Protein AF-A0A7Y4ZNL2-F1 (afdb_monomer_lite)

pLDDT: mean 75.48, std 19.05, range [26.27, 95.69]

Radius of gyration: 39.11 Å; chains: 1; bounding box: 101×78×100 Å

Structure (mmCIF, N/CA/C/O backbone):
data_AF-A0A7Y4ZNL2-F1
#
_entry.id   AF-A0A7Y4ZNL2-F1
#
loop_
_atom_site.group_PDB
_atom_site.id
_atom_site.type_symbol
_atom_site.label_atom_id
_atom_site.label_alt_id
_atom_site.label_comp_id
_atom_site.label_asym_id
_atom_site.label_entity_id
_atom_site.label_seq_id
_atom_site.pdbx_PDB_ins_code
_atom_site.Cartn_x
_atom_site.Cartn_y
_atom_site.Cartn_z
_atom_site.occupancy
_atom_site.B_iso_or_equiv
_atom_site.auth_seq_id
_atom_site.auth_comp_id
_atom_site.auth_asym_id
_atom_site.auth_atom_id
_atom_site.pdbx_PDB_model_num
ATOM 1 N N . LYS A 1 1 ? -68.000 -37.642 -10.139 1.00 39.12 1 LYS A N 1
ATOM 2 C CA . LYS A 1 1 ? -68.483 -38.365 -8.937 1.00 39.12 1 LYS A CA 1
ATOM 3 C C . LYS A 1 1 ? -67.955 -37.622 -7.720 1.00 39.12 1 LYS A C 1
ATOM 5 O O . LYS A 1 1 ? -66.766 -37.341 -7.685 1.00 39.12 1 LYS A O 1
ATOM 10 N N . GLU A 1 2 ? -68.872 -37.207 -6.854 1.00 34.22 2 GLU A N 1
ATOM 11 C CA . GLU A 1 2 ? -68.712 -36.237 -5.764 1.00 34.22 2 GLU A CA 1
ATOM 12 C C . GLU A 1 2 ? -67.966 -36.793 -4.540 1.00 34.22 2 GLU A C 1
ATOM 14 O O . GLU A 1 2 ? -67.864 -38.006 -4.354 1.00 34.22 2 GLU A O 1
ATOM 19 N N . PHE A 1 3 ? -67.463 -35.873 -3.710 1.00 34.38 3 PHE A N 1
ATOM 20 C CA . PHE A 1 3 ? -66.839 -36.123 -2.408 1.00 34.38 3 PHE A CA 1
ATOM 21 C C . PHE A 1 3 ? -67.776 -36.888 -1.446 1.00 34.38 3 PHE A C 1
ATOM 23 O O . PHE A 1 3 ? -68.982 -36.633 -1.443 1.00 34.38 3 PHE A O 1
ATOM 30 N N . PRO A 1 4 ? -67.254 -37.760 -0.557 1.00 46.94 4 PRO A N 1
ATOM 31 C CA . PRO A 1 4 ? -68.064 -38.398 0.475 1.00 46.94 4 PRO A CA 1
ATOM 32 C C . PRO A 1 4 ? -68.485 -37.375 1.544 1.00 46.94 4 PRO A C 1
ATOM 34 O O . PRO A 1 4 ? -67.737 -37.037 2.457 1.00 46.94 4 PRO A O 1
ATOM 37 N N . GLY A 1 5 ? -69.716 -36.880 1.422 1.00 48.66 5 GLY A N 1
ATOM 38 C CA . GLY A 1 5 ? -70.343 -35.917 2.327 1.00 48.66 5 GLY A CA 1
ATOM 39 C C . GLY A 1 5 ? -70.919 -36.526 3.607 1.00 48.66 5 GLY A C 1
ATOM 40 O O . GLY A 1 5 ? -72.122 -36.422 3.835 1.00 48.66 5 GLY A O 1
ATOM 41 N N . LYS A 1 6 ? -70.090 -37.122 4.474 1.00 48.03 6 LYS A N 1
ATOM 42 C CA . LYS A 1 6 ? -70.487 -37.414 5.867 1.00 48.03 6 LYS A CA 1
ATOM 43 C C . LYS A 1 6 ? -69.336 -37.160 6.837 1.00 48.03 6 LYS A C 1
ATOM 45 O O . LYS A 1 6 ? -68.500 -38.022 7.080 1.00 48.03 6 LYS A O 1
ATOM 50 N N . ASN A 1 7 ? -69.348 -35.963 7.422 1.00 48.53 7 ASN A N 1
ATOM 51 C CA . ASN A 1 7 ? -68.629 -35.668 8.656 1.00 48.53 7 ASN A CA 1
ATOM 52 C C . ASN A 1 7 ? -69.076 -36.673 9.729 1.00 48.53 7 ASN A C 1
ATOM 54 O O . ASN A 1 7 ? -70.276 -36.816 9.974 1.00 48.53 7 ASN A O 1
ATOM 58 N N . GLY A 1 8 ? -68.118 -37.372 10.343 1.00 58.12 8 GLY A N 1
ATOM 59 C CA . GLY A 1 8 ? -68.358 -38.226 11.506 1.00 58.12 8 GLY A CA 1
ATOM 60 C C . GLY A 1 8 ? -68.986 -37.455 12.680 1.00 58.12 8 GLY A C 1
ATOM 61 O O . GLY A 1 8 ? -69.134 -36.230 12.615 1.00 58.12 8 GLY A O 1
ATOM 62 N N . PRO A 1 9 ? -69.387 -38.150 13.761 1.00 50.19 9 PRO A N 1
ATOM 63 C CA . PRO A 1 9 ? -70.051 -37.520 14.898 1.00 50.19 9 PRO A CA 1
ATOM 64 C C . PRO A 1 9 ? -69.209 -36.352 15.428 1.00 50.19 9 PRO A C 1
ATOM 66 O O . PRO A 1 9 ? -68.045 -36.528 15.787 1.00 50.19 9 PRO A O 1
ATOM 69 N N . LYS A 1 10 ? -69.799 -35.149 15.460 1.00 49.25 10 LYS A N 1
ATOM 70 C CA . LYS A 1 10 ? -69.177 -33.955 16.043 1.00 49.25 10 LYS A CA 1
ATOM 71 C C . LYS A 1 10 ? -68.878 -34.235 17.517 1.00 49.25 10 LYS A C 1
ATOM 73 O O . LYS A 1 10 ? -69.791 -34.241 18.339 1.00 49.25 10 LYS A O 1
ATOM 78 N N . GLN A 1 11 ? -67.611 -34.467 17.851 1.00 46.56 11 GLN A N 1
ATOM 79 C CA . GLN A 1 11 ? -67.161 -34.475 19.238 1.00 46.56 11 GLN A CA 1
ATOM 80 C C . GLN A 1 11 ? -67.038 -33.026 19.709 1.00 46.56 11 GLN A C 1
ATOM 82 O O . GLN A 1 11 ? -66.183 -32.270 19.251 1.00 46.56 11 GLN A O 1
ATOM 87 N N . THR A 1 12 ? -67.936 -32.616 20.598 1.00 45.03 12 THR A N 1
ATOM 88 C CA . THR A 1 12 ? -67.894 -31.294 21.222 1.00 45.03 12 THR A CA 1
ATOM 89 C C . THR A 1 12 ? -66.949 -31.353 22.418 1.00 45.03 12 THR A C 1
ATOM 91 O O . THR A 1 12 ? -67.334 -31.796 23.499 1.00 45.03 12 THR A O 1
ATOM 94 N N . TYR A 1 13 ? -65.704 -30.915 22.244 1.00 41.44 13 TYR A N 1
ATOM 95 C CA . TYR A 1 13 ? -64.776 -30.758 23.363 1.00 41.44 13 TYR A CA 1
ATOM 96 C C . TYR A 1 13 ? -65.138 -29.492 24.147 1.00 41.44 13 TYR A C 1
ATOM 98 O O . TYR A 1 13 ? -65.073 -28.381 23.620 1.00 41.44 13 TYR A O 1
ATOM 106 N N . LYS A 1 14 ? -65.515 -29.636 25.423 1.00 41.66 14 LYS A N 1
ATOM 107 C CA . LYS A 1 14 ? -65.571 -28.496 26.348 1.00 41.66 14 LYS A CA 1
ATOM 108 C C . LYS A 1 14 ? -64.139 -28.137 26.742 1.00 41.66 14 LYS A C 1
ATOM 110 O O . LYS A 1 14 ? -63.596 -28.710 27.682 1.00 41.66 14 LYS A O 1
ATOM 115 N N . LEU A 1 15 ? -63.532 -27.196 26.022 1.00 37.34 15 LEU A N 1
ATOM 116 C CA . LEU A 1 15 ? -62.287 -26.553 26.440 1.00 37.34 15 LEU A CA 1
ATOM 117 C C . LEU A 1 15 ? -62.562 -25.755 27.720 1.00 37.34 15 LEU A C 1
ATOM 119 O O . LEU A 1 15 ? -63.093 -24.648 27.681 1.00 37.34 15 LEU A O 1
ATOM 123 N N . LYS A 1 16 ? -62.232 -26.337 28.874 1.00 44.88 16 LYS A N 1
ATOM 124 C CA . LYS A 1 16 ? -62.084 -25.579 30.115 1.00 44.88 16 LYS A CA 1
ATOM 125 C C . LYS A 1 16 ? -60.706 -24.924 30.062 1.00 44.88 16 LYS A C 1
ATOM 127 O O . LYS A 1 16 ? -59.700 -25.611 30.208 1.00 44.88 16 LYS A O 1
ATOM 132 N N . ALA A 1 17 ? -60.662 -23.615 29.830 1.00 47.91 17 ALA A N 1
ATOM 133 C CA . ALA A 1 17 ? -59.464 -22.828 30.089 1.00 47.91 17 ALA A CA 1
ATOM 134 C C . ALA A 1 17 ? -59.273 -22.785 31.609 1.00 47.91 17 ALA A C 1
ATOM 136 O O . ALA A 1 17 ? -59.967 -22.058 32.316 1.00 47.91 17 ALA A O 1
ATOM 137 N N . VAL A 1 18 ? -58.411 -23.658 32.114 1.00 49.75 18 VAL A N 1
ATOM 138 C CA . VAL A 1 18 ? -58.004 -23.669 33.515 1.00 49.75 18 VAL A CA 1
ATOM 139 C C . VAL A 1 18 ? -56.718 -22.843 33.590 1.00 49.75 18 VAL A C 1
ATOM 141 O O . VAL A 1 18 ? -55.776 -23.177 32.867 1.00 49.75 18 VAL A O 1
ATOM 144 N N . PRO A 1 19 ? -56.660 -21.756 34.384 1.00 55.84 19 PRO A N 1
ATOM 145 C CA . PRO A 1 19 ? -55.426 -21.000 34.571 1.00 55.84 19 PRO A CA 1
ATOM 146 C C . PRO A 1 19 ? -54.320 -21.952 35.021 1.00 55.84 19 PRO A C 1
ATOM 148 O O . PRO A 1 19 ? -54.520 -22.736 35.952 1.00 55.84 19 PRO A O 1
ATOM 151 N N . TYR A 1 20 ? -53.171 -21.914 34.349 1.00 49.88 20 TYR A N 1
ATOM 152 C CA . TYR A 1 20 ? -52.060 -22.855 34.561 1.00 49.88 20 TYR A CA 1
ATOM 153 C C . TYR A 1 20 ? -51.569 -22.873 36.027 1.00 49.88 20 TYR A C 1
ATOM 155 O O . TYR A 1 20 ? -51.102 -23.893 36.530 1.00 49.88 20 TYR A O 1
ATOM 163 N N . GLU A 1 21 ? -51.795 -21.761 36.732 1.00 53.81 21 GLU A N 1
ATOM 164 C CA . GLU A 1 21 ? -51.599 -21.515 38.171 1.00 53.81 21 GLU A CA 1
ATOM 165 C C . GLU A 1 21 ? -52.341 -22.505 39.088 1.00 53.81 21 GLU A C 1
ATOM 167 O O . GLU A 1 21 ? -51.942 -22.723 40.227 1.00 53.81 21 GLU A O 1
ATOM 172 N N . SER A 1 22 ? -53.426 -23.114 38.603 1.00 55.75 22 SER A N 1
ATOM 173 C CA . SER A 1 22 ? -54.227 -24.093 39.354 1.00 55.75 22 SER A CA 1
ATOM 174 C C . SER A 1 22 ? -53.846 -25.552 39.073 1.00 55.75 22 SER A C 1
ATOM 176 O O . SER A 1 22 ? -54.425 -26.461 39.665 1.00 55.75 22 SER A O 1
ATOM 178 N N . ILE A 1 23 ? -52.868 -25.779 38.187 1.00 57.84 23 ILE A N 1
ATOM 179 C CA . ILE A 1 23 ? -52.383 -27.109 37.780 1.00 57.84 23 ILE A CA 1
ATOM 180 C C . ILE A 1 23 ? -50.989 -27.385 38.360 1.00 57.84 23 ILE A C 1
ATOM 182 O O . ILE A 1 23 ? -50.688 -28.524 38.713 1.00 57.84 23 ILE A O 1
ATOM 186 N N . VAL A 1 24 ? -50.145 -26.356 38.493 1.00 51.69 24 VAL A N 1
ATOM 187 C CA . VAL A 1 24 ? -48.777 -26.491 39.011 1.00 51.69 24 VAL A CA 1
ATOM 188 C C . VAL A 1 24 ? -48.545 -25.454 40.105 1.00 51.69 24 VAL A C 1
ATOM 190 O O . VAL A 1 24 ? -48.427 -24.261 39.830 1.00 51.69 24 VAL A O 1
ATOM 193 N N . ALA A 1 25 ? -48.468 -25.910 41.357 1.00 53.84 25 ALA A N 1
ATOM 194 C CA . ALA A 1 25 ? -48.067 -25.054 42.467 1.00 53.84 25 ALA A CA 1
ATOM 195 C C . ALA A 1 25 ? -46.650 -24.506 42.205 1.00 53.84 25 ALA A C 1
ATOM 197 O O . ALA A 1 25 ? -45.745 -25.274 41.880 1.00 53.84 25 ALA A O 1
ATOM 198 N N . ASN A 1 26 ? -46.464 -23.191 42.371 1.00 52.53 26 ASN A N 1
ATOM 199 C CA . ASN A 1 26 ? -45.193 -22.466 42.197 1.00 52.53 26 ASN A CA 1
ATOM 200 C C . ASN A 1 26 ? -44.704 -22.280 40.744 1.00 52.53 26 ASN A C 1
ATOM 202 O O . ASN A 1 26 ? -43.499 -22.157 40.517 1.00 52.53 26 ASN A O 1
ATOM 206 N N . TRP A 1 27 ? -45.612 -22.226 39.760 1.00 46.91 27 TRP A N 1
ATOM 207 C CA . TRP A 1 27 ? -45.274 -21.871 38.376 1.00 46.91 27 TRP A CA 1
ATOM 208 C C . TRP A 1 27 ? -45.892 -20.524 37.950 1.00 46.91 27 TRP A C 1
ATOM 210 O O . TRP A 1 27 ? -47.094 -20.339 38.144 1.00 46.91 27 TRP A O 1
ATOM 220 N N . PRO A 1 28 ? -45.136 -19.613 37.305 1.00 55.09 28 PRO A N 1
ATOM 221 C CA . PRO A 1 28 ? -43.699 -19.691 37.035 1.00 55.09 28 PRO A CA 1
ATOM 222 C C . PRO A 1 28 ? -42.846 -19.546 38.317 1.00 55.09 28 PRO A C 1
ATOM 224 O O . PRO A 1 28 ? -43.265 -18.863 39.251 1.00 55.09 28 PRO A O 1
ATOM 227 N N . PRO A 1 29 ? -41.641 -20.154 38.361 1.00 52.59 29 PRO A N 1
ATOM 228 C CA . PRO A 1 29 ? -40.723 -20.089 39.510 1.00 52.59 29 PRO A CA 1
ATOM 229 C C . PRO A 1 29 ? -40.244 -18.662 39.833 1.00 52.59 29 PRO A C 1
ATOM 231 O O . PRO A 1 29 ? -39.769 -18.398 40.934 1.00 52.59 29 PRO A O 1
ATOM 234 N N . SER A 1 30 ? -40.405 -17.730 38.895 1.00 55.94 30 SER A N 1
ATOM 235 C CA . SER A 1 30 ? -40.291 -16.293 39.108 1.00 55.94 30 SER A CA 1
ATOM 236 C C . SER A 1 30 ? -41.527 -15.608 38.533 1.00 55.94 30 SER A C 1
ATOM 238 O O . SER A 1 30 ? -41.916 -15.839 37.387 1.00 55.94 30 SER A O 1
ATOM 240 N N . ASN A 1 31 ? -42.175 -14.762 39.334 1.00 58.50 31 ASN A N 1
ATOM 241 C CA . ASN A 1 31 ? -43.270 -13.938 38.843 1.00 58.50 31 ASN A CA 1
ATOM 242 C C . ASN A 1 31 ? -42.693 -12.891 37.880 1.00 58.50 31 ASN A C 1
ATOM 244 O O . ASN A 1 31 ? -42.093 -11.908 38.301 1.00 58.50 31 ASN A O 1
ATOM 248 N N . ILE A 1 32 ? -42.893 -13.113 36.584 1.00 53.28 32 ILE A N 1
ATOM 249 C CA . ILE A 1 32 ? -42.415 -12.252 35.492 1.00 53.28 32 ILE A CA 1
ATOM 250 C C . ILE A 1 32 ? -43.033 -10.837 35.558 1.00 53.28 32 ILE A C 1
ATOM 252 O O . ILE A 1 32 ? -42.541 -9.911 34.922 1.00 53.28 32 ILE A O 1
ATOM 256 N N . LEU A 1 33 ? -44.114 -10.664 36.329 1.00 56.88 33 LEU A N 1
ATOM 257 C CA . LEU A 1 33 ? -44.790 -9.388 36.579 1.00 56.88 33 LEU A CA 1
ATOM 258 C C . LEU A 1 33 ? -44.416 -8.765 37.935 1.00 56.88 33 LEU A C 1
ATOM 260 O O . LEU A 1 33 ? -44.886 -7.668 38.243 1.00 56.88 33 LEU A O 1
ATOM 264 N N . ALA A 1 34 ? -43.617 -9.446 38.766 1.00 61.41 34 ALA A N 1
ATOM 265 C CA . ALA A 1 34 ? -43.153 -8.871 40.021 1.00 61.41 34 ALA A CA 1
ATOM 266 C C . ALA A 1 34 ? -42.140 -7.746 39.750 1.00 61.41 34 ALA A C 1
ATOM 268 O O . ALA A 1 34 ? -41.318 -7.855 38.836 1.00 61.41 34 ALA A O 1
ATOM 269 N N . PRO A 1 35 ? -42.181 -6.654 40.530 1.00 68.81 35 PRO A N 1
ATOM 270 C CA . PRO A 1 35 ? -41.194 -5.594 40.415 1.00 68.81 35 PRO A CA 1
ATOM 271 C C . PRO A 1 35 ? -39.787 -6.139 40.688 1.00 68.81 35 PRO A C 1
ATOM 273 O O . PRO A 1 35 ? -39.579 -6.929 41.607 1.00 68.81 35 PRO A O 1
ATOM 276 N N . ILE A 1 36 ? -38.832 -5.686 39.877 1.00 78.38 36 ILE A N 1
ATOM 277 C CA . ILE A 1 36 ? -37.420 -6.085 39.931 1.00 78.38 36 ILE A CA 1
ATOM 278 C C . ILE A 1 36 ? -36.856 -5.779 41.326 1.00 78.38 36 ILE A C 1
ATOM 280 O O . ILE A 1 36 ? -37.000 -4.649 41.811 1.00 78.38 36 ILE A O 1
ATOM 284 N N . THR A 1 37 ? -36.213 -6.764 41.960 1.00 83.25 37 THR A N 1
ATOM 285 C CA . THR A 1 37 ? -35.641 -6.608 43.308 1.00 83.25 37 THR A CA 1
ATOM 286 C C . THR A 1 37 ? -34.405 -5.703 43.296 1.00 83.25 37 THR A C 1
ATOM 288 O O . THR A 1 37 ? -33.779 -5.495 42.256 1.00 83.25 37 THR A O 1
ATOM 291 N N . ALA A 1 38 ? -34.029 -5.151 44.456 1.00 83.25 38 ALA A N 1
ATOM 292 C CA . ALA A 1 38 ? -32.808 -4.348 44.588 1.00 83.25 38 ALA A CA 1
ATOM 293 C C . ALA A 1 38 ? -31.553 -5.139 44.171 1.00 83.25 38 ALA A C 1
ATOM 295 O O . ALA A 1 38 ? -30.703 -4.611 43.462 1.00 83.25 38 ALA A O 1
ATOM 296 N N . GLU A 1 39 ? -31.492 -6.427 44.515 1.00 81.25 39 GLU A N 1
ATOM 297 C CA . GLU A 1 39 ? -30.417 -7.347 44.123 1.00 81.25 39 GLU A CA 1
ATOM 298 C C . GLU A 1 39 ? -30.327 -7.497 42.599 1.00 81.25 39 GLU A C 1
ATOM 300 O O . GLU A 1 39 ? -29.254 -7.340 42.025 1.00 81.25 39 GLU A O 1
ATOM 305 N N . GLN A 1 40 ? -31.458 -7.710 41.916 1.00 84.62 40 GLN A N 1
ATOM 306 C CA . GLN A 1 40 ? -31.497 -7.808 40.452 1.00 84.62 40 GLN A CA 1
ATOM 307 C C . GLN A 1 40 ? -31.079 -6.492 39.775 1.00 84.62 40 GLN A C 1
ATOM 309 O O . GLN A 1 40 ? -30.376 -6.503 38.765 1.00 84.62 40 GLN A O 1
ATOM 314 N N . LYS A 1 41 ? -31.472 -5.342 40.339 1.00 88.44 41 LYS A N 1
ATOM 315 C CA . LYS A 1 41 ? -31.022 -4.026 39.857 1.00 88.44 41 LYS A CA 1
ATOM 316 C C . LYS A 1 41 ? -29.518 -3.827 40.070 1.00 88.44 41 LYS A C 1
ATOM 318 O O . LYS A 1 41 ? -28.858 -3.272 39.193 1.00 88.44 41 LYS A O 1
ATOM 323 N N . LEU A 1 42 ? -28.973 -4.284 41.201 1.00 86.31 42 LEU A N 1
ATOM 324 C CA . LEU A 1 42 ? -27.532 -4.280 41.473 1.00 86.31 42 LEU A CA 1
ATOM 325 C C . LEU A 1 42 ? -26.765 -5.168 40.497 1.00 86.31 42 LEU A C 1
ATOM 327 O O . LEU A 1 42 ? -25.705 -4.748 40.043 1.00 86.31 42 LEU A O 1
ATOM 331 N N . SER A 1 43 ? -27.298 -6.335 40.124 1.00 84.94 43 SER A N 1
ATOM 332 C CA . SER A 1 43 ? -26.680 -7.206 39.116 1.00 84.94 43 SER A CA 1
ATOM 333 C C . SER A 1 43 ? -26.502 -6.489 37.775 1.00 84.94 43 SER A C 1
ATOM 335 O O . SER A 1 43 ? -25.394 -6.478 37.249 1.00 84.94 43 SER A O 1
ATOM 337 N N . ALA A 1 44 ? -27.526 -5.786 37.280 1.00 85.06 44 ALA A N 1
ATOM 338 C CA . ALA A 1 44 ? -27.416 -5.007 36.039 1.00 85.06 44 ALA A CA 1
ATOM 339 C C . ALA A 1 44 ? -26.363 -3.881 36.133 1.00 85.06 44 ALA A C 1
ATOM 341 O O . ALA A 1 44 ? -25.628 -3.602 35.186 1.00 85.06 44 ALA A O 1
ATOM 342 N N . VAL A 1 45 ? -26.252 -3.229 37.297 1.00 89.81 45 VAL A N 1
ATOM 343 C CA . VAL A 1 45 ? -25.204 -2.223 37.543 1.00 89.81 45 VAL A CA 1
ATOM 344 C C . VAL A 1 45 ? -23.815 -2.873 37.591 1.00 89.81 45 VAL A C 1
ATOM 346 O O . VAL A 1 45 ? -22.861 -2.302 37.067 1.00 89.81 45 VAL A O 1
ATOM 349 N N . ALA A 1 46 ? -23.687 -4.059 38.189 1.00 87.62 46 ALA A N 1
ATOM 350 C CA . ALA A 1 46 ? -22.431 -4.802 38.255 1.00 87.62 46 ALA A CA 1
ATOM 351 C C . ALA A 1 46 ? -21.961 -5.270 36.867 1.00 87.62 46 ALA A C 1
ATOM 353 O O . ALA A 1 46 ? -20.776 -5.152 36.557 1.00 87.62 46 ALA A O 1
ATOM 354 N N . GLU A 1 47 ? -22.876 -5.720 36.006 1.00 88.88 47 GLU A N 1
ATOM 355 C CA . GLU A 1 47 ? -22.587 -6.048 34.603 1.00 88.88 47 GLU A CA 1
ATOM 356 C C . GLU A 1 47 ? -22.050 -4.831 33.845 1.00 88.88 47 GLU A C 1
ATOM 358 O O . GLU A 1 47 ? -21.010 -4.914 33.189 1.00 88.88 47 GLU A O 1
ATOM 363 N N . ALA A 1 48 ? -22.688 -3.668 34.013 1.00 90.69 48 ALA A N 1
ATOM 364 C CA . ALA A 1 48 ? -22.197 -2.421 33.437 1.00 90.69 48 ALA A CA 1
ATOM 365 C C . ALA A 1 48 ? -20.808 -2.033 33.978 1.00 90.69 48 ALA A C 1
ATOM 367 O O . ALA A 1 48 ? -19.955 -1.565 33.224 1.00 90.69 48 ALA A O 1
ATOM 368 N N . ALA A 1 49 ? -20.542 -2.252 35.270 1.00 91.44 49 ALA A N 1
ATOM 369 C CA . ALA A 1 49 ? -19.230 -2.006 35.871 1.00 91.44 49 ALA A CA 1
ATOM 370 C C . ALA A 1 49 ? -18.138 -2.892 35.251 1.00 91.44 49 ALA A C 1
ATOM 372 O O . ALA A 1 49 ? -17.026 -2.425 34.974 1.00 91.44 49 ALA A O 1
ATOM 373 N N . TRP A 1 50 ? -18.454 -4.172 35.038 1.00 91.31 50 TRP A N 1
ATOM 374 C CA . TRP A 1 50 ? -17.535 -5.124 34.425 1.00 91.31 50 TRP A CA 1
ATOM 375 C C . TRP A 1 50 ? -17.271 -4.763 32.964 1.00 91.31 50 TRP A C 1
ATOM 377 O O . TRP A 1 50 ? -16.115 -4.674 32.552 1.00 91.31 50 TRP A O 1
ATOM 387 N N . GLY A 1 51 ? -18.322 -4.431 32.216 1.00 90.62 51 GLY A N 1
ATOM 388 C CA . GLY A 1 51 ? -18.200 -3.997 30.832 1.00 90.62 51 GLY A CA 1
ATOM 389 C C . GLY A 1 51 ? -17.416 -2.687 30.665 1.00 90.62 51 GLY A C 1
ATOM 390 O O . GLY A 1 51 ? -16.594 -2.584 29.759 1.00 90.62 51 GLY A O 1
ATOM 391 N N . LEU A 1 52 ? -17.581 -1.705 31.561 1.00 93.38 52 LEU A N 1
ATOM 392 C CA . LEU A 1 52 ? -16.743 -0.496 31.575 1.00 93.38 52 LEU A CA 1
ATOM 393 C C . LEU A 1 52 ? -15.267 -0.820 31.829 1.00 93.38 52 LEU A C 1
ATOM 395 O O . LEU A 1 52 ? -14.400 -0.200 31.221 1.00 93.38 52 LEU A O 1
ATOM 399 N N . SER A 1 53 ? -14.982 -1.778 32.715 1.00 95.00 53 SER A N 1
ATOM 400 C CA . SER A 1 53 ? -13.608 -2.223 32.978 1.00 95.00 53 SER A CA 1
ATOM 401 C C . SER A 1 53 ? -12.990 -2.861 31.729 1.00 95.00 53 SER A C 1
ATOM 403 O O . SER A 1 53 ? -11.878 -2.494 31.358 1.00 95.00 53 SER A O 1
ATOM 405 N N . ALA A 1 54 ? -13.743 -3.711 31.023 1.00 92.81 54 ALA A N 1
ATOM 406 C CA . ALA A 1 54 ? -13.313 -4.288 29.749 1.00 92.81 54 ALA A CA 1
ATOM 407 C C . ALA A 1 54 ? -13.046 -3.207 28.683 1.00 92.81 54 ALA A C 1
ATOM 409 O O . ALA A 1 54 ? -11.986 -3.197 28.069 1.00 92.81 54 ALA A O 1
ATOM 410 N N . LEU A 1 55 ? -13.939 -2.219 28.532 1.00 94.00 55 LEU A N 1
ATOM 411 C CA . LEU A 1 55 ? -13.735 -1.111 27.589 1.00 94.00 55 LEU A CA 1
ATOM 412 C C . LEU A 1 55 ? -12.493 -0.262 27.910 1.00 94.00 55 LEU A C 1
ATOM 414 O O . LEU A 1 55 ? -11.878 0.292 26.995 1.00 94.00 55 LEU A O 1
ATOM 418 N N . ILE A 1 56 ? -12.120 -0.120 29.187 1.00 95.38 56 ILE A N 1
ATOM 419 C CA . ILE A 1 56 ? -10.878 0.558 29.593 1.00 95.38 56 ILE A CA 1
ATOM 420 C C . ILE A 1 56 ? -9.667 -0.258 29.138 1.00 95.38 56 ILE A C 1
ATOM 422 O O . ILE A 1 56 ? -8.778 0.304 28.495 1.00 95.38 56 ILE A O 1
ATOM 426 N N . GLU A 1 57 ? -9.652 -1.561 29.425 1.00 95.06 57 GLU A N 1
ATOM 427 C CA . GLU A 1 57 ? -8.570 -2.468 29.026 1.00 95.06 57 GLU A CA 1
ATOM 428 C C . GLU A 1 57 ? -8.409 -2.522 27.504 1.00 95.06 57 GLU A C 1
ATOM 430 O O . GLU A 1 57 ? -7.296 -2.374 26.998 1.00 95.06 57 GLU A O 1
ATOM 435 N N . ASP A 1 58 ? -9.511 -2.624 26.763 1.00 93.56 58 ASP A N 1
ATOM 436 C CA . ASP A 1 58 ? -9.493 -2.623 25.302 1.00 93.56 58 ASP A CA 1
ATOM 437 C C . ASP A 1 58 ? -9.006 -1.283 24.743 1.00 93.56 58 ASP A C 1
ATOM 439 O O . ASP A 1 58 ? -8.226 -1.243 23.785 1.00 93.56 58 ASP A O 1
ATOM 443 N N . SER A 1 59 ? -9.418 -0.162 25.346 1.00 95.00 59 SER A N 1
ATOM 444 C CA . SER A 1 59 ? -8.944 1.164 24.931 1.00 95.00 59 SER A CA 1
ATOM 445 C C . SER A 1 59 ? -7.441 1.315 25.156 1.00 95.00 59 SER A C 1
ATOM 447 O O . SER A 1 59 ? -6.739 1.894 24.317 1.00 95.00 59 SER A O 1
ATOM 449 N N . ASP A 1 60 ? -6.941 0.793 26.278 1.00 95.56 60 ASP A N 1
ATOM 450 C CA . ASP A 1 60 ? -5.518 0.758 26.585 1.00 95.56 60 ASP A CA 1
ATOM 451 C C . ASP A 1 60 ? -4.785 -0.156 25.599 1.00 95.56 60 ASP A C 1
ATOM 453 O O . ASP A 1 60 ? -3.769 0.254 25.034 1.00 95.56 60 ASP A O 1
ATOM 457 N N . PHE A 1 61 ? -5.320 -1.339 25.297 1.00 94.81 61 PHE A N 1
ATOM 458 C CA . PHE A 1 61 ? -4.730 -2.260 24.331 1.00 94.81 61 PHE A CA 1
ATOM 459 C C . PHE A 1 61 ? -4.607 -1.631 22.938 1.00 94.81 61 PHE A C 1
ATOM 461 O O . PHE A 1 61 ? -3.518 -1.652 22.356 1.00 94.81 61 PHE A O 1
ATOM 468 N N . VAL A 1 62 ? -5.674 -1.006 22.430 1.00 94.25 62 VAL A N 1
ATOM 469 C CA . VAL A 1 62 ? -5.664 -0.285 21.146 1.00 94.25 62 VAL A CA 1
ATOM 470 C C . VAL A 1 62 ? -4.659 0.861 21.160 1.00 94.25 62 VAL A C 1
ATOM 472 O O . VAL A 1 62 ? -3.888 1.018 20.214 1.00 94.25 62 VAL A O 1
ATOM 475 N N . SER A 1 63 ? -4.636 1.656 22.231 1.00 92.88 63 SER A N 1
ATOM 476 C CA . SER A 1 63 ? -3.765 2.831 22.324 1.00 92.88 63 SER A CA 1
ATOM 477 C C . SER A 1 63 ? -2.279 2.466 22.354 1.00 92.88 63 SER A C 1
ATOM 479 O O . SER A 1 63 ? -1.472 3.172 21.750 1.00 92.88 63 SER A O 1
ATOM 481 N N . HIS A 1 64 ? -1.911 1.373 23.030 1.00 93.19 64 HIS A N 1
ATOM 482 C CA . HIS A 1 64 ? -0.525 0.897 23.106 1.00 93.19 64 HIS A CA 1
ATOM 483 C C . HIS A 1 64 ? -0.103 0.096 21.867 1.00 93.19 64 HIS A C 1
ATOM 485 O O . HIS A 1 64 ? 1.079 0.067 21.535 1.00 93.19 64 HIS A O 1
ATOM 491 N N . ASN A 1 65 ? -1.054 -0.521 21.160 1.00 92.50 65 ASN A N 1
ATOM 492 C CA . ASN A 1 65 ? -0.789 -1.397 20.018 1.00 92.50 65 ASN A CA 1
ATOM 493 C C . ASN A 1 65 ? -1.410 -0.875 18.716 1.00 92.50 65 ASN A C 1
ATOM 495 O O . ASN A 1 65 ? -1.826 -1.666 17.873 1.00 92.50 65 ASN A O 1
ATOM 499 N N . ALA A 1 66 ? -1.455 0.447 18.521 1.00 89.00 66 ALA A N 1
ATOM 500 C CA . ALA A 1 66 ? -2.129 1.090 17.387 1.00 89.00 66 ALA A CA 1
ATOM 501 C C . ALA A 1 66 ? -1.717 0.532 16.007 1.00 89.00 66 ALA A C 1
ATOM 503 O O . ALA A 1 66 ? -2.535 0.471 15.094 1.00 89.00 66 ALA A O 1
ATOM 504 N N . GLY A 1 67 ? -0.471 0.062 15.862 1.00 86.69 67 GLY A N 1
ATOM 505 C CA . GLY A 1 67 ? 0.030 -0.573 14.637 1.00 86.69 67 GLY A CA 1
ATOM 506 C C . GLY A 1 67 ? -0.639 -1.907 14.272 1.00 86.69 67 GLY A C 1
ATOM 507 O O . GLY A 1 67 ? -0.465 -2.373 13.152 1.00 86.69 67 GLY A O 1
ATOM 508 N N . LEU A 1 68 ? -1.412 -2.514 15.178 1.00 88.88 68 LEU A N 1
ATOM 509 C CA . LEU A 1 68 ? -2.198 -3.727 14.927 1.00 88.88 68 LEU A CA 1
ATOM 510 C C . LEU A 1 68 ? -3.626 -3.430 14.449 1.00 88.88 68 LEU A C 1
ATOM 512 O O . LEU A 1 68 ? -4.362 -4.369 14.146 1.00 88.88 68 LEU A O 1
ATOM 516 N N . PHE A 1 69 ? -4.028 -2.158 14.398 1.00 91.88 69 PHE A N 1
ATOM 517 C CA . PHE A 1 69 ? -5.403 -1.747 14.146 1.00 91.88 69 PHE A CA 1
ATOM 518 C C . PHE A 1 69 ? -5.521 -0.806 12.948 1.00 91.88 69 PHE A C 1
ATOM 520 O O . PHE A 1 69 ? -4.706 0.099 12.752 1.00 91.88 69 PHE A O 1
ATOM 527 N N . ALA A 1 70 ? -6.600 -0.993 12.193 1.00 92.00 70 ALA A N 1
ATOM 528 C CA . ALA A 1 70 ? -7.013 -0.136 11.098 1.00 92.00 70 ALA A CA 1
ATOM 529 C C . ALA A 1 70 ? -7.491 1.212 11.644 1.00 92.00 70 ALA A C 1
ATOM 531 O O . ALA A 1 70 ? -8.595 1.345 12.178 1.00 92.00 70 ALA A O 1
ATOM 532 N N . THR A 1 71 ? -6.621 2.208 11.543 1.00 91.88 71 THR A N 1
ATOM 533 C CA . THR A 1 71 ? -6.801 3.547 12.123 1.00 91.88 71 THR A CA 1
ATOM 534 C C . THR A 1 71 ? -6.757 4.645 11.062 1.00 91.88 71 THR A C 1
ATOM 536 O O . THR A 1 71 ? -7.004 5.807 11.375 1.00 91.88 71 THR A O 1
ATOM 539 N N . GLY A 1 72 ? -6.499 4.281 9.804 1.00 90.62 72 GLY A N 1
ATOM 540 C CA . GLY A 1 72 ? -6.535 5.160 8.645 1.00 90.62 72 GLY A CA 1
ATOM 541 C C . GLY A 1 72 ? -5.250 5.106 7.819 1.00 90.62 72 GLY A C 1
ATOM 542 O O . GLY A 1 72 ? -4.212 4.583 8.230 1.00 90.62 72 GLY A O 1
ATOM 543 N N . THR A 1 73 ? -5.297 5.688 6.627 1.00 88.06 73 THR A N 1
ATOM 544 C CA . THR A 1 73 ? -4.189 5.676 5.661 1.00 88.06 73 THR A CA 1
ATOM 545 C C . THR A 1 73 ? -3.164 6.787 5.887 1.00 88.06 73 THR A C 1
ATOM 547 O O . THR A 1 73 ? -2.031 6.685 5.409 1.00 88.06 73 THR A O 1
ATOM 550 N N . THR A 1 74 ? -3.528 7.842 6.626 1.00 89.00 74 THR A N 1
ATOM 551 C CA . THR A 1 74 ? -2.671 9.010 6.879 1.00 89.00 74 THR A CA 1
ATOM 552 C C . THR A 1 74 ? -2.365 9.184 8.368 1.00 89.00 74 THR A C 1
ATOM 554 O O . THR A 1 74 ? -3.211 8.848 9.199 1.00 89.00 74 THR A O 1
ATOM 557 N N . PRO A 1 75 ? -1.201 9.761 8.734 1.00 90.25 75 PRO A N 1
ATOM 558 C CA . PRO A 1 75 ? -0.869 10.038 10.134 1.00 90.25 75 PRO A CA 1
ATOM 559 C C . PRO A 1 75 ? -1.958 10.836 10.860 1.00 90.25 75 PRO A C 1
ATOM 561 O O . PRO A 1 75 ? -2.412 10.424 11.917 1.00 90.25 75 PRO A O 1
ATOM 564 N N . ALA A 1 76 ? -2.484 11.892 10.231 1.00 90.50 76 ALA A N 1
ATOM 565 C CA . ALA A 1 76 ? -3.529 12.726 10.825 1.00 90.50 76 ALA A CA 1
ATOM 566 C C . ALA A 1 76 ? -4.820 11.949 11.152 1.00 90.50 76 ALA A C 1
ATOM 568 O O . ALA A 1 76 ? -5.421 12.169 12.202 1.00 90.50 76 ALA A O 1
ATOM 569 N N . LYS A 1 77 ? -5.248 11.027 10.276 1.00 91.06 77 LYS A N 1
ATOM 570 C CA . LYS A 1 77 ? -6.431 10.187 10.526 1.00 91.06 77 LYS A CA 1
ATOM 571 C C . LYS A 1 77 ? -6.181 9.183 11.651 1.00 91.06 77 LYS A C 1
ATOM 573 O O . LYS A 1 77 ? -7.031 9.032 12.528 1.00 91.06 77 LYS A O 1
ATOM 578 N N . ARG A 1 78 ? -4.994 8.568 11.664 1.00 91.38 78 ARG A N 1
ATOM 579 C CA . ARG A 1 78 ? -4.570 7.643 12.724 1.00 91.38 78 ARG A CA 1
ATOM 580 C C . ARG A 1 78 ? -4.554 8.332 14.082 1.00 91.38 78 ARG A C 1
ATOM 582 O O . ARG A 1 78 ? -5.182 7.845 15.019 1.00 91.38 78 ARG A O 1
ATOM 589 N N . ASP A 1 79 ? -3.916 9.495 14.161 1.00 91.25 79 ASP A N 1
ATOM 590 C CA . ASP A 1 79 ? -3.813 10.280 15.390 1.00 91.25 79 ASP A CA 1
ATOM 591 C C . ASP A 1 79 ? -5.194 10.698 15.901 1.00 91.25 79 ASP A C 1
ATOM 593 O O . ASP A 1 79 ? -5.475 10.558 17.091 1.00 91.25 79 ASP A O 1
ATOM 597 N N . ALA A 1 80 ? -6.092 11.130 15.008 1.00 90.75 80 ALA A N 1
ATOM 598 C CA . ALA A 1 80 ? -7.465 11.473 15.368 1.00 90.75 80 ALA A CA 1
ATOM 599 C C . ALA A 1 80 ? -8.240 10.269 15.930 1.00 90.75 80 ALA A C 1
ATOM 601 O O . ALA A 1 80 ? -8.922 10.396 16.951 1.00 90.75 80 ALA A O 1
ATOM 602 N N . ARG A 1 81 ? -8.117 9.084 15.312 1.00 91.81 81 ARG A N 1
ATOM 603 C CA . ARG A 1 81 ? -8.794 7.874 15.800 1.00 91.81 81 ARG A CA 1
ATOM 604 C C . ARG A 1 81 ? -8.247 7.427 17.154 1.00 91.81 81 ARG A C 1
ATOM 606 O O . ARG A 1 81 ? -9.028 7.105 18.045 1.00 91.81 81 ARG A O 1
ATOM 613 N N . ILE A 1 82 ? -6.928 7.451 17.337 1.00 92.88 82 ILE A N 1
ATOM 614 C CA . ILE A 1 82 ? -6.294 7.097 18.614 1.00 92.88 82 ILE A CA 1
ATOM 615 C C . ILE A 1 82 ? -6.630 8.118 19.708 1.00 92.88 82 ILE A C 1
ATOM 617 O O . ILE A 1 82 ? -6.883 7.733 20.850 1.00 92.88 82 ILE A O 1
ATOM 621 N N . ALA A 1 83 ? -6.694 9.410 19.380 1.00 91.06 83 ALA A N 1
ATOM 622 C CA . ALA A 1 83 ? -7.126 10.443 20.318 1.00 91.06 83 ALA A CA 1
ATOM 623 C C . ALA A 1 83 ? -8.568 10.212 20.799 1.00 91.06 83 ALA A C 1
ATOM 625 O O . ALA A 1 83 ? -8.828 10.320 21.998 1.00 91.06 83 ALA A O 1
ATOM 626 N N . HIS A 1 84 ? -9.481 9.819 19.901 1.00 91.31 84 HIS A N 1
ATOM 627 C CA . HIS A 1 84 ? -10.856 9.452 20.268 1.00 91.31 84 HIS A CA 1
ATOM 628 C C . HIS A 1 84 ? -10.899 8.278 21.248 1.00 91.31 84 HIS A C 1
ATOM 630 O O . HIS A 1 84 ? -11.547 8.375 22.286 1.00 91.31 84 HIS A O 1
ATOM 636 N N . VAL A 1 85 ? -10.161 7.197 20.971 1.00 93.00 85 VAL A N 1
ATOM 637 C CA . VAL A 1 85 ? -10.080 6.026 21.867 1.00 93.00 85 VAL A CA 1
ATOM 638 C C . VAL A 1 85 ? -9.590 6.435 23.262 1.00 93.00 85 VAL A C 1
ATOM 640 O O . VAL A 1 85 ? -10.194 6.064 24.268 1.00 93.00 85 VAL A O 1
ATOM 643 N N . LYS A 1 86 ? -8.555 7.281 23.341 1.00 92.50 86 LYS A N 1
ATOM 644 C CA . LYS A 1 86 ? -8.045 7.807 24.619 1.00 92.50 86 LYS A CA 1
ATOM 645 C C . LYS A 1 86 ? -9.074 8.667 25.360 1.00 92.50 86 LYS A C 1
ATOM 647 O O . LYS A 1 86 ? -9.192 8.560 26.580 1.00 92.50 86 LYS A O 1
ATOM 652 N N . ALA A 1 87 ? -9.835 9.497 24.646 1.00 90.44 87 ALA A N 1
ATOM 653 C CA . ALA A 1 87 ? -10.903 10.298 25.240 1.00 90.44 87 ALA A CA 1
ATOM 654 C C . ALA A 1 87 ? -12.038 9.414 25.793 1.00 90.44 87 ALA A C 1
ATOM 656 O O . ALA A 1 87 ? -12.489 9.617 26.923 1.00 90.44 87 ALA A O 1
ATOM 657 N N . ARG A 1 88 ? -12.451 8.380 25.046 1.00 90.94 88 ARG A N 1
ATOM 658 C CA . ARG A 1 88 ? -13.460 7.406 25.497 1.00 90.94 88 ARG A CA 1
ATOM 659 C C . ARG A 1 88 ? -12.998 6.618 26.721 1.00 90.94 88 ARG A C 1
ATOM 661 O O . ARG A 1 88 ? -13.755 6.517 27.682 1.00 90.94 88 ARG A O 1
ATOM 668 N N . ARG A 1 89 ? -11.735 6.184 26.761 1.00 93.88 89 ARG A N 1
ATOM 669 C CA . ARG A 1 89 ? -11.128 5.556 27.947 1.00 93.88 89 ARG A CA 1
ATOM 670 C C . ARG A 1 89 ? -11.293 6.405 29.209 1.00 93.88 89 ARG A C 1
ATOM 672 O O . ARG A 1 89 ? -11.711 5.900 30.249 1.00 93.88 89 ARG A O 1
ATOM 679 N N . ALA A 1 90 ? -10.990 7.704 29.127 1.00 89.69 90 ALA A N 1
ATOM 680 C CA . ALA A 1 90 ? -11.148 8.621 30.258 1.00 89.69 90 ALA A CA 1
ATOM 681 C C . ALA A 1 90 ? -12.619 8.750 30.703 1.00 89.69 90 ALA A C 1
ATOM 683 O O . ALA A 1 90 ? -12.911 8.789 31.903 1.00 89.69 90 ALA A O 1
ATOM 684 N N . PHE A 1 91 ? -13.554 8.759 29.749 1.00 90.69 91 PHE A N 1
ATOM 685 C CA . PHE A 1 91 ? -14.988 8.729 30.036 1.00 90.69 91 PHE A CA 1
ATOM 686 C C . PHE A 1 91 ? -15.424 7.432 30.741 1.00 90.69 91 PHE A C 1
ATOM 688 O O . PHE A 1 91 ? -16.184 7.503 31.712 1.00 90.69 91 PHE A O 1
ATOM 695 N N . TYR A 1 92 ? -14.936 6.265 30.307 1.00 93.38 92 TYR A N 1
ATOM 696 C CA . TYR A 1 92 ? -15.254 4.984 30.949 1.00 93.38 92 TYR A CA 1
ATOM 697 C C . TYR A 1 92 ? -14.739 4.937 32.385 1.00 93.38 92 TYR A C 1
ATOM 699 O O . TYR A 1 92 ? -15.493 4.584 33.289 1.00 93.38 92 TYR A O 1
ATOM 707 N N . GLN A 1 93 ? -13.502 5.388 32.611 1.00 93.88 93 GLN A N 1
ATOM 708 C CA . GLN A 1 93 ? -12.913 5.471 33.948 1.00 93.88 93 GLN A CA 1
ATOM 709 C C . GLN A 1 93 ? -13.745 6.374 34.870 1.00 93.88 93 GLN A C 1
ATOM 711 O O . GLN A 1 93 ? -14.155 5.957 35.950 1.00 93.88 93 GLN A O 1
ATOM 716 N N . THR A 1 94 ? -14.090 7.579 34.403 1.00 91.19 94 THR A N 1
ATOM 717 C CA . THR A 1 94 ? -14.927 8.526 35.162 1.00 91.19 94 THR A CA 1
ATOM 718 C C . THR A 1 94 ? -16.303 7.932 35.486 1.00 91.19 94 THR A C 1
ATOM 720 O O . THR A 1 94 ? -16.834 8.112 36.584 1.00 91.19 94 THR A O 1
ATOM 723 N N . SER A 1 95 ? -16.885 7.196 34.536 1.00 91.06 95 SER A N 1
ATOM 724 C CA . SER A 1 95 ? -18.179 6.529 34.696 1.00 91.06 95 SER A CA 1
ATOM 725 C C . SER A 1 95 ? -18.125 5.394 35.717 1.00 91.06 95 SER A C 1
ATOM 727 O O . SER A 1 95 ? -19.028 5.288 36.549 1.00 91.06 95 SER A O 1
ATOM 729 N N . LEU A 1 96 ? -17.059 4.593 35.691 1.00 93.00 96 LEU A N 1
ATOM 730 C CA . LEU A 1 96 ? -16.824 3.497 36.626 1.00 93.00 96 LEU A CA 1
ATOM 731 C C . LEU A 1 96 ? -16.590 4.016 38.049 1.00 93.00 96 LEU A C 1
ATOM 733 O O . LEU A 1 96 ? -17.189 3.510 38.996 1.00 93.00 96 LEU A O 1
ATOM 737 N N . ASP A 1 97 ? -15.782 5.065 38.207 1.00 90.56 97 ASP A N 1
ATOM 738 C CA . ASP A 1 97 ? -15.514 5.674 39.513 1.00 90.56 97 ASP A CA 1
ATOM 739 C C . ASP A 1 97 ? -16.776 6.315 40.102 1.00 90.56 97 ASP A C 1
ATOM 741 O O . ASP A 1 97 ? -17.078 6.150 41.288 1.00 90.56 97 ASP A O 1
ATOM 745 N N . SER A 1 98 ? -17.571 6.993 39.267 1.00 88.50 98 SER A N 1
ATOM 746 C CA . SER A 1 98 ? -18.878 7.526 39.663 1.00 88.50 98 SER A CA 1
ATOM 747 C C . SER A 1 98 ? -19.839 6.411 40.090 1.00 88.50 98 SER A C 1
ATOM 749 O O . SER A 1 98 ? -20.462 6.519 41.147 1.00 88.50 98 SER A O 1
ATOM 751 N N . MET A 1 99 ? -19.917 5.321 39.320 1.00 90.88 99 MET A N 1
ATOM 752 C CA . MET A 1 99 ? -20.753 4.161 39.633 1.00 90.88 99 MET A CA 1
ATOM 753 C C . MET A 1 99 ? -20.347 3.518 40.961 1.00 90.88 99 MET A C 1
ATOM 755 O O . MET A 1 99 ? -21.201 3.336 41.825 1.00 90.88 99 MET A O 1
ATOM 759 N N . ARG A 1 100 ? -19.051 3.252 41.171 1.00 88.44 100 ARG A N 1
ATOM 760 C CA . ARG A 1 100 ? -18.518 2.694 42.425 1.00 88.44 100 ARG A CA 1
ATOM 761 C C . ARG A 1 100 ? -18.845 3.574 43.625 1.00 88.44 100 ARG A C 1
ATOM 763 O O . ARG A 1 100 ? -19.205 3.062 44.679 1.00 88.44 100 ARG A O 1
ATOM 770 N N . ASN A 1 101 ? -18.743 4.894 43.479 1.00 87.38 101 ASN A N 1
ATOM 771 C CA . ASN A 1 101 ? -19.044 5.818 44.571 1.00 87.38 101 ASN A CA 1
ATOM 772 C C . ASN A 1 101 ? -20.525 5.826 44.962 1.00 87.38 101 ASN A C 1
ATOM 774 O O . ASN A 1 101 ? -20.817 5.923 46.151 1.00 87.38 101 ASN A O 1
ATOM 778 N N . VAL A 1 102 ? -21.443 5.687 44.000 1.00 86.25 102 VAL A N 1
ATOM 779 C CA . VAL A 1 102 ? -22.886 5.609 44.284 1.00 86.25 102 VAL A CA 1
ATOM 780 C C . VAL A 1 102 ? -23.2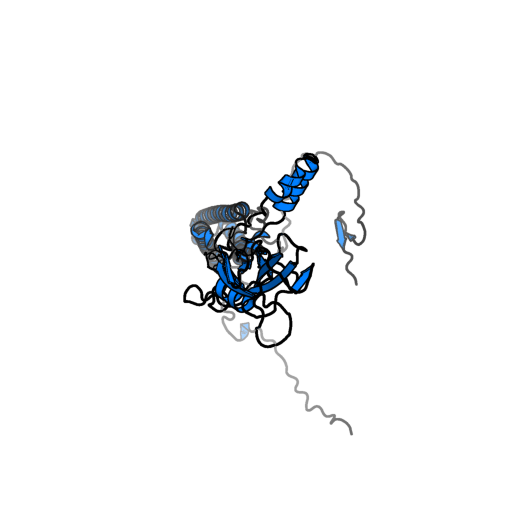83 4.219 44.793 1.00 86.25 102 VAL A C 1
ATOM 782 O O . VAL A 1 102 ? -24.076 4.120 45.724 1.00 86.25 102 VAL A O 1
ATOM 785 N N . ALA A 1 103 ? -22.702 3.150 44.240 1.00 86.44 103 ALA A N 1
ATOM 786 C CA . ALA A 1 103 ? -23.070 1.768 44.549 1.00 86.44 103 ALA A CA 1
ATOM 787 C C . ALA A 1 103 ? -22.688 1.305 45.969 1.00 86.44 103 ALA A C 1
ATOM 789 O O . ALA A 1 103 ? -23.304 0.370 46.471 1.00 86.44 103 ALA A O 1
ATOM 790 N N . LYS A 1 104 ? -21.723 1.965 46.635 1.00 84.62 104 LYS A N 1
ATOM 791 C CA . LYS A 1 104 ? -21.195 1.594 47.970 1.00 84.62 104 LYS A CA 1
ATOM 792 C C . LYS A 1 104 ? -22.261 1.278 49.024 1.00 84.62 104 LYS A C 1
ATOM 794 O O . LYS A 1 104 ? -22.033 0.405 49.850 1.00 84.62 104 LYS A O 1
ATOM 799 N N . ASN A 1 105 ? -23.395 1.977 48.994 1.00 81.69 105 ASN A N 1
ATOM 800 C CA . ASN A 1 105 ? -24.445 1.844 50.008 1.00 81.69 105 ASN A CA 1
ATOM 801 C C . ASN A 1 105 ? -25.729 1.188 49.474 1.00 81.69 105 ASN A C 1
ATOM 803 O O . ASN A 1 105 ? -26.685 1.038 50.226 1.00 81.69 105 ASN A O 1
ATOM 807 N N . CYS A 1 106 ? -25.766 0.806 48.194 1.00 83.06 106 CYS A N 1
ATOM 808 C CA . CYS A 1 106 ? -26.990 0.328 47.549 1.00 83.06 106 CYS A CA 1
ATOM 809 C C . CYS A 1 106 ? -27.390 -1.100 47.950 1.00 83.06 106 CYS A C 1
ATOM 811 O O . CYS A 1 106 ? -28.543 -1.469 47.750 1.00 83.06 106 CYS A O 1
ATOM 813 N N . ASP A 1 107 ? -26.459 -1.874 48.516 1.00 76.88 107 ASP A N 1
ATOM 814 C CA . ASP A 1 107 ? -26.713 -3.207 49.083 1.00 76.88 107 ASP A CA 1
ATOM 815 C C . ASP A 1 107 ? -27.372 -3.131 50.474 1.00 76.88 107 ASP A C 1
ATOM 817 O O . ASP A 1 107 ? -28.224 -3.941 50.819 1.00 76.88 107 ASP A O 1
ATOM 821 N N . ALA A 1 108 ? -27.031 -2.102 51.260 1.00 81.69 108 ALA A N 1
ATOM 822 C CA . ALA A 1 108 ? -27.596 -1.892 52.593 1.00 81.69 108 ALA A CA 1
ATOM 823 C C . ALA A 1 108 ? -28.976 -1.215 52.549 1.00 81.69 108 ALA A C 1
ATOM 825 O O . ALA A 1 108 ? -29.876 -1.592 53.297 1.00 81.69 108 ALA A O 1
ATOM 826 N N . GLU A 1 109 ? -29.148 -0.208 51.686 1.00 84.56 109 GLU A N 1
ATOM 827 C CA . GLU A 1 109 ? -30.418 0.498 51.513 1.00 84.56 109 GLU A CA 1
ATOM 828 C C . GLU A 1 109 ? -30.584 0.999 50.072 1.00 84.56 109 GLU A C 1
ATOM 830 O O . GLU A 1 109 ? -29.745 1.724 49.524 1.00 84.56 109 GLU A O 1
ATOM 835 N N . TRP A 1 110 ? -31.718 0.662 49.455 1.00 88.44 110 TRP A N 1
ATOM 836 C CA . TRP A 1 110 ? -32.019 1.086 48.092 1.00 88.44 110 TRP A CA 1
ATOM 837 C C . TRP A 1 110 ? -32.585 2.514 48.048 1.00 88.44 110 TRP A C 1
ATOM 839 O O . TRP A 1 110 ? -33.788 2.741 48.173 1.00 88.44 110 TRP A O 1
ATOM 849 N N . THR A 1 111 ? -31.703 3.494 47.849 1.00 90.62 111 THR A N 1
ATOM 850 C CA . THR A 1 111 ? -32.056 4.925 47.795 1.00 90.62 111 THR A CA 1
ATOM 851 C C . THR A 1 111 ? -32.414 5.412 46.381 1.00 90.62 111 THR A C 1
ATOM 853 O O . THR A 1 111 ? -32.130 4.757 45.376 1.00 90.62 111 THR A O 1
ATOM 856 N N . THR A 1 112 ? -32.956 6.631 46.258 1.00 89.12 112 THR A N 1
ATOM 857 C CA . THR A 1 112 ? -33.221 7.291 44.958 1.00 89.12 112 THR A CA 1
ATOM 858 C C . THR A 1 112 ? -31.966 7.420 44.081 1.00 89.12 112 THR A C 1
ATOM 860 O O . THR A 1 112 ? -32.052 7.379 42.850 1.00 89.12 112 THR A O 1
ATOM 863 N N . SER A 1 113 ? -30.786 7.550 44.696 1.00 87.94 113 SER A N 1
ATOM 864 C CA . SER A 1 113 ? -29.502 7.576 43.985 1.00 87.94 113 SER A CA 1
ATOM 865 C C . SER A 1 113 ? -29.176 6.220 43.350 1.00 87.94 113 SER A C 1
ATOM 867 O O . SER A 1 113 ? -28.708 6.184 42.213 1.00 87.94 113 SER A O 1
ATOM 869 N N . CYS A 1 114 ? -29.487 5.114 44.034 1.00 88.75 114 CYS A N 1
ATOM 870 C CA . CYS A 1 114 ? -29.344 3.752 43.512 1.00 88.75 114 CYS A CA 1
ATOM 871 C C . CYS A 1 114 ? -30.326 3.486 42.364 1.00 88.75 114 CYS A C 1
ATOM 873 O O . CYS A 1 114 ? -29.933 2.957 41.325 1.00 88.75 114 CYS A O 1
ATOM 875 N N . GLU A 1 115 ? -31.574 3.954 42.486 1.00 90.38 115 GLU A N 1
ATOM 876 C CA . GLU A 1 115 ? -32.561 3.864 41.400 1.00 90.38 115 GLU A CA 1
ATOM 877 C C . GLU A 1 115 ? -32.121 4.649 40.156 1.00 90.38 115 GLU A C 1
ATOM 879 O O . GLU A 1 115 ? -32.272 4.182 39.025 1.00 90.38 115 GLU A O 1
ATOM 884 N N . SER A 1 116 ? -31.535 5.833 40.357 1.00 89.62 116 SER A N 1
ATOM 885 C CA . SER A 1 116 ? -30.996 6.656 39.269 1.00 89.62 116 SER A CA 1
ATOM 886 C C . SER A 1 116 ? -29.799 5.982 38.594 1.00 89.62 116 SER A C 1
ATOM 888 O O . SER A 1 116 ? -29.686 6.015 37.367 1.00 89.62 116 SER A O 1
ATOM 890 N N . LEU A 1 117 ? -28.929 5.336 39.379 1.00 89.94 117 LEU A N 1
ATOM 891 C CA . LEU A 1 117 ? -27.799 4.565 38.866 1.00 89.94 117 LEU A CA 1
ATOM 892 C C . LEU A 1 117 ? -28.271 3.370 38.031 1.00 89.94 117 LEU A C 1
ATOM 894 O O . LEU A 1 117 ? -27.819 3.211 36.899 1.00 89.94 117 LEU A O 1
ATOM 898 N N . TYR A 1 118 ? -29.216 2.582 38.547 1.00 90.62 118 TYR A N 1
ATOM 899 C CA . TYR A 1 118 ? -29.835 1.485 37.805 1.00 90.62 118 TYR A CA 1
ATOM 900 C C . TYR A 1 118 ? -30.488 1.987 36.515 1.00 90.62 118 TYR A C 1
ATOM 902 O O . TYR A 1 118 ? -30.200 1.482 35.438 1.00 90.62 118 TYR A O 1
ATOM 910 N N . THR A 1 119 ? -31.304 3.040 36.584 1.00 89.62 119 THR A N 1
ATOM 911 C CA . THR A 1 119 ? -31.990 3.593 35.404 1.00 89.62 119 THR A CA 1
ATOM 912 C C . THR A 1 119 ? -31.013 4.046 34.319 1.00 89.62 119 THR A C 1
ATOM 914 O O . THR A 1 119 ? -31.317 3.921 33.133 1.00 89.62 119 THR A O 1
ATOM 917 N N . LYS A 1 120 ? -29.840 4.547 34.719 1.00 87.81 120 LYS A N 1
ATOM 918 C CA . LYS A 1 120 ? -28.768 4.947 33.808 1.00 87.81 120 LYS A CA 1
ATOM 919 C C . LYS A 1 120 ? -28.107 3.749 33.114 1.00 87.81 120 LYS A C 1
ATOM 921 O O . LYS A 1 120 ? -27.758 3.876 31.948 1.00 87.81 120 LYS A O 1
ATOM 926 N N . TRP A 1 121 ? -27.936 2.621 33.803 1.00 89.25 121 TRP A N 1
ATOM 927 C CA . TRP A 1 121 ? -27.120 1.493 33.327 1.00 89.25 121 TRP A CA 1
ATOM 928 C C . TRP A 1 121 ? -27.894 0.221 32.972 1.00 89.25 121 TRP A C 1
ATOM 930 O O . TRP A 1 121 ? -27.308 -0.699 32.417 1.00 89.25 121 TRP A O 1
ATOM 940 N N . LYS A 1 122 ? -29.208 0.172 33.206 1.00 85.69 122 LYS A N 1
ATOM 941 C CA . LYS A 1 122 ? -30.064 -0.988 32.895 1.00 85.69 122 LYS A CA 1
ATOM 942 C C . LYS A 1 122 ? -30.053 -1.415 31.420 1.00 85.69 122 LYS A C 1
ATOM 944 O O . LYS A 1 122 ? -30.447 -2.529 31.118 1.00 85.69 122 LYS A O 1
ATOM 949 N N . SER A 1 123 ? -29.647 -0.521 30.518 1.00 85.81 123 SER A N 1
ATOM 950 C CA . SER A 1 123 ? -29.518 -0.762 29.073 1.00 85.81 123 SER A CA 1
ATOM 951 C C . SER A 1 123 ? -28.044 -0.769 28.655 1.00 85.81 123 SER A C 1
ATOM 953 O O . SER A 1 123 ? -27.669 -0.172 27.648 1.00 85.81 123 SER A O 1
ATOM 955 N N . TRP A 1 124 ? -27.186 -1.379 29.478 1.00 87.56 124 TRP A N 1
ATOM 956 C CA . TRP A 1 124 ? -25.748 -1.452 29.226 1.00 87.56 124 TRP A CA 1
ATOM 957 C C . TRP A 1 124 ? -25.414 -2.121 27.890 1.00 87.56 124 TRP A C 1
ATOM 959 O O . TRP A 1 124 ? -24.523 -1.645 27.198 1.00 87.56 124 TRP A O 1
ATOM 969 N N . GLU A 1 125 ? -26.123 -3.183 27.510 1.00 82.31 125 GLU A N 1
ATOM 970 C CA . GLU A 1 125 ? -25.846 -3.929 26.275 1.00 82.31 125 GLU A CA 1
ATOM 971 C C . GLU A 1 125 ? -25.917 -3.031 25.031 1.00 82.31 125 GLU A C 1
ATOM 973 O O . GLU A 1 125 ? -24.980 -3.012 24.232 1.00 82.31 125 GLU A O 1
ATOM 978 N N . ASP A 1 126 ? -26.967 -2.211 24.920 1.00 83.44 126 ASP A N 1
ATOM 979 C CA . ASP A 1 126 ? -27.135 -1.250 23.822 1.00 83.44 126 ASP A CA 1
ATOM 980 C C . ASP A 1 126 ? -25.987 -0.231 23.784 1.00 83.44 126 ASP A C 1
ATOM 982 O O . ASP A 1 126 ? -25.475 0.120 22.719 1.00 83.44 126 ASP A O 1
ATOM 986 N N . PHE A 1 127 ? -25.560 0.236 24.962 1.00 86.38 127 PHE A N 1
ATOM 987 C CA . PHE A 1 127 ? -24.415 1.130 25.087 1.00 86.38 127 PHE A CA 1
ATOM 988 C C . PHE A 1 127 ? -23.118 0.436 24.647 1.00 86.38 127 PHE A C 1
ATOM 990 O O . PHE A 1 127 ? -22.365 0.998 23.858 1.00 86.38 127 PHE A O 1
ATOM 997 N N . ALA A 1 128 ? -22.866 -0.788 25.113 1.00 83.44 128 ALA A N 1
ATOM 998 C CA . ALA A 1 128 ? -21.652 -1.533 24.804 1.00 83.44 128 ALA A CA 1
ATOM 999 C C . ALA A 1 128 ? -21.514 -1.793 23.299 1.00 83.44 128 ALA A C 1
ATOM 1001 O O . ALA A 1 128 ? -20.444 -1.553 22.742 1.00 83.44 128 ALA A O 1
ATOM 1002 N N . VAL A 1 129 ? -22.592 -2.213 22.627 1.00 83.38 129 VAL A N 1
ATOM 1003 C CA . VAL A 1 129 ? -22.603 -2.414 21.167 1.00 83.38 129 VAL A CA 1
ATOM 1004 C C . VAL A 1 129 ? -22.224 -1.120 20.443 1.00 83.38 129 VAL A C 1
ATOM 1006 O O . VAL A 1 129 ? -21.303 -1.122 19.625 1.00 83.38 129 VAL A O 1
ATOM 1009 N N . ALA A 1 130 ? -22.858 -0.001 20.802 1.00 84.81 130 ALA A N 1
ATOM 1010 C CA . ALA A 1 130 ? -22.576 1.298 20.195 1.00 84.81 130 ALA A CA 1
ATOM 1011 C C . ALA A 1 130 ? -21.141 1.798 20.456 1.00 84.81 130 ALA A C 1
ATOM 1013 O O . ALA A 1 130 ? -20.580 2.537 19.643 1.00 84.81 130 ALA A O 1
ATOM 1014 N N . GLU A 1 131 ? -20.525 1.426 21.580 1.00 87.38 131 GLU A N 1
ATOM 1015 C CA . GLU A 1 131 ? -19.125 1.758 21.856 1.00 87.38 131 GLU A CA 1
ATOM 1016 C C . GLU A 1 131 ? -18.153 0.877 21.072 1.00 87.38 131 GLU A C 1
ATOM 1018 O O . GLU A 1 131 ? -17.222 1.410 20.468 1.00 87.38 131 GLU A O 1
ATOM 1023 N N . TYR A 1 132 ? -18.365 -0.440 21.009 1.00 85.62 132 TYR A N 1
ATOM 1024 C CA . TYR A 1 132 ? -17.478 -1.337 20.260 1.00 85.62 132 TYR A CA 1
ATOM 1025 C C . TYR A 1 132 ? -17.476 -1.050 18.753 1.00 85.62 132 TYR A C 1
ATOM 1027 O O . TYR A 1 132 ? -16.431 -1.175 18.116 1.00 85.62 132 TYR A O 1
ATOM 1035 N N . GLU A 1 133 ? -18.582 -0.564 18.181 1.00 84.94 133 GLU A N 1
ATOM 1036 C CA . GLU A 1 133 ? -18.619 -0.073 16.791 1.00 84.94 133 GLU A CA 1
ATOM 1037 C C . GLU A 1 133 ? -17.670 1.116 16.539 1.00 84.94 133 GLU A C 1
ATOM 1039 O O . GLU A 1 133 ? -17.238 1.364 15.409 1.00 84.94 133 GLU A O 1
ATOM 1044 N N . GLN A 1 134 ? -17.305 1.859 17.587 1.00 86.12 134 GLN A N 1
ATOM 1045 C CA . GLN A 1 134 ? -16.371 2.980 17.499 1.00 86.12 134 GLN A CA 1
ATOM 1046 C C . GLN A 1 134 ? -14.907 2.555 17.658 1.00 86.12 134 GLN A C 1
ATOM 1048 O O . GLN A 1 134 ? -14.012 3.362 17.374 1.00 86.12 134 GLN A O 1
ATOM 1053 N N . PHE A 1 135 ? -14.616 1.317 18.059 1.00 88.88 135 PHE A N 1
ATOM 1054 C CA . PHE A 1 135 ? -13.242 0.827 18.142 1.00 88.88 135 PHE A CA 1
ATOM 1055 C C . PHE A 1 135 ? -12.669 0.550 16.746 1.00 88.88 135 PHE A C 1
ATOM 1057 O O . PHE A 1 135 ? -13.400 0.188 15.822 1.00 88.88 135 PHE A O 1
ATOM 1064 N N . PRO A 1 136 ? -11.361 0.771 16.535 1.00 92.50 136 PRO A N 1
ATOM 1065 C CA . PRO A 1 136 ? -10.730 0.392 15.283 1.00 92.50 136 PRO A CA 1
ATOM 1066 C C . PRO A 1 136 ? -10.645 -1.136 15.172 1.00 92.50 136 PRO A C 1
ATOM 1068 O O . PRO A 1 136 ? -10.468 -1.847 16.160 1.00 92.50 136 PRO A O 1
ATOM 1071 N N . VAL A 1 137 ? -10.747 -1.649 13.948 1.00 90.69 137 VAL A N 1
ATOM 1072 C CA . VAL A 1 137 ? -10.721 -3.094 13.681 1.00 90.69 137 VAL A CA 1
ATOM 1073 C C . VAL A 1 137 ? -9.275 -3.584 13.635 1.00 90.69 137 VAL A C 1
ATOM 1075 O O . VAL A 1 137 ? -8.414 -2.922 13.060 1.00 90.69 137 VAL A O 1
ATOM 1078 N N . ARG A 1 138 ? -8.985 -4.754 14.208 1.00 90.12 138 ARG A N 1
ATOM 1079 C CA . ARG A 1 138 ? -7.650 -5.370 14.131 1.00 90.12 138 ARG A CA 1
ATOM 1080 C C . ARG A 1 138 ? -7.318 -5.795 12.694 1.00 90.12 138 ARG A C 1
ATOM 1082 O O . ARG A 1 138 ? -8.190 -6.291 11.977 1.00 90.12 138 ARG A O 1
ATOM 1089 N N . TYR A 1 139 ? -6.065 -5.636 12.272 1.00 87.00 139 TYR A N 1
ATOM 1090 C CA . TYR A 1 139 ? -5.627 -6.099 10.957 1.00 87.00 139 TYR A CA 1
ATOM 1091 C C . TYR A 1 139 ? -5.708 -7.618 10.837 1.00 87.00 139 TYR A C 1
ATOM 1093 O O . TYR A 1 139 ? -5.273 -8.353 11.724 1.00 87.00 139 TYR A O 1
ATOM 1101 N N . VAL A 1 140 ? -6.212 -8.071 9.691 1.00 83.75 140 VAL A N 1
ATOM 1102 C CA . VAL A 1 140 ? -6.273 -9.496 9.323 1.00 83.75 140 VAL A CA 1
ATOM 1103 C C . VAL A 1 140 ? -5.156 -9.869 8.342 1.00 83.75 140 VAL A C 1
ATOM 1105 O O . VAL A 1 140 ? -4.863 -11.043 8.133 1.00 83.75 140 VAL A O 1
ATOM 1108 N N . SER A 1 141 ? -4.507 -8.881 7.722 1.00 81.06 141 SER A N 1
ATOM 1109 C CA . SER A 1 141 ? -3.391 -9.106 6.801 1.00 81.06 141 SER A CA 1
ATOM 1110 C C . SER A 1 141 ? -2.286 -8.086 7.004 1.00 81.06 141 SER A C 1
ATOM 1112 O O . SER A 1 141 ? -2.530 -6.904 7.257 1.00 81.06 141 SER A O 1
ATOM 1114 N N . ASP A 1 142 ? -1.061 -8.563 6.841 1.00 81.94 142 ASP A N 1
ATOM 1115 C CA . ASP A 1 142 ? 0.150 -7.781 7.006 1.00 81.94 142 ASP A CA 1
ATOM 1116 C C . ASP A 1 142 ? 0.577 -7.131 5.680 1.00 81.94 142 ASP A C 1
ATOM 1118 O O . ASP A 1 142 ? 1.488 -7.584 4.983 1.00 81.94 142 ASP A O 1
ATOM 1122 N N . CYS A 1 143 ? -0.146 -6.073 5.309 1.00 87.69 143 CYS A N 1
ATOM 1123 C CA . CYS A 1 143 ? 0.087 -5.333 4.067 1.00 87.69 143 CYS A CA 1
ATOM 1124 C C . CYS A 1 143 ? 1.285 -4.380 4.137 1.00 87.69 143 CYS A C 1
ATOM 1126 O O . CYS A 1 143 ? 1.767 -3.933 3.101 1.00 87.69 143 CYS A O 1
ATOM 1128 N N . TYR A 1 144 ? 1.741 -4.014 5.337 1.00 86.75 144 TYR A N 1
ATOM 1129 C CA . TYR A 1 144 ? 2.729 -2.946 5.511 1.00 86.75 144 TYR A CA 1
ATOM 1130 C C . TYR A 1 144 ? 4.165 -3.447 5.645 1.00 86.75 144 TYR A C 1
ATOM 1132 O O . TYR A 1 144 ? 5.093 -2.661 5.411 1.00 86.75 144 TYR A O 1
ATOM 1140 N N . THR A 1 145 ? 4.352 -4.731 5.960 1.00 85.88 145 THR A N 1
ATOM 1141 C CA . THR A 1 145 ? 5.672 -5.361 5.969 1.00 85.88 145 THR A CA 1
ATOM 1142 C C . THR A 1 145 ? 6.340 -5.257 4.595 1.00 85.88 145 THR A C 1
ATOM 1144 O O . THR A 1 145 ? 5.721 -5.598 3.583 1.00 85.88 145 THR A O 1
ATOM 1147 N N . PRO A 1 146 ? 7.601 -4.788 4.530 1.00 86.75 146 PRO A N 1
ATOM 1148 C CA . PRO A 1 146 ? 8.368 -4.751 3.291 1.00 86.75 146 PRO A CA 1
ATOM 1149 C C . PRO A 1 146 ? 8.498 -6.148 2.677 1.00 86.75 146 PRO A C 1
ATOM 1151 O O . PRO A 1 146 ? 8.978 -7.073 3.329 1.00 86.75 146 PRO A O 1
ATOM 1154 N N . ARG A 1 147 ? 8.077 -6.293 1.419 1.00 87.81 147 ARG A N 1
ATOM 1155 C CA . ARG A 1 147 ? 8.095 -7.556 0.670 1.00 87.81 147 ARG A CA 1
ATOM 1156 C C . ARG A 1 147 ? 8.619 -7.304 -0.730 1.00 87.81 147 ARG A C 1
ATOM 1158 O O . ARG A 1 147 ? 8.187 -6.339 -1.365 1.00 87.81 147 ARG A O 1
ATOM 1165 N N . GLU A 1 148 ? 9.531 -8.147 -1.200 1.00 88.75 148 GLU A N 1
ATOM 1166 C CA . GLU A 1 148 ? 9.972 -8.101 -2.592 1.00 88.75 148 GLU A CA 1
ATOM 1167 C C . GLU A 1 148 ? 8.843 -8.541 -3.527 1.00 88.75 148 GLU A C 1
ATOM 1169 O O . GLU A 1 148 ? 8.047 -9.425 -3.206 1.00 88.75 148 GLU A O 1
ATOM 1174 N N . VAL A 1 149 ? 8.772 -7.912 -4.696 1.00 86.38 149 VAL A N 1
ATOM 1175 C CA . VAL A 1 149 ? 7.806 -8.288 -5.726 1.00 86.38 149 VAL A CA 1
ATOM 1176 C C . VAL A 1 149 ? 8.243 -9.612 -6.351 1.00 86.38 149 VAL A C 1
ATOM 1178 O O . VAL A 1 149 ? 9.345 -9.720 -6.887 1.00 86.38 149 VAL A O 1
ATOM 1181 N N . THR A 1 150 ? 7.373 -10.618 -6.293 1.00 80.38 150 THR A N 1
ATOM 1182 C CA . THR A 1 150 ? 7.589 -11.932 -6.911 1.00 80.38 150 THR A CA 1
ATOM 1183 C C . THR A 1 150 ? 6.301 -12.425 -7.563 1.00 80.38 150 THR A C 1
ATOM 1185 O O . THR A 1 150 ? 5.198 -12.090 -7.122 1.00 80.38 150 THR A O 1
ATOM 1188 N N . PHE A 1 151 ? 6.432 -13.239 -8.610 1.00 74.88 151 PHE A N 1
ATOM 1189 C CA . PHE A 1 151 ? 5.306 -13.864 -9.299 1.00 74.88 151 PHE A CA 1
ATOM 1190 C C . PHE A 1 151 ? 5.501 -15.371 -9.364 1.00 74.88 151 PHE A C 1
ATOM 1192 O O . PHE A 1 151 ? 6.473 -15.843 -9.945 1.00 74.88 151 PHE A O 1
ATOM 1199 N N . ALA A 1 152 ? 4.583 -16.134 -8.765 1.00 68.00 152 ALA A N 1
ATOM 1200 C CA . ALA A 1 152 ? 4.646 -17.599 -8.745 1.00 68.00 152 ALA A CA 1
ATOM 1201 C C . ALA A 1 152 ? 6.010 -18.162 -8.272 1.00 68.00 152 ALA A C 1
ATOM 1203 O O . ALA A 1 152 ? 6.457 -19.197 -8.754 1.00 68.00 152 ALA A O 1
ATOM 1204 N N . GLY A 1 153 ? 6.682 -17.472 -7.342 1.00 72.12 153 GLY A N 1
ATOM 1205 C CA . GLY A 1 153 ? 8.010 -17.853 -6.840 1.00 72.12 153 GLY A CA 1
ATOM 1206 C C . GLY A 1 153 ? 9.192 -17.395 -7.705 1.00 72.12 153 GLY A C 1
ATOM 1207 O O . GLY A 1 153 ? 10.337 -17.626 -7.329 1.00 72.12 153 GLY A O 1
ATOM 1208 N N . HIS A 1 154 ? 8.940 -16.718 -8.826 1.00 80.75 154 HIS A N 1
ATOM 1209 C CA . HIS A 1 154 ? 9.966 -16.125 -9.678 1.00 80.75 154 HIS A CA 1
ATOM 1210 C C . HIS A 1 154 ? 10.178 -14.647 -9.359 1.00 80.75 154 HIS A C 1
ATOM 1212 O O . HIS A 1 154 ? 9.246 -13.925 -8.985 1.00 80.75 154 HIS A O 1
ATOM 1218 N N . SER A 1 155 ? 11.410 -14.178 -9.550 1.00 86.31 155 SER A N 1
ATOM 1219 C CA . SER A 1 155 ? 11.708 -12.753 -9.457 1.00 86.31 155 SER A CA 1
ATOM 1220 C C . SER A 1 155 ? 11.060 -11.982 -10.618 1.00 86.31 155 SER A C 1
ATOM 1222 O O . SER A 1 155 ? 10.766 -12.534 -11.686 1.00 86.31 155 SER A O 1
ATOM 1224 N N . VAL A 1 156 ? 10.874 -10.670 -10.440 1.00 89.38 156 VAL A N 1
ATOM 1225 C CA . VAL A 1 156 ? 10.434 -9.767 -11.524 1.00 89.38 156 VAL A CA 1
ATOM 1226 C C . VAL A 1 156 ? 11.356 -9.879 -12.740 1.00 89.38 156 VAL A C 1
ATOM 1228 O O . VAL A 1 156 ? 10.888 -9.876 -13.878 1.00 89.38 156 VAL A O 1
ATOM 1231 N N . LYS A 1 157 ? 12.665 -10.023 -12.494 1.00 91.25 157 LYS A N 1
ATOM 1232 C CA . LYS A 1 157 ? 13.674 -10.216 -13.533 1.00 91.25 157 LYS A CA 1
ATOM 1233 C C . LYS A 1 157 ? 13.365 -11.450 -14.371 1.00 91.25 157 LYS A C 1
ATOM 1235 O O . LYS A 1 157 ? 13.244 -11.311 -15.581 1.00 91.25 157 LYS A O 1
ATOM 1240 N N . ASP A 1 158 ? 13.205 -12.614 -13.746 1.00 89.31 158 ASP A N 1
ATOM 1241 C CA . ASP A 1 158 ? 12.998 -13.876 -14.472 1.00 89.31 158 ASP A CA 1
ATOM 1242 C C . ASP A 1 158 ? 11.702 -13.843 -15.290 1.00 89.31 158 ASP A C 1
ATOM 1244 O O . ASP A 1 158 ? 11.662 -14.313 -16.427 1.00 89.31 158 ASP A O 1
ATOM 1248 N N . THR A 1 159 ? 10.662 -13.215 -14.734 1.00 90.31 159 THR A N 1
ATOM 1249 C CA . THR A 1 159 ? 9.364 -13.049 -15.399 1.00 90.31 159 THR A CA 1
ATOM 1250 C C . THR A 1 159 ? 9.489 -12.198 -16.666 1.00 90.31 159 THR A C 1
ATOM 1252 O O . THR A 1 159 ? 9.015 -12.596 -17.728 1.00 90.31 159 THR A O 1
ATOM 1255 N N . ILE A 1 160 ? 10.161 -11.043 -16.590 1.00 91.38 160 ILE A N 1
ATOM 1256 C CA . ILE A 1 160 ? 10.395 -10.176 -17.757 1.00 91.38 160 ILE A CA 1
ATOM 1257 C C . ILE A 1 160 ? 11.350 -10.854 -18.748 1.00 91.38 160 ILE A C 1
ATOM 1259 O O . ILE A 1 160 ? 11.118 -10.823 -19.957 1.00 91.38 160 ILE A O 1
ATOM 1263 N N . GLU A 1 161 ? 12.406 -11.496 -18.246 1.00 90.31 161 GLU A N 1
ATOM 1264 C CA . GLU A 1 161 ? 13.421 -12.168 -19.054 1.00 90.31 161 GLU A CA 1
ATOM 1265 C C . GLU A 1 161 ? 12.826 -13.302 -19.904 1.00 90.31 161 GLU A C 1
ATOM 1267 O O . GLU A 1 161 ? 13.198 -13.460 -21.069 1.00 90.31 161 GLU A O 1
ATOM 1272 N N . GLY A 1 162 ? 11.864 -14.052 -19.357 1.00 87.56 162 GLY A N 1
ATOM 1273 C CA . GLY A 1 162 ? 11.143 -15.097 -20.083 1.00 87.56 162 GLY A CA 1
ATOM 1274 C C . GLY A 1 162 ? 10.358 -14.580 -21.292 1.00 87.56 162 GLY A C 1
ATOM 1275 O O . GLY A 1 162 ? 10.223 -15.300 -22.279 1.00 87.56 162 GLY A O 1
ATOM 1276 N N . VAL A 1 163 ? 9.886 -13.329 -21.255 1.00 87.88 163 VAL A N 1
ATOM 1277 C CA . VAL A 1 163 ? 9.084 -12.744 -22.342 1.00 87.88 163 VAL A CA 1
ATOM 1278 C C . VAL A 1 163 ? 9.949 -12.050 -23.396 1.00 87.88 163 VAL A C 1
ATOM 1280 O O . VAL A 1 163 ? 9.639 -12.151 -24.582 1.00 87.88 163 VAL A O 1
ATOM 1283 N N . ILE A 1 164 ? 11.042 -11.382 -23.006 1.00 88.12 164 ILE A N 1
ATOM 1284 C CA . ILE A 1 164 ? 11.919 -10.673 -23.964 1.00 88.12 164 ILE A CA 1
ATOM 1285 C C . ILE A 1 164 ? 12.759 -11.620 -24.830 1.00 88.12 164 ILE A C 1
ATOM 1287 O O . ILE A 1 164 ? 13.138 -11.246 -25.935 1.00 88.12 164 ILE A O 1
ATOM 1291 N N . LYS A 1 165 ? 13.034 -12.843 -24.349 1.00 83.31 165 LYS A N 1
ATOM 1292 C CA . LYS A 1 165 ? 13.824 -13.855 -25.075 1.00 83.31 165 LYS A CA 1
ATOM 1293 C C . LYS A 1 165 ? 13.121 -14.414 -26.310 1.00 83.31 165 LYS A C 1
ATOM 1295 O O . LYS A 1 165 ? 13.755 -15.126 -27.084 1.00 83.31 165 LYS A O 1
ATOM 1300 N N . ILE A 1 166 ? 11.827 -14.147 -26.479 1.00 75.12 166 ILE A N 1
ATOM 1301 C CA . ILE A 1 166 ? 11.065 -14.639 -27.624 1.00 75.12 166 ILE A CA 1
ATOM 1302 C C . ILE A 1 166 ? 11.563 -13.905 -28.886 1.00 75.12 166 ILE A C 1
ATOM 1304 O O . ILE A 1 166 ? 11.489 -12.675 -28.940 1.00 75.12 166 ILE A O 1
ATOM 1308 N N . PRO A 1 167 ? 12.060 -14.634 -29.899 1.00 62.88 167 PRO A N 1
ATOM 1309 C CA . PRO A 1 167 ? 12.528 -14.060 -31.158 1.00 62.88 167 PRO A CA 1
ATOM 1310 C C . PRO A 1 167 ? 11.500 -13.186 -31.886 1.00 62.88 167 PRO A C 1
ATOM 1312 O O . PRO A 1 167 ? 10.299 -13.437 -31.800 1.00 62.88 167 PRO A O 1
ATOM 1315 N N . GLY A 1 168 ? 11.971 -12.210 -32.672 1.00 64.44 168 GLY A N 1
ATOM 1316 C CA . GLY A 1 168 ? 11.143 -11.498 -33.659 1.00 64.44 168 GLY A CA 1
ATOM 1317 C C . GLY A 1 168 ? 10.114 -10.516 -33.087 1.00 64.44 168 GLY A C 1
ATOM 1318 O O . GLY A 1 168 ? 9.175 -10.134 -33.781 1.00 64.44 168 GLY A O 1
ATOM 1319 N N . GLN A 1 169 ? 10.253 -10.103 -31.825 1.00 73.38 169 GLN A N 1
ATOM 1320 C CA . GLN A 1 169 ? 9.321 -9.155 -31.203 1.00 73.38 169 GLN A CA 1
ATOM 1321 C C . GLN A 1 169 ? 9.538 -7.693 -31.621 1.00 73.38 169 GLN A C 1
ATOM 1323 O O . GLN A 1 169 ? 8.634 -6.869 -31.465 1.00 73.38 169 GLN A O 1
ATOM 1328 N N . PHE A 1 170 ? 10.721 -7.355 -32.134 1.00 80.38 170 PHE A N 1
ATOM 1329 C CA . PHE A 1 170 ? 11.016 -6.007 -32.605 1.00 80.38 170 PHE A CA 1
ATOM 1330 C C . PHE A 1 170 ? 10.306 -5.731 -33.929 1.00 80.38 170 PHE A C 1
ATOM 1332 O O . PHE A 1 170 ? 10.407 -6.494 -34.887 1.00 80.38 170 PHE A O 1
ATOM 1339 N N . ARG A 1 171 ? 9.582 -4.613 -33.979 1.00 84.00 171 ARG A N 1
ATOM 1340 C CA . ARG A 1 171 ? 8.902 -4.123 -35.177 1.00 84.00 171 ARG A CA 1
ATOM 1341 C C . ARG A 1 171 ? 9.673 -2.945 -35.738 1.00 84.00 171 ARG A C 1
ATOM 1343 O O . ARG A 1 171 ? 9.998 -2.024 -34.995 1.00 84.00 171 ARG A O 1
ATOM 1350 N N . ASN A 1 172 ? 9.914 -2.959 -37.041 1.00 84.19 172 ASN A N 1
ATOM 1351 C CA . ASN A 1 172 ? 10.405 -1.782 -37.741 1.00 84.19 172 ASN A CA 1
ATOM 1352 C C . ASN A 1 172 ? 9.317 -0.695 -37.724 1.00 84.19 172 ASN A C 1
ATOM 1354 O O . ASN A 1 172 ? 8.179 -0.951 -38.129 1.00 84.19 172 ASN A O 1
ATOM 1358 N N . THR A 1 173 ? 9.656 0.492 -37.228 1.00 83.62 173 THR A N 1
ATOM 1359 C CA . THR A 1 173 ? 8.761 1.655 -37.173 1.00 83.62 173 THR A CA 1
ATOM 1360 C C . THR A 1 173 ? 9.180 2.780 -38.119 1.00 83.62 173 THR A C 1
ATOM 1362 O O . THR A 1 173 ? 8.373 3.676 -38.378 1.00 83.62 173 THR A O 1
ATOM 1365 N N . LYS A 1 174 ? 10.411 2.755 -38.647 1.00 83.56 174 LYS A N 1
ATOM 1366 C CA . LYS A 1 174 ? 10.962 3.762 -39.561 1.00 83.56 174 LYS A CA 1
ATOM 1367 C C . LYS A 1 174 ? 12.197 3.209 -40.283 1.00 83.56 174 LYS A C 1
ATOM 1369 O O . LYS A 1 174 ? 12.985 2.524 -39.644 1.00 83.56 174 LYS A O 1
ATOM 1374 N N . GLY A 1 175 ? 12.411 3.627 -41.532 1.00 77.31 175 GLY A N 1
ATOM 1375 C CA . GLY A 1 175 ? 13.619 3.329 -42.313 1.00 77.31 175 GLY A CA 1
ATOM 1376 C C . GLY A 1 175 ? 13.565 1.977 -43.017 1.00 77.31 175 GLY A C 1
ATOM 1377 O O . GLY A 1 175 ? 12.490 1.385 -43.169 1.00 77.31 175 GLY A O 1
ATOM 1378 N N . ASP A 1 176 ? 14.723 1.519 -43.467 1.00 70.94 176 ASP A N 1
ATOM 1379 C CA . ASP A 1 176 ? 14.883 0.269 -44.197 1.00 70.94 176 ASP A CA 1
ATOM 1380 C C . ASP A 1 176 ? 14.720 -0.963 -43.303 1.00 70.94 176 ASP A C 1
ATOM 1382 O O . ASP A 1 176 ? 14.623 -0.900 -42.080 1.00 70.94 176 ASP A O 1
ATOM 1386 N N . ARG A 1 177 ? 14.627 -2.144 -43.921 1.00 70.75 177 ARG A N 1
ATOM 1387 C CA . ARG A 1 177 ? 14.445 -3.407 -43.187 1.00 70.75 177 ARG A CA 1
ATOM 1388 C C . ARG A 1 177 ? 15.712 -3.905 -42.505 1.00 70.75 177 ARG A C 1
ATOM 1390 O O . ARG A 1 177 ? 15.613 -4.907 -41.816 1.00 70.75 177 ARG A O 1
ATOM 1397 N N . GLN A 1 178 ? 16.842 -3.229 -42.670 1.00 66.31 178 GLN A N 1
ATOM 1398 C CA . GLN A 1 178 ? 18.144 -3.600 -42.126 1.00 66.31 178 GLN A CA 1
ATOM 1399 C C . GLN A 1 178 ? 18.736 -2.409 -41.371 1.00 66.31 178 GLN A C 1
ATOM 1401 O O . GLN A 1 178 ? 18.470 -1.264 -41.717 1.00 66.31 178 GLN A O 1
ATOM 1406 N N . VAL A 1 179 ? 19.521 -2.692 -40.336 1.00 66.38 179 VAL A N 1
ATOM 1407 C CA . VAL A 1 179 ? 20.333 -1.708 -39.602 1.00 66.38 179 VAL A CA 1
ATOM 1408 C C . VAL A 1 179 ? 21.765 -1.871 -40.109 1.00 66.38 179 VAL A C 1
ATOM 1410 O O . VAL A 1 179 ? 22.506 -2.703 -39.603 1.00 66.38 179 VAL A O 1
ATOM 1413 N N . GLY A 1 180 ? 22.110 -1.177 -41.193 1.00 54.31 180 GLY A N 1
ATOM 1414 C CA . GLY A 1 180 ? 23.276 -1.506 -42.017 1.00 54.31 180 GLY A CA 1
ATOM 1415 C C . GLY A 1 180 ? 24.537 -0.712 -41.672 1.00 54.31 180 GLY A C 1
ATOM 1416 O O . GLY A 1 180 ? 24.709 0.405 -42.143 1.00 54.31 180 GLY A O 1
ATOM 1417 N N . GLY A 1 181 ? 25.472 -1.318 -40.931 1.00 59.44 181 GLY A N 1
ATOM 1418 C CA . GLY A 1 181 ? 26.884 -0.888 -40.846 1.00 59.44 181 GLY A CA 1
ATOM 1419 C C . GLY A 1 181 ? 27.184 0.381 -40.031 1.00 59.44 181 GLY A C 1
ATOM 1420 O O . GLY A 1 181 ? 28.345 0.754 -39.870 1.00 59.44 181 GLY A O 1
ATOM 1421 N N . GLY A 1 182 ? 26.162 1.062 -39.505 1.00 64.81 182 GLY A N 1
ATOM 1422 C CA . GLY A 1 182 ? 26.305 2.219 -38.623 1.00 64.81 182 GLY A CA 1
ATOM 1423 C C . GLY A 1 182 ? 26.174 1.876 -37.131 1.00 64.81 182 GLY A C 1
ATOM 1424 O O . GLY A 1 182 ? 25.559 0.878 -36.753 1.00 64.81 182 GLY A O 1
ATOM 1425 N N . PRO A 1 183 ? 26.699 2.715 -36.221 1.00 75.38 183 PRO A N 1
ATOM 1426 C CA . PRO A 1 183 ? 26.510 2.502 -34.794 1.00 75.38 183 PRO A CA 1
ATOM 1427 C C . PRO A 1 183 ? 25.032 2.625 -34.384 1.00 75.38 183 PRO A C 1
ATOM 1429 O O . PRO A 1 183 ? 24.369 3.622 -34.676 1.00 75.38 183 PRO A O 1
ATOM 1432 N N . VAL A 1 184 ? 24.532 1.664 -33.606 1.00 80.94 184 VAL A N 1
ATOM 1433 C CA . VAL A 1 184 ? 23.129 1.625 -33.157 1.00 80.94 184 VAL A CA 1
ATOM 1434 C C . VAL A 1 184 ? 22.974 2.217 -31.754 1.00 80.94 184 VAL A C 1
ATOM 1436 O O . VAL A 1 184 ? 23.673 1.851 -30.810 1.00 80.94 184 VAL A O 1
ATOM 1439 N N . GLY A 1 185 ? 22.038 3.148 -31.589 1.00 85.25 185 GLY A N 1
ATOM 1440 C CA . GLY A 1 185 ? 21.583 3.630 -30.288 1.00 85.25 185 GLY A CA 1
ATOM 1441 C C . GLY A 1 185 ? 20.509 2.715 -29.707 1.00 85.25 185 GLY A C 1
ATOM 1442 O O . GLY A 1 185 ? 19.545 2.384 -30.389 1.00 85.25 185 GLY A O 1
ATOM 1443 N N . PHE A 1 186 ? 20.648 2.350 -28.437 1.00 87.06 186 PHE A N 1
ATOM 1444 C CA . PHE A 1 186 ? 19.690 1.540 -27.694 1.00 87.06 186 PHE A CA 1
ATOM 1445 C C . PHE A 1 186 ? 19.068 2.351 -26.557 1.00 87.06 186 PHE A C 1
ATOM 1447 O O . PHE A 1 186 ? 19.781 3.013 -25.793 1.00 87.06 186 PHE A O 1
ATOM 1454 N N . SER A 1 187 ? 17.748 2.264 -26.406 1.00 90.25 187 SER A N 1
ATOM 1455 C CA . SER A 1 187 ? 17.057 2.726 -25.208 1.00 90.25 187 SER A CA 1
ATOM 1456 C C . SER A 1 187 ? 16.037 1.715 -24.695 1.00 90.25 187 SER A C 1
ATOM 1458 O O . SER A 1 187 ? 15.344 1.053 -25.466 1.00 90.25 187 SER A O 1
ATOM 1460 N N . ALA A 1 188 ? 15.929 1.606 -23.373 1.00 92.19 188 ALA A N 1
ATOM 1461 C CA . ALA A 1 188 ? 14.891 0.836 -22.705 1.00 92.19 188 ALA A CA 1
ATOM 1462 C C . ALA A 1 188 ? 14.266 1.628 -21.556 1.00 92.19 188 ALA A C 1
ATOM 1464 O O . ALA A 1 188 ? 14.972 2.304 -20.809 1.00 92.19 188 ALA A O 1
ATOM 1465 N N . TYR A 1 189 ? 12.951 1.498 -21.396 1.00 94.56 189 TYR A N 1
ATOM 1466 C CA . TYR A 1 189 ? 12.147 2.167 -20.376 1.00 94.56 189 TYR A CA 1
ATOM 1467 C C . TYR A 1 189 ? 11.252 1.143 -19.688 1.00 94.56 189 TYR A C 1
ATOM 1469 O O . TYR A 1 189 ? 10.498 0.436 -20.357 1.00 94.56 189 TYR A O 1
ATOM 1477 N N . LEU A 1 190 ? 11.335 1.063 -18.364 1.00 95.31 190 LEU A N 1
ATOM 1478 C CA . LEU A 1 190 ? 10.573 0.130 -17.543 1.00 95.31 190 LEU A CA 1
ATOM 1479 C C . LEU A 1 190 ? 9.629 0.888 -16.616 1.00 95.31 190 LEU A C 1
ATOM 1481 O O . LEU A 1 190 ? 10.060 1.750 -15.847 1.00 95.31 190 LEU A O 1
ATOM 1485 N N . ASP A 1 191 ? 8.361 0.493 -16.643 1.00 95.69 191 ASP A N 1
ATOM 1486 C CA . ASP A 1 191 ? 7.317 1.018 -15.777 1.00 95.69 191 ASP A CA 1
ATOM 1487 C C . ASP A 1 191 ? 6.548 -0.081 -15.062 1.00 95.69 191 ASP A C 1
ATOM 1489 O O . ASP A 1 191 ? 6.242 -1.118 -15.643 1.00 95.69 191 ASP A O 1
ATOM 1493 N N . PHE A 1 192 ? 6.183 0.195 -13.813 1.00 94.94 192 PHE A N 1
ATOM 1494 C CA . PHE A 1 192 ? 5.252 -0.606 -13.036 1.00 94.94 192 PHE A CA 1
ATOM 1495 C C . PHE A 1 192 ? 3.966 0.177 -12.814 1.00 94.94 192 PHE A C 1
ATOM 1497 O O . PHE A 1 192 ? 3.987 1.386 -12.572 1.00 94.94 192 PHE A O 1
ATOM 1504 N N . LYS A 1 193 ? 2.838 -0.518 -12.899 1.00 93.25 193 LYS A N 1
ATOM 1505 C CA . LYS A 1 193 ? 1.538 0.018 -12.502 1.00 93.25 193 LYS A CA 1
ATOM 1506 C C . LYS A 1 193 ? 0.594 -1.117 -12.134 1.00 93.25 193 LYS A C 1
ATOM 1508 O O . LYS A 1 193 ? 0.703 -2.198 -12.719 1.00 93.25 193 LYS A O 1
ATOM 1513 N N . PRO A 1 194 ? -0.371 -0.905 -11.230 1.00 93.00 194 PRO A N 1
ATOM 1514 C CA . PRO A 1 194 ? -1.415 -1.892 -11.022 1.00 93.00 194 PRO A CA 1
ATOM 1515 C C . PRO A 1 194 ? -2.208 -2.097 -12.322 1.00 93.00 194 PRO A C 1
ATOM 1517 O O . PRO A 1 194 ? -2.425 -1.167 -13.106 1.00 93.00 194 PRO A O 1
ATOM 1520 N N . ASN A 1 195 ? -2.606 -3.336 -12.587 1.00 89.62 195 ASN A N 1
ATOM 1521 C CA . ASN A 1 195 ? -3.330 -3.704 -13.796 1.00 89.62 195 ASN A CA 1
ATOM 1522 C C . ASN A 1 195 ? -4.835 -3.437 -13.611 1.00 89.62 195 ASN A C 1
ATOM 1524 O O . ASN A 1 195 ? -5.572 -4.262 -13.069 1.00 89.62 195 ASN A O 1
ATOM 1528 N N . PHE A 1 196 ? -5.293 -2.274 -14.076 1.00 79.94 196 PHE A N 1
ATOM 1529 C CA . PHE A 1 196 ? -6.659 -1.763 -13.888 1.00 79.94 196 PHE A CA 1
ATOM 1530 C C . PHE A 1 196 ? -7.700 -2.299 -14.884 1.00 79.94 196 PHE A C 1
ATOM 1532 O O . PHE A 1 196 ? -8.601 -1.567 -15.290 1.00 79.94 196 PHE A O 1
ATOM 1539 N N . SER A 1 197 ? -7.614 -3.567 -15.285 1.00 66.94 197 SER A N 1
ATOM 1540 C CA . SER A 1 197 ? -8.542 -4.156 -16.271 1.00 66.94 197 SER A CA 1
ATOM 1541 C C . SER A 1 197 ? -10.038 -4.062 -15.894 1.00 66.94 197 SER A C 1
ATOM 1543 O O . SER A 1 197 ? -10.882 -4.154 -16.781 1.00 66.94 197 SER A O 1
ATOM 1545 N N . GLY A 1 198 ? -10.374 -3.820 -14.617 1.00 59.44 198 GLY A N 1
ATOM 1546 C CA . GLY A 1 198 ? -11.746 -3.670 -14.105 1.00 59.44 198 GLY A CA 1
ATOM 1547 C C . GLY A 1 198 ? -12.168 -2.255 -13.673 1.00 59.44 198 GLY A C 1
ATOM 1548 O O . GLY A 1 198 ? -13.221 -2.113 -13.061 1.00 59.44 198 GLY A O 1
ATOM 1549 N N . GLY A 1 199 ? -11.371 -1.214 -13.939 1.00 62.38 199 GLY A N 1
ATOM 1550 C CA . GLY A 1 199 ? -11.742 0.190 -13.687 1.00 62.38 199 GLY A CA 1
ATOM 1551 C C . GLY A 1 199 ? -11.652 0.691 -12.236 1.00 62.38 199 GLY A C 1
ATOM 1552 O O . GLY A 1 199 ? -11.434 1.885 -12.052 1.00 62.38 199 GLY A O 1
ATOM 1553 N N . ASP A 1 200 ? -11.749 -0.174 -11.220 1.00 69.06 200 ASP A N 1
ATOM 1554 C CA . ASP A 1 200 ? -11.488 0.193 -9.816 1.00 69.06 200 ASP A CA 1
ATOM 1555 C C . ASP A 1 200 ? -9.996 0.007 -9.461 1.00 69.06 200 ASP A C 1
ATOM 1557 O O . ASP A 1 200 ? -9.499 -1.127 -9.454 1.00 69.06 200 ASP A O 1
ATOM 1561 N N . PRO A 1 201 ? -9.265 1.090 -9.127 1.00 67.31 201 PRO A N 1
ATOM 1562 C CA . PRO A 1 201 ? -7.866 1.010 -8.734 1.00 67.31 201 PRO A CA 1
ATOM 1563 C C . PRO A 1 201 ? -7.589 0.176 -7.484 1.00 67.31 201 PRO A C 1
ATOM 1565 O O . PRO A 1 201 ? -6.521 -0.422 -7.374 1.00 67.31 201 PRO A O 1
ATOM 1568 N N . LEU A 1 202 ? -8.544 0.116 -6.556 1.00 71.25 202 LEU A N 1
ATOM 1569 C CA . LEU A 1 202 ? -8.411 -0.605 -5.289 1.00 71.25 202 LEU A CA 1
ATOM 1570 C C . LEU A 1 202 ? -8.737 -2.098 -5.426 1.00 71.25 202 LEU A C 1
ATOM 1572 O O . LEU A 1 202 ? -8.353 -2.900 -4.570 1.00 71.25 202 LEU A O 1
ATOM 1576 N N . ALA A 1 203 ? -9.414 -2.473 -6.512 1.00 78.25 203 ALA A N 1
ATOM 1577 C CA . ALA A 1 203 ? -9.693 -3.857 -6.872 1.00 78.25 203 ALA A CA 1
ATOM 1578 C C . ALA A 1 203 ? -8.571 -4.497 -7.703 1.00 78.25 203 ALA A C 1
ATOM 1580 O O . ALA A 1 203 ? -8.594 -5.708 -7.919 1.00 78.25 203 ALA A O 1
ATOM 1581 N N . ALA A 1 204 ? -7.591 -3.715 -8.170 1.00 86.38 204 ALA A N 1
ATOM 1582 C CA . ALA A 1 204 ? -6.473 -4.241 -8.940 1.00 86.38 204 ALA A CA 1
ATOM 1583 C C . ALA A 1 204 ? -5.653 -5.220 -8.090 1.00 86.38 204 ALA A C 1
ATOM 1585 O O . ALA A 1 204 ? -5.029 -4.839 -7.100 1.00 86.38 204 ALA A O 1
ATOM 1586 N N . THR A 1 205 ? -5.643 -6.491 -8.494 1.00 88.44 205 THR A N 1
ATOM 1587 C CA . THR A 1 205 ? -4.871 -7.536 -7.807 1.00 88.44 205 THR A CA 1
ATOM 1588 C C . THR A 1 205 ? -3.545 -7.827 -8.482 1.00 88.44 205 THR A C 1
ATOM 1590 O O . THR A 1 205 ? -2.665 -8.392 -7.850 1.00 88.44 205 THR A O 1
ATOM 1593 N N . LYS A 1 206 ? -3.364 -7.432 -9.742 1.00 91.44 206 LYS A N 1
ATOM 1594 C CA . LYS A 1 206 ? -2.128 -7.694 -10.477 1.00 91.44 206 LYS A CA 1
ATOM 1595 C C . LYS A 1 206 ? -1.284 -6.443 -10.644 1.00 91.44 206 LYS A C 1
ATOM 1597 O O . LYS A 1 206 ? -1.825 -5.348 -10.798 1.00 91.44 206 LYS A O 1
ATOM 1602 N N . LEU A 1 207 ? 0.031 -6.622 -10.681 1.00 92.94 207 LEU A N 1
ATOM 1603 C CA . LEU A 1 207 ? 0.987 -5.582 -11.046 1.00 92.94 207 LEU A CA 1
ATOM 1604 C C . LEU A 1 207 ? 1.490 -5.842 -12.462 1.00 92.94 207 LEU A C 1
ATOM 1606 O O . LEU A 1 207 ? 2.039 -6.907 -12.732 1.00 92.94 207 LEU A O 1
ATOM 1610 N N . LEU A 1 208 ? 1.339 -4.862 -13.345 1.00 93.81 208 LEU A N 1
ATOM 1611 C CA . LEU A 1 208 ? 1.841 -4.914 -14.709 1.00 93.81 208 LEU A CA 1
ATOM 1612 C C . LEU A 1 208 ? 3.217 -4.249 -14.782 1.00 93.81 208 LEU A C 1
ATOM 1614 O O . LEU A 1 208 ? 3.372 -3.101 -14.360 1.00 93.81 208 LEU A O 1
ATOM 1618 N N . ALA A 1 209 ? 4.184 -4.943 -15.375 1.00 95.31 209 ALA A N 1
ATOM 1619 C CA . ALA A 1 209 ? 5.412 -4.346 -15.873 1.00 95.31 209 ALA A CA 1
ATOM 1620 C C . ALA A 1 209 ? 5.278 -4.062 -17.374 1.00 95.31 209 ALA A C 1
ATOM 1622 O O . ALA A 1 209 ? 4.902 -4.942 -18.153 1.00 95.31 209 ALA A O 1
ATOM 1623 N N . THR A 1 210 ? 5.617 -2.842 -17.780 1.00 95.56 210 THR A N 1
ATOM 1624 C CA . THR A 1 210 ? 5.712 -2.425 -19.180 1.00 95.56 210 THR A CA 1
ATOM 1625 C C . THR A 1 210 ? 7.165 -2.087 -19.486 1.00 95.56 210 THR A C 1
ATOM 1627 O O . THR A 1 210 ? 7.693 -1.110 -18.959 1.00 95.56 210 THR A O 1
ATOM 1630 N N . LEU A 1 211 ? 7.803 -2.875 -20.348 1.00 95.06 211 LEU A N 1
ATOM 1631 C CA . LEU A 1 211 ? 9.156 -2.638 -20.842 1.00 95.06 211 LEU A CA 1
ATOM 1632 C C . LEU A 1 211 ? 9.087 -2.214 -22.310 1.00 95.06 211 LEU A C 1
ATOM 1634 O O . LEU A 1 211 ? 8.678 -2.998 -23.163 1.00 95.06 211 LEU A O 1
ATOM 1638 N N . ARG A 1 212 ? 9.499 -0.983 -22.609 1.00 94.25 212 ARG A N 1
ATOM 1639 C CA . ARG A 1 212 ? 9.621 -0.462 -23.976 1.00 94.25 212 ARG A CA 1
ATOM 1640 C C . ARG A 1 212 ? 11.085 -0.424 -24.358 1.00 94.25 212 ARG A C 1
ATOM 1642 O O . ARG A 1 212 ? 11.883 0.113 -23.601 1.00 94.25 212 ARG A O 1
ATOM 1649 N N . MET A 1 213 ? 11.425 -0.973 -25.510 1.00 91.69 213 MET A N 1
ATOM 1650 C CA . MET A 1 213 ? 12.783 -1.035 -26.037 1.00 91.69 213 MET A CA 1
ATOM 1651 C C . MET A 1 213 ? 12.797 -0.423 -27.430 1.00 91.69 213 MET A C 1
ATOM 1653 O O . MET A 1 213 ? 11.885 -0.669 -28.219 1.00 91.69 213 MET A O 1
ATOM 1657 N N . LYS A 1 214 ? 13.837 0.348 -27.727 1.00 90.38 214 LYS A N 1
ATOM 1658 C CA . LYS A 1 214 ? 14.057 0.981 -29.021 1.00 90.38 214 LYS A CA 1
ATOM 1659 C C . LYS A 1 214 ? 15.514 0.811 -29.432 1.00 90.38 214 LYS A C 1
ATOM 1661 O O . LYS A 1 214 ? 16.422 1.029 -28.632 1.00 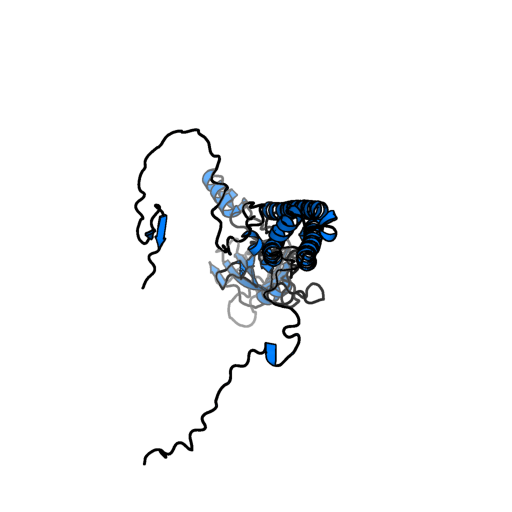90.38 214 LYS A O 1
ATOM 1666 N N . MET A 1 215 ? 15.716 0.453 -30.689 1.00 86.94 215 MET A N 1
ATOM 1667 C CA . MET A 1 215 ? 17.001 0.469 -31.375 1.00 86.94 215 MET A CA 1
ATOM 1668 C C . MET A 1 215 ? 16.896 1.434 -32.548 1.00 86.94 215 MET A C 1
ATOM 1670 O O . MET A 1 215 ? 15.902 1.415 -33.269 1.00 86.94 215 MET A O 1
ATOM 1674 N N . GLU A 1 216 ? 17.881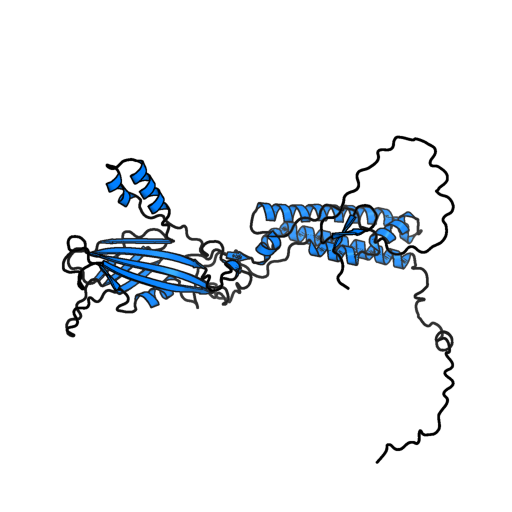 2.305 -32.714 1.00 86.69 216 GLU A N 1
ATOM 1675 C CA . GLU A 1 216 ? 17.909 3.292 -33.791 1.00 86.69 216 GLU A CA 1
ATOM 1676 C C . GLU A 1 216 ? 19.315 3.395 -34.368 1.00 86.69 216 GLU A C 1
ATOM 1678 O O . GLU A 1 216 ? 20.262 3.692 -33.637 1.00 86.69 216 GLU A O 1
ATOM 1683 N N . GLU A 1 217 ? 19.447 3.212 -35.675 1.00 82.50 217 GLU A N 1
ATOM 1684 C CA . GLU A 1 217 ? 20.704 3.453 -36.371 1.00 82.50 217 GLU A CA 1
ATOM 1685 C C . GLU A 1 217 ? 21.094 4.936 -36.311 1.00 82.50 217 GLU A C 1
ATOM 1687 O O . GLU A 1 217 ? 20.278 5.835 -36.541 1.00 82.50 217 GLU A O 1
ATOM 1692 N N . LYS A 1 218 ? 22.358 5.217 -35.986 1.00 73.00 218 LYS A N 1
ATOM 1693 C CA . LYS A 1 218 ? 22.898 6.577 -35.949 1.00 73.00 218 LYS A CA 1
ATOM 1694 C C . LYS A 1 218 ? 23.871 6.776 -37.105 1.00 73.00 218 LYS A C 1
ATOM 1696 O O . LYS A 1 218 ? 24.894 6.110 -37.166 1.00 73.00 218 LYS A O 1
ATOM 1701 N N . GLY A 1 219 ? 23.593 7.770 -37.948 1.00 66.56 219 GLY A N 1
ATOM 1702 C CA . GLY A 1 219 ? 24.488 8.187 -39.036 1.00 66.56 219 GLY A CA 1
ATOM 1703 C C . GLY A 1 219 ? 24.008 7.835 -40.447 1.00 66.56 219 GLY A C 1
ATOM 1704 O O . GLY A 1 219 ? 24.608 8.325 -41.398 1.00 66.56 219 GLY A O 1
ATOM 1705 N N . ALA A 1 220 ? 22.922 7.067 -40.578 1.00 69.38 220 ALA A N 1
ATOM 1706 C CA . ALA A 1 220 ? 22.282 6.718 -41.848 1.00 69.38 220 ALA A CA 1
ATOM 1707 C C . ALA A 1 220 ? 20.818 7.219 -41.906 1.00 69.38 220 ALA A C 1
ATOM 1709 O O . ALA A 1 220 ? 20.517 8.328 -41.461 1.00 69.38 220 ALA A O 1
ATOM 1710 N N . ASP A 1 221 ? 19.890 6.422 -42.440 1.00 72.12 221 ASP A N 1
ATOM 1711 C CA . ASP A 1 221 ? 18.469 6.755 -42.641 1.00 72.12 221 ASP A CA 1
ATOM 1712 C C . ASP A 1 221 ? 17.630 6.819 -41.341 1.00 72.12 221 ASP A C 1
ATOM 1714 O O . ASP A 1 221 ? 16.441 7.162 -41.361 1.00 72.12 221 ASP A O 1
ATOM 1718 N N . HIS A 1 222 ? 18.268 6.561 -40.195 1.00 79.62 222 HIS A N 1
ATOM 1719 C CA . HIS A 1 222 ? 17.647 6.454 -38.876 1.00 79.62 222 HIS A CA 1
ATOM 1720 C C . HIS A 1 222 ? 16.627 5.314 -38.783 1.00 79.62 222 HIS A C 1
ATOM 1722 O O . HIS A 1 222 ? 15.568 5.474 -38.154 1.00 79.62 222 HIS A O 1
ATOM 1728 N N . THR A 1 223 ? 16.953 4.167 -39.387 1.00 82.62 223 THR A N 1
ATOM 1729 C CA . THR A 1 223 ? 16.186 2.936 -39.217 1.00 82.62 223 THR A CA 1
ATOM 1730 C C . THR A 1 223 ? 15.938 2.649 -37.740 1.00 82.62 223 THR A C 1
ATOM 1732 O O . THR A 1 223 ? 16.846 2.696 -36.908 1.00 82.62 223 THR A O 1
ATOM 1735 N N . THR A 1 224 ? 14.672 2.414 -37.396 1.00 86.31 224 THR A N 1
ATOM 1736 C CA . THR A 1 224 ? 14.199 2.293 -36.019 1.00 86.31 224 THR A CA 1
ATOM 1737 C C . THR A 1 224 ? 13.409 1.010 -35.826 1.00 86.31 224 THR A C 1
ATOM 1739 O O . THR A 1 224 ? 12.453 0.727 -36.549 1.00 86.31 224 THR A O 1
ATOM 1742 N N . PHE A 1 225 ? 13.756 0.286 -34.768 1.00 86.75 225 PHE A N 1
ATOM 1743 C CA . PHE A 1 225 ? 13.045 -0.895 -34.313 1.00 86.75 225 PHE A CA 1
ATOM 1744 C C . PHE A 1 225 ? 12.567 -0.714 -32.881 1.00 86.75 225 PHE A C 1
ATOM 1746 O O . PHE A 1 225 ? 13.332 -0.318 -32.002 1.00 86.75 225 PHE A O 1
ATOM 1753 N N . GLU A 1 226 ? 11.308 -1.050 -32.628 1.00 90.44 226 GLU A N 1
ATOM 1754 C CA . GLU A 1 226 ? 10.694 -0.925 -31.311 1.00 90.44 226 GLU A CA 1
ATOM 1755 C C . GLU A 1 226 ? 10.040 -2.231 -30.875 1.00 90.44 226 GLU A C 1
ATOM 1757 O O . GLU A 1 226 ? 9.450 -2.963 -31.669 1.00 90.44 226 GLU A O 1
ATOM 1762 N N . ASN A 1 227 ? 10.113 -2.507 -29.578 1.00 90.88 227 ASN A N 1
ATOM 1763 C CA . ASN A 1 227 ? 9.384 -3.589 -28.938 1.00 90.88 227 ASN A CA 1
ATOM 1764 C C . ASN A 1 227 ? 8.773 -3.081 -27.629 1.00 90.88 227 ASN A C 1
ATOM 1766 O O . ASN A 1 227 ? 9.396 -2.324 -26.887 1.00 90.88 227 ASN A O 1
ATOM 1770 N N . THR A 1 228 ? 7.547 -3.501 -27.333 1.00 93.06 228 THR A N 1
ATOM 1771 C CA . THR A 1 228 ? 6.895 -3.237 -26.050 1.00 93.06 228 THR A CA 1
ATOM 1772 C C . THR A 1 228 ? 6.393 -4.542 -25.465 1.00 93.06 228 THR A C 1
ATOM 1774 O O . THR A 1 228 ? 5.491 -5.175 -26.009 1.00 93.06 228 THR A O 1
ATOM 1777 N N . VAL A 1 229 ? 6.938 -4.899 -24.309 1.00 91.75 229 VAL A N 1
ATOM 1778 C CA . VAL A 1 229 ? 6.521 -6.053 -23.523 1.00 91.75 229 VAL A CA 1
ATOM 1779 C C . VAL A 1 229 ? 5.640 -5.583 -22.376 1.00 91.75 229 VAL A C 1
ATOM 1781 O O . VAL A 1 229 ? 6.001 -4.670 -21.637 1.00 91.75 229 VAL A O 1
ATOM 1784 N N . ASN A 1 230 ? 4.485 -6.224 -22.223 1.00 93.00 230 ASN A N 1
ATOM 1785 C CA . ASN A 1 230 ? 3.581 -6.043 -21.094 1.00 93.00 230 ASN A CA 1
ATOM 1786 C C . ASN A 1 230 ? 3.401 -7.398 -20.416 1.00 93.00 230 ASN A C 1
ATOM 1788 O O . ASN A 1 230 ? 2.946 -8.342 -21.060 1.00 93.00 230 ASN A O 1
ATOM 1792 N N . VAL A 1 231 ? 3.760 -7.501 -19.140 1.00 92.25 231 VAL A N 1
ATOM 1793 C CA . VAL A 1 231 ? 3.686 -8.762 -18.396 1.00 92.25 231 VAL A CA 1
ATOM 1794 C C . VAL A 1 231 ? 3.243 -8.514 -16.960 1.00 92.25 231 VAL A C 1
ATOM 1796 O O . VAL A 1 231 ? 3.688 -7.562 -16.320 1.00 92.25 231 VAL A O 1
ATOM 1799 N N . ASP A 1 232 ? 2.339 -9.354 -16.458 1.00 92.25 232 ASP A N 1
ATOM 1800 C CA . ASP A 1 232 ? 1.971 -9.346 -15.044 1.00 92.25 232 ASP A CA 1
ATOM 1801 C C . ASP A 1 232 ? 3.160 -9.903 -14.234 1.00 92.25 232 ASP A C 1
ATOM 1803 O O . ASP A 1 232 ? 3.597 -11.029 -14.458 1.00 92.25 232 ASP A O 1
ATOM 1807 N N . VAL A 1 233 ? 3.694 -9.108 -13.306 1.00 91.38 233 VAL A N 1
ATOM 1808 C CA . VAL A 1 233 ? 4.873 -9.447 -12.479 1.00 91.38 233 VAL A CA 1
ATOM 1809 C C . VAL A 1 233 ? 4.533 -9.666 -11.007 1.00 91.38 233 VAL A C 1
ATOM 1811 O O . VAL A 1 233 ? 5.426 -9.905 -10.198 1.00 91.38 233 VAL A O 1
ATOM 1814 N N . ALA A 1 234 ? 3.253 -9.569 -10.650 1.00 90.69 234 ALA A N 1
ATOM 1815 C CA . ALA A 1 234 ? 2.721 -9.954 -9.348 1.00 90.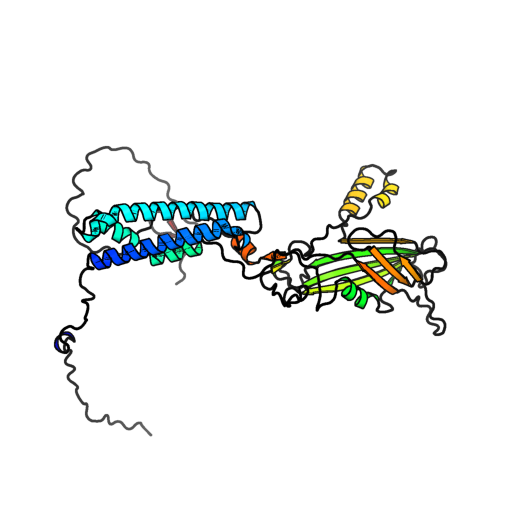69 234 ALA A CA 1
ATOM 1816 C C . ALA A 1 234 ? 1.201 -10.135 -9.401 1.00 90.69 234 ALA A C 1
ATOM 1818 O O . ALA A 1 234 ? 0.530 -9.535 -10.243 1.00 90.69 234 ALA A O 1
ATOM 1819 N N . ASP A 1 235 ? 0.669 -10.909 -8.452 1.00 88.88 235 ASP A N 1
ATOM 1820 C CA . ASP A 1 235 ? -0.766 -11.032 -8.188 1.00 88.88 235 ASP A CA 1
ATOM 1821 C C . ASP A 1 235 ? -1.025 -11.195 -6.679 1.00 88.88 235 ASP A C 1
ATOM 1823 O O . ASP A 1 235 ? -0.849 -12.280 -6.127 1.00 88.88 235 ASP A O 1
ATOM 1827 N N . ILE A 1 236 ? -1.466 -10.126 -6.006 1.00 88.69 236 ILE A N 1
ATOM 1828 C CA . ILE A 1 236 ? -1.757 -10.122 -4.559 1.00 88.69 236 ILE A CA 1
ATOM 1829 C C . ILE A 1 236 ? -3.019 -10.920 -4.186 1.00 88.69 236 ILE A C 1
ATOM 1831 O O . ILE A 1 236 ? -3.302 -11.102 -3.001 1.00 88.69 236 ILE A O 1
ATOM 1835 N N . SER A 1 237 ? -3.784 -11.424 -5.167 1.00 85.19 237 SER A N 1
ATOM 1836 C CA . SER A 1 237 ? -4.858 -12.394 -4.903 1.00 85.19 237 SER A CA 1
ATOM 1837 C C . SER A 1 237 ? -4.325 -13.800 -4.616 1.00 85.19 237 SER A C 1
ATOM 1839 O O . SER A 1 237 ? -5.036 -14.632 -4.043 1.00 85.19 237 SER A O 1
ATOM 1841 N N . LYS A 1 238 ? -3.077 -14.074 -5.009 1.00 84.25 238 LYS A N 1
ATOM 1842 C CA . LYS A 1 238 ? -2.396 -15.342 -4.767 1.00 84.25 238 LYS A CA 1
ATOM 1843 C C . LYS A 1 238 ? -1.559 -15.259 -3.487 1.00 84.25 238 LYS A C 1
ATOM 1845 O O . LYS A 1 238 ? -1.146 -14.168 -3.097 1.00 84.25 238 LYS A O 1
ATOM 1850 N N . PRO A 1 239 ? -1.316 -16.396 -2.810 1.00 79.56 239 PRO A N 1
ATOM 1851 C CA . PRO A 1 239 ? -0.395 -16.429 -1.684 1.00 79.56 239 PRO A CA 1
ATOM 1852 C C . PRO A 1 239 ? 1.001 -15.972 -2.113 1.00 79.56 239 PRO A C 1
ATOM 1854 O O . PRO A 1 239 ? 1.540 -16.465 -3.104 1.00 79.56 239 PRO A O 1
ATOM 1857 N N . ASP A 1 240 ? 1.579 -15.055 -1.345 1.00 76.56 240 ASP A N 1
ATOM 1858 C CA . ASP A 1 240 ? 2.979 -14.671 -1.469 1.00 76.56 240 ASP A CA 1
ATOM 1859 C C . ASP A 1 240 ? 3.850 -15.745 -0.805 1.00 76.56 240 ASP A C 1
ATOM 1861 O O . ASP A 1 240 ? 3.622 -16.115 0.349 1.00 76.56 240 ASP A O 1
ATOM 1865 N N . LEU A 1 241 ? 4.825 -16.262 -1.552 1.00 74.44 241 LEU A N 1
ATOM 1866 C CA . LEU A 1 241 ? 5.739 -17.324 -1.119 1.00 74.44 241 LEU A CA 1
ATOM 1867 C C . LEU A 1 241 ? 7.161 -16.805 -0.862 1.00 74.44 241 LEU A C 1
ATOM 1869 O O . LEU A 1 241 ? 8.040 -17.589 -0.508 1.00 74.44 241 LEU A O 1
ATOM 1873 N N . SER A 1 242 ? 7.395 -15.497 -1.017 1.00 68.88 242 SER A N 1
ATOM 1874 C CA . SER A 1 242 ? 8.724 -14.884 -0.892 1.00 68.88 242 SER A CA 1
ATOM 1875 C C . SER A 1 242 ? 9.382 -15.107 0.477 1.00 68.88 242 SER A C 1
ATOM 1877 O O . SER A 1 242 ? 10.604 -15.188 0.570 1.00 68.88 242 SER A O 1
ATOM 1879 N N . SER A 1 243 ? 8.585 -15.272 1.538 1.00 65.75 243 SER A N 1
ATOM 1880 C CA . SER A 1 243 ? 9.047 -15.496 2.914 1.00 65.75 243 SER A CA 1
ATOM 1881 C C . SER A 1 243 ? 9.084 -16.970 3.354 1.00 65.75 243 SER A C 1
ATOM 1883 O O . SER A 1 243 ? 9.168 -17.246 4.548 1.00 65.75 243 SER A O 1
ATOM 1885 N N . GLY A 1 244 ? 8.964 -17.935 2.434 1.00 67.75 244 GLY A N 1
ATOM 1886 C CA . GLY A 1 244 ? 9.020 -19.380 2.725 1.00 67.75 244 GLY A CA 1
ATOM 1887 C C . GLY A 1 244 ? 7.742 -19.991 3.325 1.00 67.75 244 GLY A C 1
ATOM 1888 O O . GLY A 1 244 ? 7.505 -21.184 3.159 1.00 67.75 244 GLY A O 1
ATOM 1889 N N . ALA A 1 245 ? 6.881 -19.184 3.951 1.00 73.69 245 ALA A N 1
ATOM 1890 C CA . ALA A 1 245 ? 5.513 -19.547 4.326 1.00 73.69 245 ALA A CA 1
ATOM 1891 C C . ALA A 1 245 ? 4.495 -18.734 3.504 1.00 73.69 245 ALA A C 1
ATOM 1893 O O . ALA A 1 245 ? 4.752 -17.554 3.247 1.00 73.69 245 ALA A O 1
ATOM 1894 N N . PRO A 1 246 ? 3.346 -19.325 3.112 1.00 76.94 246 PRO A N 1
ATOM 1895 C CA . PRO A 1 246 ? 2.332 -18.629 2.331 1.00 76.94 246 PRO A CA 1
ATOM 1896 C C . PRO A 1 246 ? 1.690 -17.505 3.144 1.00 76.94 246 PRO A C 1
ATOM 1898 O O . PRO A 1 246 ? 1.034 -17.753 4.156 1.00 76.94 246 PRO A O 1
ATOM 1901 N N . VAL A 1 247 ? 1.843 -16.268 2.673 1.00 79.44 247 VAL A N 1
ATOM 1902 C CA . VAL A 1 247 ? 1.190 -15.090 3.253 1.00 79.44 247 VAL A CA 1
ATOM 1903 C C . VAL A 1 247 ? 0.064 -14.621 2.343 1.00 79.44 247 VAL A C 1
ATOM 1905 O O . VAL A 1 247 ? 0.239 -14.444 1.139 1.00 79.44 247 VAL A O 1
ATOM 1908 N N . THR A 1 248 ? -1.118 -14.398 2.915 1.00 82.06 248 THR A N 1
ATOM 1909 C CA . THR A 1 248 ? -2.276 -13.891 2.172 1.00 82.06 248 THR A CA 1
ATOM 1910 C C . THR A 1 248 ? -2.289 -12.365 2.158 1.00 82.06 248 THR A C 1
ATOM 1912 O O . THR A 1 248 ? -2.313 -11.739 3.218 1.00 82.06 248 THR A O 1
ATOM 1915 N N . LEU A 1 249 ? -2.368 -11.770 0.967 1.00 86.75 249 LEU A N 1
ATOM 1916 C CA . LEU A 1 249 ? -2.454 -10.317 0.767 1.00 86.75 249 LEU A CA 1
ATOM 1917 C C . LEU A 1 249 ? -3.856 -9.869 0.307 1.00 86.75 249 LEU A C 1
ATOM 1919 O O . LEU A 1 249 ? -4.021 -8.801 -0.273 1.00 86.75 249 LEU A O 1
ATOM 1923 N N . GLN A 1 250 ? -4.895 -10.664 0.585 1.00 83.31 250 GLN A N 1
ATOM 1924 C CA . GLN A 1 250 ? -6.263 -10.422 0.097 1.00 83.31 250 GLN A CA 1
ATOM 1925 C C . GLN A 1 250 ? -6.879 -9.107 0.607 1.00 83.31 250 GLN A C 1
ATOM 1927 O O . GLN A 1 250 ? -7.653 -8.457 -0.109 1.00 83.31 250 GLN A O 1
ATOM 1932 N N . GLN A 1 251 ? -6.523 -8.696 1.831 1.00 86.81 251 GLN A N 1
ATOM 1933 C CA . GLN A 1 251 ? -6.932 -7.409 2.406 1.00 86.81 251 GLN A CA 1
ATOM 1934 C C . GLN A 1 251 ? -6.021 -6.251 1.985 1.00 86.81 251 GLN A C 1
ATOM 1936 O O . GLN A 1 251 ? -6.210 -5.131 2.446 1.00 86.81 251 GLN A O 1
ATOM 1941 N N . CYS A 1 252 ? -5.048 -6.487 1.109 1.00 89.88 252 CYS A N 1
ATOM 1942 C CA . CYS A 1 252 ? -4.170 -5.451 0.595 1.00 89.88 252 CYS A CA 1
ATOM 1943 C C . CYS A 1 252 ? -4.679 -4.929 -0.750 1.00 89.88 252 CYS A C 1
ATOM 1945 O O . CYS A 1 252 ? -5.362 -5.626 -1.503 1.00 89.88 252 CYS A O 1
ATOM 1947 N N . ALA A 1 253 ? -4.345 -3.681 -1.041 1.00 90.19 253 ALA A N 1
ATOM 1948 C CA . ALA A 1 253 ? -4.505 -3.048 -2.341 1.00 90.19 253 ALA A CA 1
ATOM 1949 C C . ALA A 1 253 ? -3.202 -2.327 -2.692 1.00 90.19 253 ALA A C 1
ATOM 1951 O O . ALA A 1 253 ? -2.472 -1.892 -1.796 1.00 90.19 253 ALA A O 1
ATOM 1952 N N . TYR A 1 254 ? -2.901 -2.186 -3.982 1.00 91.12 254 TYR A N 1
ATOM 1953 C CA . TYR A 1 254 ? -1.747 -1.398 -4.404 1.00 91.12 254 TYR A CA 1
ATOM 1954 C C . TYR A 1 254 ? -1.946 0.079 -4.074 1.00 91.12 254 TYR A C 1
ATOM 1956 O O . TYR A 1 254 ? -3.012 0.653 -4.299 1.00 91.12 254 TYR A O 1
ATOM 1964 N N . LYS A 1 255 ? -0.889 0.712 -3.575 1.00 88.88 255 LYS A N 1
ATOM 1965 C CA . LYS A 1 255 ? -0.828 2.152 -3.360 1.00 88.88 255 LYS A CA 1
ATOM 1966 C C . LYS A 1 255 ? -0.085 2.808 -4.522 1.00 88.88 255 LYS A C 1
ATOM 1968 O O . LYS A 1 255 ? 1.004 2.377 -4.893 1.00 88.88 255 LYS A O 1
ATOM 1973 N N . GLY A 1 256 ? -0.660 3.866 -5.098 1.00 88.12 256 GLY A N 1
ATOM 1974 C CA . GLY A 1 256 ? -0.036 4.609 -6.197 1.00 88.12 256 GLY A CA 1
ATOM 1975 C C . GLY A 1 256 ? 0.318 3.710 -7.388 1.00 88.12 256 GLY A C 1
ATOM 1976 O O . GLY A 1 256 ? -0.562 3.099 -7.988 1.00 88.12 256 GLY A O 1
ATOM 1977 N N . LEU A 1 257 ? 1.611 3.626 -7.719 1.00 90.75 257 LEU A N 1
ATOM 1978 C CA . LEU A 1 257 ? 2.140 2.797 -8.814 1.00 90.75 257 LEU A CA 1
ATOM 1979 C C . LEU A 1 257 ? 2.382 1.329 -8.408 1.00 90.75 257 LEU A C 1
ATOM 1981 O O . LEU A 1 257 ? 2.765 0.513 -9.242 1.00 90.75 257 LEU A O 1
ATOM 1985 N N . GLY A 1 258 ? 2.130 0.980 -7.143 1.00 90.94 258 GLY A N 1
ATOM 1986 C CA . GLY A 1 258 ? 2.182 -0.386 -6.620 1.00 90.94 258 GLY A CA 1
ATOM 1987 C C . GLY A 1 258 ? 3.570 -0.882 -6.210 1.00 90.94 258 GLY A C 1
ATOM 1988 O O . GLY A 1 258 ? 3.682 -1.992 -5.688 1.00 90.94 258 GLY A O 1
ATOM 1989 N N . VAL A 1 259 ? 4.615 -0.070 -6.396 1.00 93.25 259 VAL A N 1
ATOM 1990 C CA . VAL A 1 259 ? 6.004 -0.408 -6.054 1.00 93.25 259 VAL A CA 1
ATOM 1991 C C . VAL A 1 259 ? 6.687 0.718 -5.284 1.00 93.25 259 VAL A C 1
ATOM 1993 O O . VAL A 1 259 ? 6.492 1.899 -5.570 1.00 93.25 259 VAL A O 1
ATOM 1996 N N . ARG A 1 260 ? 7.554 0.357 -4.336 1.00 92.19 260 ARG A N 1
ATOM 1997 C CA . ARG A 1 260 ? 8.428 1.290 -3.608 1.00 92.19 260 ARG A CA 1
ATOM 1998 C C . ARG A 1 260 ? 9.726 1.527 -4.377 1.00 92.19 260 ARG A C 1
ATOM 2000 O O . ARG A 1 260 ? 10.812 1.217 -3.897 1.00 92.19 260 ARG A O 1
ATOM 2007 N N . ALA A 1 261 ? 9.609 2.053 -5.589 1.00 89.00 261 ALA A N 1
ATOM 2008 C CA . ALA A 1 261 ? 10.748 2.441 -6.410 1.00 89.00 261 ALA A CA 1
ATOM 2009 C C . ALA A 1 261 ? 10.498 3.841 -6.985 1.00 89.00 261 ALA A C 1
ATOM 2011 O O . ALA A 1 261 ? 9.461 4.051 -7.618 1.00 89.00 261 ALA A O 1
ATOM 2012 N N . PRO A 1 262 ? 11.397 4.818 -6.759 1.00 86.50 262 PRO A N 1
ATOM 2013 C CA . PRO A 1 262 ? 11.205 6.153 -7.299 1.00 86.50 262 PRO A CA 1
ATOM 2014 C C . PRO A 1 262 ? 11.279 6.105 -8.823 1.00 86.50 262 PRO A C 1
ATOM 2016 O O . PRO A 1 262 ? 12.166 5.468 -9.393 1.00 86.50 262 PRO A O 1
ATOM 2019 N N . GLN A 1 263 ? 10.370 6.819 -9.483 1.00 89.75 263 GLN A N 1
ATOM 2020 C CA . GLN A 1 263 ? 10.507 7.044 -10.911 1.00 89.75 263 GLN A CA 1
ATOM 2021 C C . GLN A 1 263 ? 11.579 8.106 -11.168 1.00 89.75 263 GLN A C 1
ATOM 2023 O O . GLN A 1 263 ? 11.598 9.166 -10.539 1.00 89.75 263 GLN A O 1
ATOM 2028 N N . VAL A 1 264 ? 12.455 7.823 -12.121 1.00 86.81 264 VAL A N 1
ATOM 2029 C CA . VAL A 1 264 ? 13.497 8.714 -12.612 1.00 86.81 264 VAL A CA 1
ATOM 2030 C C . VAL A 1 264 ? 13.006 9.441 -13.870 1.00 86.81 264 VAL A C 1
ATOM 2032 O O . VAL A 1 264 ? 12.467 8.795 -14.772 1.00 86.81 264 VAL A O 1
ATOM 2035 N N . PRO A 1 265 ? 13.135 10.779 -13.935 1.00 84.81 265 PRO A N 1
ATOM 2036 C CA . PRO A 1 265 ? 12.759 11.549 -15.116 1.00 84.81 265 PRO A CA 1
ATOM 2037 C C . PRO A 1 265 ? 13.773 11.344 -16.242 1.00 84.81 265 PRO A C 1
ATOM 2039 O O . PRO A 1 265 ? 14.959 11.123 -15.983 1.00 84.81 265 PRO A O 1
ATOM 2042 N N . MET A 1 266 ? 13.324 11.465 -17.490 1.00 80.44 266 MET A N 1
ATOM 2043 C CA . MET A 1 266 ? 14.226 11.433 -18.638 1.00 80.44 266 MET A CA 1
ATOM 2044 C C . MET A 1 266 ? 15.202 12.625 -18.610 1.00 80.44 266 MET A C 1
ATOM 2046 O O . MET A 1 266 ? 14.858 13.717 -18.153 1.00 80.44 266 MET A O 1
ATOM 2050 N N . SER A 1 267 ? 16.439 12.420 -19.083 1.00 74.19 267 SER A N 1
ATOM 2051 C CA . SER A 1 267 ? 17.452 13.485 -19.102 1.00 74.19 267 SER A CA 1
ATOM 2052 C C . SER A 1 267 ? 16.981 14.683 -19.929 1.00 74.19 267 SER A C 1
ATOM 2054 O O . SER A 1 267 ? 16.597 14.543 -21.091 1.00 74.19 267 SER A O 1
ATOM 2056 N N . SER A 1 268 ? 17.087 15.877 -19.345 1.00 68.62 268 SER A N 1
ATOM 2057 C CA . SER A 1 268 ? 16.762 17.151 -19.996 1.00 68.62 268 SER A CA 1
ATOM 2058 C C . SER A 1 268 ? 17.791 17.591 -21.038 1.00 68.62 268 SER A C 1
ATOM 2060 O O . SER A 1 268 ? 17.518 18.518 -21.795 1.00 68.62 268 SER A O 1
ATOM 2062 N N . SER A 1 269 ? 18.944 16.922 -21.127 1.00 72.38 269 SER A N 1
ATOM 2063 C CA . SER A 1 269 ? 20.015 17.272 -22.071 1.00 72.38 269 SER A CA 1
ATOM 2064 C C . SER A 1 269 ? 19.587 17.190 -23.542 1.00 72.38 269 SER A C 1
ATOM 2066 O O . SER A 1 269 ? 20.165 17.855 -24.393 1.00 72.38 269 SER A O 1
ATOM 2068 N N . VAL A 1 270 ? 18.530 16.437 -23.863 1.00 67.25 270 VAL A N 1
ATOM 2069 C CA . VAL A 1 270 ? 17.932 16.414 -25.213 1.00 67.25 270 VAL A CA 1
ATOM 2070 C C . VAL A 1 270 ? 17.374 17.789 -25.606 1.00 67.25 270 VAL A C 1
ATOM 2072 O O . VAL A 1 270 ? 17.390 18.160 -26.778 1.00 67.25 270 VAL A O 1
ATOM 2075 N N . CYS A 1 271 ? 16.942 18.585 -24.627 1.00 79.00 271 CYS A N 1
ATOM 2076 C CA . CYS A 1 271 ? 16.434 19.934 -24.844 1.00 79.00 271 CYS A CA 1
ATOM 2077 C C . CYS A 1 271 ? 17.552 20.961 -25.072 1.00 79.00 271 CYS A C 1
ATOM 2079 O O . CYS A 1 271 ? 17.252 22.089 -25.452 1.00 79.00 271 CYS A O 1
ATOM 2081 N N . ASP A 1 272 ? 18.832 20.613 -24.882 1.00 82.06 272 ASP A N 1
ATOM 2082 C CA . ASP A 1 272 ? 19.943 21.567 -24.996 1.00 82.06 272 ASP A CA 1
ATOM 2083 C C . ASP A 1 272 ? 20.030 22.217 -26.386 1.00 82.06 272 ASP A C 1
ATOM 2085 O O . ASP A 1 272 ? 20.385 23.392 -26.492 1.00 82.06 272 ASP A O 1
ATOM 2089 N N . ALA A 1 273 ? 19.622 21.500 -27.437 1.00 74.75 273 ALA A N 1
ATOM 2090 C CA . ALA A 1 273 ? 19.541 22.021 -28.802 1.00 74.75 273 ALA A CA 1
ATOM 2091 C C . ALA A 1 273 ? 18.503 23.149 -28.973 1.00 74.75 273 ALA A C 1
ATOM 2093 O O . ALA A 1 273 ? 18.568 23.900 -29.943 1.00 74.75 273 ALA A O 1
ATOM 2094 N N . LEU A 1 274 ? 17.563 23.296 -28.031 1.00 80.62 274 LEU A N 1
ATOM 2095 C CA . LEU A 1 274 ? 16.529 24.332 -28.044 1.00 80.62 274 LEU A CA 1
ATOM 2096 C C . LEU A 1 274 ? 16.962 25.628 -27.347 1.00 80.62 274 LEU A C 1
ATOM 2098 O O . LEU A 1 274 ? 16.280 26.641 -27.489 1.00 80.62 274 LEU A O 1
ATOM 2102 N N . LYS A 1 275 ? 18.108 25.636 -26.647 1.00 83.31 275 LYS A N 1
ATOM 2103 C CA . LYS A 1 275 ? 18.651 26.838 -25.981 1.00 83.31 275 LYS A CA 1
ATOM 2104 C C . LYS A 1 275 ? 18.750 28.066 -26.907 1.00 83.31 275 LYS A C 1
ATOM 2106 O O . LYS A 1 275 ? 18.388 29.150 -26.450 1.00 83.31 275 LYS A O 1
ATOM 2111 N N . PRO A 1 276 ? 19.168 27.950 -28.187 1.00 83.88 276 PRO A N 1
ATOM 2112 C CA . PRO A 1 276 ? 19.244 29.095 -29.100 1.00 83.88 276 PRO A CA 1
ATOM 2113 C C . PRO A 1 276 ? 17.881 29.669 -29.518 1.00 83.88 276 PRO A C 1
ATOM 2115 O O . PRO A 1 276 ? 17.819 30.805 -29.975 1.00 83.88 276 PRO A O 1
ATOM 2118 N N . PHE A 1 277 ? 16.792 28.909 -29.363 1.00 78.06 277 PHE A N 1
ATOM 2119 C CA . PHE A 1 277 ? 15.445 29.282 -29.814 1.00 78.06 277 PHE A CA 1
ATOM 2120 C C . PHE A 1 277 ? 14.595 29.943 -28.709 1.00 78.06 277 PHE A C 1
ATOM 2122 O O . PHE A 1 277 ? 13.410 30.207 -28.905 1.00 78.06 277 PHE A O 1
ATOM 2129 N N . GLY A 1 278 ? 15.204 30.253 -27.557 1.00 79.25 278 GLY A N 1
ATOM 2130 C CA . GLY A 1 278 ? 14.600 31.015 -26.462 1.00 79.25 278 GLY A CA 1
ATOM 2131 C C . GLY A 1 278 ? 14.244 30.181 -25.225 1.00 79.25 278 GLY A C 1
ATOM 2132 O O . GLY A 1 278 ? 13.956 28.986 -25.301 1.00 79.25 278 GLY A O 1
ATOM 2133 N N . GLY A 1 279 ? 14.237 30.838 -24.056 1.00 80.50 279 GLY A N 1
ATOM 2134 C CA . GLY A 1 279 ? 14.069 30.182 -22.751 1.00 80.50 279 GLY A CA 1
ATOM 2135 C C . GLY A 1 279 ? 12.738 29.443 -22.575 1.00 80.50 279 GLY A C 1
ATOM 2136 O O . GLY A 1 279 ? 12.714 28.383 -21.964 1.00 80.50 279 GLY A O 1
ATOM 2137 N N . ALA A 1 280 ? 11.645 29.938 -23.164 1.00 86.06 280 ALA A N 1
ATOM 2138 C CA . ALA A 1 280 ? 10.330 29.309 -23.027 1.00 86.06 280 ALA A CA 1
ATOM 2139 C C . ALA A 1 280 ? 10.236 27.945 -23.737 1.00 86.06 280 ALA A C 1
ATOM 2141 O O . ALA A 1 280 ? 9.686 27.007 -23.175 1.00 86.06 280 ALA A O 1
ATOM 2142 N N . MET A 1 281 ? 10.793 27.798 -24.948 1.00 79.69 281 MET A N 1
ATOM 2143 C CA . MET A 1 281 ? 10.790 26.506 -25.656 1.00 79.69 281 MET A CA 1
ATOM 2144 C C . MET A 1 281 ? 11.706 25.485 -24.979 1.00 79.69 281 MET A C 1
ATOM 2146 O O . MET A 1 281 ? 11.359 24.309 -24.885 1.00 79.69 281 MET A O 1
ATOM 2150 N N . TYR A 1 282 ? 12.851 25.945 -24.474 1.00 82.56 282 TYR A N 1
ATOM 2151 C CA . TYR A 1 282 ? 13.769 25.120 -23.700 1.00 82.56 282 TYR A CA 1
ATOM 2152 C C . TYR A 1 282 ? 13.135 24.621 -22.395 1.00 82.56 282 TYR A C 1
ATOM 2154 O O . TYR A 1 282 ? 13.137 23.415 -22.150 1.00 82.56 282 TYR A O 1
ATOM 2162 N N . GLU A 1 283 ? 12.544 25.507 -21.587 1.00 85.69 283 GLU A N 1
ATOM 2163 C CA . GLU A 1 283 ? 11.904 25.095 -20.332 1.00 85.69 283 GLU A CA 1
ATOM 2164 C C . GLU A 1 283 ? 10.643 24.253 -20.581 1.00 85.69 283 GLU A C 1
ATOM 2166 O O . GLU A 1 283 ? 10.488 23.222 -19.938 1.00 85.69 283 GLU A O 1
ATOM 2171 N N . ASN A 1 284 ? 9.822 24.560 -21.597 1.00 85.31 284 ASN A N 1
ATOM 2172 C CA . ASN A 1 284 ? 8.689 23.700 -21.974 1.00 85.31 284 ASN A CA 1
ATOM 2173 C C . ASN A 1 284 ? 9.140 22.285 -22.369 1.00 85.31 284 ASN A C 1
ATOM 2175 O O . ASN A 1 284 ? 8.494 21.302 -22.009 1.00 85.31 284 ASN A O 1
ATOM 2179 N N . CYS A 1 285 ? 10.251 22.163 -23.103 1.00 81.31 285 CYS A N 1
ATOM 2180 C CA . CYS A 1 285 ? 10.839 20.863 -23.416 1.00 81.31 285 CYS A CA 1
ATOM 2181 C C . CYS A 1 285 ? 11.315 20.156 -22.144 1.00 81.31 285 CYS A C 1
ATOM 2183 O O . CYS A 1 285 ? 11.034 18.974 -21.961 1.00 81.31 285 CYS A O 1
ATOM 2185 N N . LYS A 1 286 ? 11.994 20.866 -21.237 1.00 84.31 286 LYS A N 1
ATOM 2186 C CA . LYS A 1 286 ? 12.453 20.288 -19.969 1.00 84.31 286 LYS A CA 1
ATOM 2187 C C . LYS A 1 286 ? 11.302 19.799 -19.110 1.00 84.31 286 LYS A C 1
ATOM 2189 O O . LYS A 1 286 ? 11.393 18.694 -18.585 1.00 84.31 286 LYS A O 1
ATOM 2194 N N . ASP A 1 287 ? 10.228 20.569 -19.014 1.00 82.94 287 ASP A N 1
ATOM 2195 C CA . ASP A 1 287 ? 9.028 20.200 -18.270 1.00 82.94 287 ASP A CA 1
ATOM 2196 C C . ASP A 1 287 ? 8.339 18.989 -18.908 1.00 82.94 287 ASP A C 1
ATOM 2198 O O . ASP A 1 287 ? 7.965 18.043 -18.210 1.00 82.94 287 ASP A O 1
ATOM 2202 N N . ALA A 1 288 ? 8.256 18.950 -20.243 1.00 80.00 288 ALA A N 1
ATOM 2203 C CA . ALA A 1 288 ? 7.744 17.794 -20.971 1.00 80.00 288 ALA A CA 1
ATOM 2204 C C . ALA A 1 288 ? 8.598 16.536 -20.726 1.00 80.00 288 ALA A C 1
ATOM 2206 O O . ALA A 1 288 ? 8.047 15.472 -20.447 1.00 80.00 288 ALA A O 1
ATOM 2207 N N . MET A 1 289 ? 9.928 16.644 -20.742 1.00 81.75 289 MET A N 1
ATOM 2208 C CA . MET A 1 289 ? 10.835 15.523 -20.456 1.00 81.75 289 MET A CA 1
ATOM 2209 C C . MET A 1 289 ? 10.779 15.096 -18.984 1.00 81.75 289 MET A C 1
ATOM 2211 O O . MET A 1 289 ? 10.758 13.906 -18.683 1.00 81.75 289 MET A O 1
ATOM 2215 N N . ALA A 1 290 ? 10.673 16.050 -18.056 1.00 78.25 290 ALA A N 1
ATOM 2216 C CA . ALA A 1 290 ? 10.519 15.783 -16.629 1.00 78.25 290 ALA A CA 1
ATOM 2217 C C . ALA A 1 290 ? 9.166 15.134 -16.289 1.00 78.25 290 ALA A C 1
ATOM 2219 O O . ALA A 1 290 ? 9.053 14.437 -15.275 1.00 78.25 290 ALA A O 1
ATOM 2220 N N . SER A 1 291 ? 8.146 15.340 -17.130 1.00 80.25 291 SER A N 1
ATOM 2221 C CA . SER A 1 291 ? 6.853 14.657 -17.023 1.00 80.25 291 SER A CA 1
ATOM 2222 C C . SER A 1 291 ? 6.929 13.179 -17.432 1.00 80.25 291 SER A C 1
ATOM 2224 O O . SER A 1 291 ? 6.153 12.364 -16.931 1.00 80.25 291 SER A O 1
ATOM 2226 N N . GLN A 1 292 ? 7.901 12.809 -18.274 1.00 83.00 292 GLN A N 1
ATOM 2227 C CA . GLN A 1 292 ? 8.170 11.425 -18.659 1.00 83.00 292 GLN A CA 1
ATOM 2228 C C . GLN A 1 292 ? 9.062 10.765 -17.605 1.00 83.00 292 GLN A C 1
ATOM 2230 O O . GLN A 1 292 ? 10.293 10.824 -17.652 1.00 83.00 292 GLN A O 1
ATOM 2235 N N . LYS A 1 293 ? 8.413 10.171 -16.604 1.00 88.56 293 LYS A N 1
ATOM 2236 C CA . LYS A 1 293 ? 9.073 9.477 -15.498 1.00 88.56 293 LYS A CA 1
ATOM 2237 C C . LYS A 1 293 ? 8.929 7.972 -15.661 1.00 88.56 293 LYS A C 1
ATOM 2239 O O . LYS A 1 293 ? 7.828 7.492 -15.918 1.00 88.56 293 LYS A O 1
ATOM 2244 N N . HIS A 1 294 ? 10.024 7.251 -15.439 1.00 92.44 294 HIS A N 1
ATOM 2245 C CA . HIS A 1 294 ? 10.078 5.795 -15.558 1.00 92.44 294 HIS A CA 1
ATOM 2246 C C . HIS A 1 294 ? 10.684 5.157 -14.314 1.00 92.44 294 HIS A C 1
ATOM 2248 O O . HIS A 1 294 ? 11.527 5.761 -13.661 1.00 92.44 294 HIS A O 1
ATOM 2254 N N . HIS A 1 295 ? 10.309 3.927 -13.972 1.00 94.62 295 HIS A N 1
ATOM 2255 C CA . HIS A 1 295 ? 10.922 3.231 -12.830 1.00 94.62 295 HIS A CA 1
ATOM 2256 C C . HIS A 1 295 ? 12.361 2.792 -13.126 1.00 94.62 295 HIS A C 1
ATOM 2258 O O . HIS A 1 295 ? 13.196 2.722 -12.225 1.00 94.62 295 HIS A O 1
ATOM 2264 N N . GLY A 1 296 ? 12.688 2.537 -14.390 1.00 92.94 296 GLY A N 1
ATOM 2265 C CA . GLY A 1 296 ? 14.063 2.329 -14.822 1.00 92.94 296 GLY A CA 1
ATOM 2266 C C . GLY A 1 296 ? 14.267 2.692 -16.282 1.00 92.94 296 GLY A C 1
ATOM 2267 O O . GLY A 1 296 ? 13.354 2.570 -17.094 1.00 92.94 296 GLY A O 1
ATOM 2268 N N . MET A 1 297 ? 15.470 3.150 -16.601 1.00 91.81 297 MET A N 1
ATOM 2269 C CA . MET A 1 297 ? 15.876 3.522 -17.950 1.00 91.81 297 MET A CA 1
ATOM 2270 C C . MET A 1 297 ? 17.264 2.967 -18.243 1.00 91.81 297 MET A C 1
ATOM 2272 O O . MET A 1 297 ? 18.098 2.896 -17.345 1.00 91.81 297 MET A O 1
ATOM 2276 N N . LEU A 1 298 ? 17.531 2.614 -19.492 1.00 90.31 298 LEU A N 1
ATOM 2277 C CA . LEU A 1 298 ? 18.860 2.242 -19.965 1.00 90.31 298 LEU A CA 1
ATOM 2278 C C . LEU A 1 298 ? 19.090 2.901 -21.315 1.00 90.31 298 LEU A C 1
ATOM 2280 O O . LEU A 1 298 ? 18.280 2.724 -22.217 1.00 90.31 298 LEU A O 1
ATOM 2284 N N . PHE A 1 299 ? 20.184 3.644 -21.439 1.00 88.62 299 PHE A N 1
ATOM 2285 C CA . PHE A 1 299 ? 20.620 4.244 -22.695 1.00 88.62 299 PHE A CA 1
ATOM 2286 C C . PHE A 1 299 ? 22.025 3.770 -23.008 1.00 88.62 299 PHE A C 1
ATOM 2288 O O . PHE A 1 299 ? 22.918 3.890 -22.172 1.00 88.62 299 PHE A O 1
ATOM 2295 N N . ALA A 1 300 ? 22.229 3.260 -24.212 1.00 85.50 300 ALA A N 1
ATOM 2296 C CA . ALA A 1 300 ? 23.533 2.797 -24.639 1.00 85.50 300 ALA A CA 1
ATOM 2297 C C . ALA A 1 300 ? 23.727 3.006 -26.138 1.00 85.50 300 ALA A C 1
ATOM 2299 O O . ALA A 1 300 ? 22.789 3.289 -26.883 1.00 85.50 300 ALA A O 1
ATOM 2300 N N . LYS A 1 301 ? 24.975 2.877 -26.572 1.00 83.50 301 LYS A N 1
ATOM 2301 C CA . LYS A 1 301 ? 25.362 2.884 -27.977 1.00 83.50 301 LYS A CA 1
ATOM 2302 C C . LYS A 1 301 ? 26.153 1.605 -28.226 1.00 83.50 301 LYS A C 1
ATOM 2304 O O . LYS A 1 301 ? 27.097 1.333 -27.485 1.00 83.50 301 LYS A O 1
ATOM 2309 N N . ALA A 1 302 ? 25.732 0.826 -29.212 1.00 79.00 302 ALA A N 1
ATOM 2310 C CA . ALA A 1 302 ? 26.479 -0.316 -29.709 1.00 79.00 302 ALA A CA 1
ATOM 2311 C C . ALA A 1 302 ? 27.772 0.152 -30.389 1.00 79.00 302 ALA A C 1
ATOM 2313 O O . ALA A 1 302 ? 27.864 1.295 -30.859 1.00 79.00 302 ALA A O 1
ATOM 2314 N N . ARG A 1 303 ? 28.775 -0.725 -30.432 1.00 71.44 303 ARG A N 1
ATOM 2315 C CA . ARG A 1 303 ? 29.953 -0.508 -31.276 1.00 71.44 303 ARG A CA 1
ATOM 2316 C C . ARG A 1 303 ? 29.568 -0.625 -32.755 1.00 71.44 303 ARG A C 1
ATOM 2318 O O . ARG A 1 303 ? 28.495 -1.124 -33.085 1.00 71.44 303 ARG A O 1
ATOM 2325 N N . GLU A 1 304 ? 30.431 -0.113 -33.625 1.00 67.56 304 GLU A N 1
ATOM 2326 C CA . GLU A 1 304 ? 30.322 -0.365 -35.067 1.00 67.56 304 GLU A CA 1
ATOM 2327 C C . GLU A 1 304 ? 30.377 -1.882 -35.318 1.00 67.56 304 GLU A C 1
ATOM 2329 O O . GLU A 1 304 ? 31.113 -2.588 -34.623 1.00 67.56 304 GLU A O 1
ATOM 2334 N N . ASP A 1 305 ? 29.543 -2.365 -36.243 1.00 64.88 305 ASP A N 1
ATOM 2335 C CA . ASP A 1 305 ? 29.424 -3.775 -36.652 1.00 64.88 305 ASP A CA 1
ATOM 2336 C C . ASP A 1 305 ? 29.146 -4.782 -35.515 1.00 64.88 305 ASP A C 1
ATOM 2338 O O . ASP A 1 305 ? 29.529 -5.952 -35.578 1.00 64.88 305 ASP A O 1
ATOM 2342 N N . ALA A 1 306 ? 28.507 -4.348 -34.425 1.00 61.81 306 ALA A N 1
ATOM 2343 C CA . ALA A 1 306 ? 28.287 -5.214 -33.274 1.00 61.81 306 ALA A CA 1
ATOM 2344 C C . ALA A 1 306 ? 27.094 -6.165 -33.474 1.00 61.81 306 ALA A C 1
ATOM 2346 O O . ALA A 1 306 ? 25.952 -5.728 -33.439 1.00 61.81 306 ALA A O 1
ATOM 2347 N N . GLU A 1 307 ? 27.352 -7.474 -33.568 1.00 70.88 307 GLU A N 1
ATOM 2348 C CA . GLU A 1 307 ? 26.298 -8.502 -33.692 1.00 70.88 307 GLU A CA 1
ATOM 2349 C C . GLU A 1 307 ? 25.529 -8.751 -32.377 1.00 70.88 307 GLU A C 1
ATOM 2351 O O . GLU A 1 307 ? 24.332 -9.054 -32.346 1.00 70.88 307 GLU A O 1
ATOM 2356 N N . VAL A 1 308 ? 26.228 -8.677 -31.239 1.00 75.19 308 VAL A N 1
ATOM 2357 C CA . VAL A 1 308 ? 25.660 -8.888 -29.900 1.00 75.19 308 VAL A CA 1
ATOM 2358 C C . VAL A 1 308 ? 26.331 -7.952 -28.908 1.00 75.19 308 VAL A C 1
ATOM 2360 O O . VAL A 1 308 ? 27.539 -8.028 -28.698 1.00 75.19 308 VAL A O 1
ATOM 2363 N N . GLU A 1 309 ? 25.537 -7.139 -28.219 1.00 78.44 309 GLU A N 1
ATOM 2364 C CA . GLU A 1 309 ? 26.023 -6.169 -27.242 1.00 78.44 309 GLU A CA 1
ATOM 2365 C C . GLU A 1 309 ? 25.470 -6.421 -25.845 1.00 78.44 309 GLU A C 1
ATOM 2367 O O . GLU A 1 309 ? 24.303 -6.765 -25.642 1.00 78.44 309 GLU A O 1
ATOM 2372 N N . ASN A 1 310 ? 26.337 -6.213 -24.856 1.00 82.31 310 ASN A N 1
ATOM 2373 C CA . ASN A 1 310 ? 25.969 -6.203 -23.447 1.00 82.31 310 ASN A CA 1
ATOM 2374 C C . ASN A 1 310 ? 25.958 -4.753 -22.961 1.00 82.31 310 ASN A C 1
ATOM 2376 O O . ASN A 1 310 ? 26.994 -4.195 -22.598 1.00 82.31 310 ASN A O 1
ATOM 2380 N N . PHE A 1 311 ? 24.777 -4.150 -22.900 1.00 82.12 311 PHE A N 1
ATOM 2381 C CA . PHE A 1 311 ? 24.596 -2.786 -22.424 1.00 82.12 311 PHE A CA 1
ATOM 2382 C C . PHE A 1 311 ? 24.585 -2.767 -20.895 1.00 82.12 311 PHE A C 1
ATOM 2384 O O . PHE A 1 311 ? 23.554 -2.997 -20.268 1.00 82.12 311 PHE A O 1
ATOM 2391 N N . THR A 1 312 ? 25.746 -2.538 -20.282 1.00 77.56 312 THR A N 1
ATOM 2392 C CA . THR A 1 312 ? 25.919 -2.498 -18.814 1.00 77.56 312 THR A CA 1
ATOM 2393 C C . THR A 1 312 ? 26.166 -1.093 -18.263 1.00 77.56 312 THR A C 1
ATOM 2395 O O . THR A 1 312 ? 26.035 -0.868 -17.061 1.00 77.56 312 THR A O 1
ATOM 2398 N N . SER A 1 313 ? 26.495 -0.134 -19.129 1.00 68.25 313 SER A N 1
ATOM 2399 C CA . SER A 1 313 ? 26.673 1.281 -18.800 1.00 68.25 313 SER A CA 1
ATOM 2400 C C . SER A 1 313 ? 25.463 2.099 -19.257 1.00 68.25 313 SER A C 1
ATOM 2402 O O . SER A 1 313 ? 24.950 1.861 -20.345 1.00 68.25 313 SER A O 1
ATOM 2404 N N . GLY A 1 314 ? 25.034 3.082 -18.456 1.00 74.81 314 GLY A N 1
ATOM 2405 C CA . GLY A 1 314 ? 23.932 3.998 -18.806 1.00 74.81 314 GLY A CA 1
ATOM 2406 C C . GLY A 1 314 ? 22.558 3.639 -18.223 1.00 74.81 314 GLY A C 1
ATOM 2407 O O . GLY A 1 314 ? 21.560 4.261 -18.586 1.00 74.81 314 GLY A O 1
ATOM 2408 N N . GLY A 1 315 ? 22.497 2.653 -17.321 1.00 83.12 315 GLY A N 1
ATOM 2409 C CA . GLY A 1 315 ? 21.294 2.308 -16.558 1.00 83.12 315 GLY A CA 1
ATOM 2410 C C . GLY A 1 315 ? 21.025 3.279 -15.402 1.00 83.12 315 GLY A C 1
ATOM 2411 O O . GLY A 1 315 ? 21.929 3.605 -14.630 1.00 83.12 315 GLY A O 1
ATOM 2412 N N . VAL A 1 316 ? 19.774 3.714 -15.253 1.00 87.62 316 VAL A N 1
ATOM 2413 C CA . VAL A 1 316 ? 19.289 4.614 -14.196 1.00 87.62 316 VAL A CA 1
ATOM 2414 C C . VAL A 1 316 ? 17.991 4.048 -13.609 1.00 87.62 316 VAL A C 1
ATOM 2416 O O . VAL A 1 316 ? 17.145 3.521 -14.329 1.00 87.62 316 VAL A O 1
ATOM 2419 N N . GLY A 1 317 ? 17.807 4.160 -12.292 1.00 88.81 317 GLY A N 1
ATOM 2420 C CA . GLY A 1 317 ? 16.656 3.572 -11.599 1.00 88.81 317 GLY A CA 1
ATOM 2421 C C . GLY A 1 317 ? 16.777 2.051 -11.458 1.00 88.81 317 GLY A C 1
ATOM 2422 O O . GLY A 1 317 ? 17.847 1.541 -11.113 1.00 88.81 317 GLY A O 1
ATOM 2423 N N . VAL A 1 318 ? 15.674 1.333 -11.695 1.00 92.06 318 VAL A N 1
ATOM 2424 C CA . VAL A 1 318 ? 15.569 -0.125 -11.492 1.00 92.06 318 VAL A CA 1
ATOM 2425 C C . VAL A 1 318 ? 16.324 -0.932 -12.557 1.00 92.06 318 VAL A C 1
ATOM 2427 O O . VAL A 1 318 ? 16.827 -2.009 -12.248 1.00 92.06 318 VAL A O 1
ATOM 2430 N N . VAL A 1 319 ? 16.445 -0.428 -13.790 1.00 91.06 319 VAL A N 1
ATOM 2431 C CA . VAL A 1 319 ? 17.135 -1.129 -14.888 1.00 91.06 319 VAL A CA 1
ATOM 2432 C C . VAL A 1 319 ? 18.639 -0.858 -14.821 1.00 91.06 319 VAL A C 1
ATOM 2434 O O . VAL A 1 319 ? 19.074 0.292 -14.780 1.00 91.06 319 VAL A O 1
ATOM 2437 N N . LYS A 1 320 ? 19.443 -1.925 -14.813 1.00 90.69 320 LYS A N 1
ATOM 2438 C CA . LYS A 1 320 ? 20.911 -1.871 -14.723 1.00 90.69 320 LYS A CA 1
ATOM 2439 C C . LYS A 1 320 ? 21.608 -2.251 -16.015 1.00 90.69 320 LYS A C 1
ATOM 2441 O O . LYS A 1 320 ? 22.576 -1.597 -16.384 1.00 90.69 320 LYS A O 1
ATOM 2446 N N . SER A 1 321 ? 21.138 -3.299 -16.678 1.00 91.44 321 SER A N 1
ATOM 2447 C CA . SER A 1 321 ? 21.770 -3.794 -17.895 1.00 91.44 321 SER A CA 1
ATOM 2448 C C . SER A 1 321 ? 20.798 -4.560 -18.779 1.00 91.44 321 SER A C 1
ATOM 2450 O O . SER A 1 321 ? 19.725 -4.970 -18.333 1.00 91.44 321 SER A O 1
ATOM 2452 N N . MET A 1 322 ? 21.181 -4.765 -20.036 1.00 90.62 322 MET A N 1
ATOM 2453 C CA . MET A 1 322 ? 20.472 -5.638 -20.966 1.00 90.62 322 MET A CA 1
ATOM 2454 C C . MET A 1 322 ? 21.431 -6.164 -22.030 1.00 90.62 322 MET A C 1
ATOM 2456 O O . MET A 1 322 ? 22.311 -5.431 -22.478 1.00 90.62 322 MET A O 1
ATOM 2460 N N . LYS A 1 323 ? 21.266 -7.419 -22.446 1.00 89.94 323 LYS A N 1
ATOM 2461 C CA . LYS A 1 323 ? 22.006 -7.992 -23.573 1.00 89.94 323 LYS A CA 1
ATOM 2462 C C . LYS A 1 323 ? 21.111 -8.037 -24.798 1.00 89.94 323 LYS A C 1
ATOM 2464 O O . LYS A 1 323 ? 20.083 -8.702 -24.748 1.00 89.94 323 LYS A O 1
ATOM 2469 N N . CYS A 1 324 ? 21.499 -7.423 -25.905 1.00 85.88 324 CYS A N 1
ATOM 2470 C CA . CYS A 1 324 ? 20.716 -7.500 -27.133 1.00 85.88 324 CYS A CA 1
ATOM 2471 C C . CYS A 1 324 ? 21.562 -7.932 -28.325 1.00 85.88 324 CYS A C 1
ATOM 2473 O O . CYS A 1 324 ? 22.749 -7.636 -28.404 1.00 85.88 324 CYS A O 1
ATOM 2475 N N . GLN A 1 325 ? 20.929 -8.665 -29.229 1.00 81.06 325 GLN A N 1
ATOM 2476 C CA . GLN A 1 325 ? 21.446 -8.998 -30.544 1.00 81.06 325 GLN A CA 1
ATOM 2477 C C . GLN A 1 325 ? 21.035 -7.886 -31.501 1.00 81.06 325 GLN A C 1
ATOM 2479 O O . GLN A 1 325 ? 19.868 -7.480 -31.515 1.00 81.06 325 GLN A O 1
ATOM 2484 N N . VAL A 1 326 ? 22.012 -7.388 -32.243 1.00 73.44 326 VAL A N 1
ATOM 2485 C CA . VAL A 1 326 ? 21.870 -6.316 -33.217 1.00 73.44 326 VAL A CA 1
ATOM 2486 C C . VAL A 1 326 ? 22.322 -6.907 -34.547 1.00 73.44 326 VAL A C 1
ATOM 2488 O O . VAL A 1 326 ? 23.465 -7.306 -34.684 1.00 73.44 326 VAL A O 1
ATOM 2491 N N . ASP A 1 327 ? 21.392 -7.035 -35.487 1.00 63.47 327 ASP A N 1
ATOM 2492 C CA . ASP A 1 327 ? 21.664 -7.457 -36.865 1.00 63.47 327 ASP A CA 1
ATOM 2493 C C . ASP A 1 327 ? 22.355 -8.821 -37.054 1.00 63.47 327 ASP A C 1
ATOM 2495 O O . ASP A 1 327 ? 23.360 -8.949 -37.751 1.00 63.47 327 ASP A O 1
ATOM 2499 N N . LYS A 1 328 ? 21.800 -9.897 -36.479 1.00 57.62 328 LYS A N 1
ATOM 2500 C CA . LYS A 1 328 ? 22.186 -11.235 -36.940 1.00 57.62 328 LYS A CA 1
ATOM 2501 C C . LYS A 1 328 ? 21.425 -11.552 -38.230 1.00 57.62 328 LYS A C 1
ATOM 2503 O O . LYS A 1 328 ? 20.224 -11.829 -38.183 1.00 57.62 328 LYS A O 1
ATOM 2508 N N . LEU A 1 329 ? 22.122 -11.524 -39.365 1.00 54.97 329 LEU A N 1
ATOM 2509 C CA . LEU A 1 329 ? 21.667 -12.182 -40.589 1.00 54.97 329 LEU A CA 1
ATOM 2510 C C . LEU A 1 329 ? 21.612 -13.687 -40.299 1.00 54.97 329 LEU A C 1
ATOM 2512 O O . LEU A 1 329 ? 22.621 -14.288 -39.921 1.00 54.97 329 LEU A O 1
ATOM 2516 N N . ASP A 1 330 ? 20.439 -14.305 -40.433 1.00 49.53 330 ASP A N 1
ATOM 2517 C CA . ASP A 1 330 ? 20.345 -15.765 -40.452 1.00 49.53 330 ASP A CA 1
ATOM 2518 C C . ASP A 1 330 ? 21.008 -16.234 -41.755 1.00 49.53 330 ASP A C 1
ATOM 2520 O O . ASP A 1 330 ? 20.384 -16.329 -42.812 1.00 49.53 330 ASP A O 1
ATOM 2524 N N . GLY A 1 331 ? 22.322 -16.451 -41.695 1.00 46.03 331 GLY A N 1
ATOM 2525 C CA . GLY A 1 331 ? 23.076 -17.100 -42.755 1.00 46.03 331 GLY A CA 1
ATOM 2526 C C . GLY A 1 331 ? 22.544 -18.516 -42.927 1.00 46.03 331 GLY A C 1
ATOM 2527 O O . GLY A 1 331 ? 22.929 -19.384 -42.157 1.00 46.03 331 GLY A O 1
ATOM 2528 N N . ASP A 1 332 ? 21.571 -18.677 -43.830 1.00 45.31 332 ASP A N 1
ATOM 2529 C CA . ASP A 1 332 ? 21.231 -19.881 -44.618 1.00 45.31 332 ASP A CA 1
ATOM 2530 C C . ASP A 1 332 ? 19.767 -19.889 -45.102 1.00 45.31 332 ASP A C 1
ATOM 2532 O O . ASP A 1 332 ? 19.414 -20.670 -45.984 1.00 45.31 332 ASP A O 1
ATOM 2536 N N . ASN A 1 333 ? 18.909 -18.985 -44.617 1.00 44.34 333 ASN A N 1
ATOM 2537 C CA . ASN A 1 333 ? 17.540 -18.837 -45.116 1.00 44.34 333 ASN A CA 1
ATOM 2538 C C . ASN A 1 333 ? 17.381 -17.425 -45.669 1.00 44.34 333 ASN A C 1
ATOM 2540 O O . ASN A 1 333 ? 17.337 -16.493 -44.881 1.00 44.34 333 ASN A O 1
ATOM 2544 N N . GLY A 1 334 ? 17.298 -17.268 -46.995 1.00 44.19 334 GLY A N 1
ATOM 2545 C CA . GLY A 1 334 ? 17.246 -15.989 -47.730 1.00 44.19 334 GLY A CA 1
ATOM 2546 C C . GLY A 1 334 ? 16.041 -15.071 -47.454 1.00 44.19 334 GLY A C 1
ATOM 2547 O O . GLY A 1 334 ? 15.442 -14.544 -48.385 1.00 44.19 334 GLY A O 1
ATOM 2548 N N . ASN A 1 335 ? 15.670 -14.893 -46.189 1.00 49.06 335 ASN A N 1
ATOM 2549 C CA . ASN A 1 335 ? 14.808 -13.844 -45.684 1.00 49.06 335 ASN A CA 1
ATOM 2550 C C . ASN A 1 335 ? 15.700 -12.793 -45.016 1.00 49.06 335 ASN A C 1
ATOM 2552 O O . ASN A 1 335 ? 16.177 -13.000 -43.904 1.00 49.06 335 ASN A O 1
ATOM 2556 N N . ASP A 1 336 ? 15.852 -11.644 -45.673 1.00 51.47 336 ASP A N 1
ATOM 2557 C CA . ASP A 1 336 ? 16.570 -10.442 -45.218 1.00 51.47 336 ASP A CA 1
ATOM 2558 C C . ASP A 1 336 ? 15.895 -9.748 -44.013 1.00 51.47 336 ASP A C 1
ATOM 2560 O O . ASP A 1 336 ? 15.674 -8.536 -44.009 1.00 51.47 336 ASP A O 1
ATOM 2564 N N . THR A 1 337 ? 15.476 -10.509 -43.000 1.00 51.22 337 THR A N 1
ATOM 2565 C CA . THR A 1 337 ? 14.854 -9.960 -41.791 1.00 51.22 337 THR A CA 1
ATOM 2566 C C . THR A 1 337 ? 15.896 -9.983 -40.675 1.00 51.22 337 THR A C 1
ATOM 2568 O O . THR A 1 337 ? 16.262 -11.074 -40.239 1.00 51.22 337 THR A O 1
ATOM 2571 N N . PRO A 1 338 ? 16.390 -8.826 -40.202 1.00 57.09 338 PRO A N 1
ATOM 2572 C CA . PRO A 1 338 ? 17.390 -8.780 -39.148 1.00 57.09 338 PRO A CA 1
ATOM 2573 C C . PRO A 1 338 ? 16.819 -9.407 -37.881 1.00 57.09 338 PRO A C 1
ATOM 2575 O O . PRO A 1 338 ? 15.717 -9.071 -37.428 1.00 57.09 338 PRO A O 1
ATOM 2578 N N . PHE A 1 339 ? 17.572 -10.329 -37.290 1.00 65.31 339 PHE A N 1
ATOM 2579 C CA . PHE A 1 339 ? 17.183 -10.940 -36.033 1.00 65.31 339 PHE A CA 1
ATOM 2580 C C . PHE A 1 339 ? 17.570 -10.016 -34.873 1.00 65.31 339 PHE A C 1
ATOM 2582 O O . PHE A 1 339 ? 18.683 -10.062 -34.350 1.00 65.31 339 PHE A O 1
ATOM 2589 N N . LEU A 1 340 ? 16.635 -9.148 -34.480 1.00 74.94 340 LEU A N 1
ATOM 2590 C CA . LEU A 1 340 ? 16.763 -8.291 -33.302 1.00 74.94 340 LEU A CA 1
ATOM 2591 C C . LEU A 1 340 ? 16.054 -8.928 -32.109 1.00 74.94 340 LEU A C 1
ATOM 2593 O O . LEU A 1 340 ? 14.866 -9.261 -32.159 1.00 74.94 340 LEU A O 1
ATOM 2597 N N . GLY A 1 341 ? 16.784 -9.074 -31.008 1.00 80.50 341 GLY A N 1
ATOM 2598 C CA . GLY A 1 341 ? 16.267 -9.688 -29.792 1.00 80.50 341 GLY A CA 1
ATOM 2599 C C . GLY A 1 341 ? 17.053 -9.255 -28.568 1.00 80.50 341 GLY A C 1
ATOM 2600 O O . GLY A 1 341 ? 18.247 -8.987 -28.653 1.00 80.50 341 GLY A O 1
ATOM 2601 N N . CYS A 1 342 ? 16.395 -9.199 -27.414 1.00 86.81 342 CYS A N 1
ATOM 2602 C CA . CYS A 1 342 ? 17.051 -8.905 -26.145 1.00 86.81 342 CYS A CA 1
ATOM 2603 C C . CYS A 1 342 ? 16.910 -10.082 -25.178 1.00 86.81 342 CYS A C 1
ATOM 2605 O O . CYS A 1 342 ? 15.971 -10.868 -25.218 1.00 86.81 342 CYS A O 1
ATOM 2607 N N . SER A 1 343 ? 17.887 -10.217 -24.299 1.00 87.25 343 SER A N 1
ATOM 2608 C CA . SER A 1 343 ? 18.026 -11.276 -23.309 1.00 87.25 343 SER A CA 1
ATOM 2609 C C . SER A 1 343 ? 18.732 -10.710 -22.075 1.00 87.25 343 SER A C 1
ATOM 2611 O O . SER A 1 343 ? 19.274 -9.605 -22.118 1.00 87.25 343 SER A O 1
ATOM 2613 N N . ASN A 1 344 ? 18.739 -11.459 -20.971 1.00 87.81 344 ASN A N 1
ATOM 2614 C CA . ASN A 1 344 ? 19.510 -11.149 -19.764 1.00 87.81 344 ASN A CA 1
ATOM 2615 C C . ASN A 1 344 ? 19.360 -9.688 -19.298 1.00 87.81 344 ASN A C 1
ATOM 2617 O O . ASN A 1 344 ? 20.281 -8.876 -19.419 1.00 87.81 344 ASN A O 1
ATOM 2621 N N . ILE A 1 345 ? 18.189 -9.350 -18.758 1.00 90.88 345 ILE A N 1
ATOM 2622 C CA . ILE A 1 345 ? 17.943 -8.037 -18.157 1.00 90.88 345 ILE A CA 1
ATOM 2623 C C . ILE A 1 345 ? 18.509 -7.993 -16.730 1.00 90.88 345 ILE A C 1
ATOM 2625 O O . ILE A 1 345 ? 18.258 -8.879 -15.918 1.00 90.88 345 ILE A O 1
ATOM 2629 N N . GLY A 1 346 ? 19.282 -6.964 -16.400 1.00 91.38 346 GLY A N 1
ATOM 2630 C CA . GLY A 1 346 ? 19.704 -6.675 -15.032 1.00 91.38 346 GLY A CA 1
ATOM 2631 C C . GLY A 1 346 ? 18.712 -5.730 -14.366 1.00 91.38 346 GLY A C 1
ATOM 2632 O O . GLY A 1 346 ? 18.592 -4.586 -14.803 1.00 91.38 346 GLY A O 1
ATOM 2633 N N . LEU A 1 347 ? 18.032 -6.178 -13.307 1.00 92.56 347 LEU A N 1
ATOM 2634 C CA . LEU A 1 347 ? 17.100 -5.366 -12.517 1.00 92.56 347 LEU A CA 1
ATOM 2635 C C . LEU A 1 347 ? 17.518 -5.322 -11.046 1.00 92.56 347 LEU A C 1
ATOM 2637 O O . LEU A 1 347 ? 17.993 -6.319 -10.505 1.00 92.56 347 LEU A O 1
ATOM 2641 N N . LEU A 1 348 ? 17.307 -4.177 -10.398 1.00 90.12 348 LEU A N 1
ATOM 2642 C CA . LEU A 1 348 ? 17.300 -4.091 -8.938 1.00 90.12 348 LEU A CA 1
ATOM 2643 C C . LEU A 1 348 ? 16.034 -4.746 -8.375 1.00 90.12 348 LEU A C 1
ATOM 2645 O O . LEU A 1 348 ? 14.961 -4.633 -8.972 1.00 90.12 348 LEU A O 1
ATOM 2649 N N . SER A 1 349 ? 16.147 -5.366 -7.199 1.00 87.81 349 SER A N 1
ATOM 2650 C CA . SER A 1 349 ? 14.976 -5.794 -6.435 1.00 87.81 349 SER A CA 1
ATOM 2651 C C . SER A 1 349 ? 14.073 -4.600 -6.139 1.00 87.81 349 SER A C 1
ATOM 2653 O O . SER A 1 349 ? 14.538 -3.512 -5.790 1.00 87.81 349 SER A O 1
ATOM 2655 N N . ILE A 1 350 ? 12.768 -4.820 -6.258 1.00 91.62 350 ILE A N 1
ATOM 2656 C CA . ILE A 1 350 ? 11.739 -3.838 -5.929 1.00 91.62 350 ILE A CA 1
ATOM 2657 C C . ILE A 1 350 ? 10.805 -4.414 -4.875 1.00 91.62 350 ILE A C 1
ATOM 2659 O O . ILE A 1 350 ? 10.585 -5.624 -4.819 1.00 91.62 350 ILE A O 1
ATOM 2663 N N . GLN A 1 351 ? 10.249 -3.538 -4.044 1.00 92.69 351 GLN A N 1
ATOM 2664 C CA . GLN A 1 351 ? 9.299 -3.916 -3.005 1.00 92.69 351 GLN A CA 1
ATOM 2665 C C . GLN A 1 351 ? 7.884 -3.479 -3.366 1.00 92.69 351 GLN A C 1
ATOM 2667 O O . GLN A 1 351 ? 7.699 -2.462 -4.040 1.00 92.69 351 GLN A O 1
ATOM 2672 N N . TYR A 1 352 ? 6.891 -4.212 -2.874 1.00 91.88 352 TYR A N 1
ATOM 2673 C CA . TYR A 1 352 ? 5.495 -3.805 -2.975 1.00 91.88 352 TYR A CA 1
ATOM 2674 C C . TYR A 1 352 ? 5.233 -2.492 -2.226 1.00 91.88 352 TYR A C 1
ATOM 2676 O O . TYR A 1 352 ? 5.728 -2.290 -1.114 1.00 91.88 352 TYR A O 1
ATOM 2684 N N . ASP A 1 353 ? 4.400 -1.624 -2.806 1.00 92.81 353 ASP A N 1
ATOM 2685 C CA . ASP A 1 353 ? 3.752 -0.535 -2.072 1.00 92.81 353 ASP A CA 1
ATOM 2686 C C . ASP A 1 353 ? 2.258 -0.834 -1.927 1.00 92.81 353 ASP A C 1
ATOM 2688 O O . ASP A 1 353 ? 1.491 -0.718 -2.886 1.00 92.81 353 ASP A O 1
ATOM 2692 N N . LEU A 1 354 ? 1.857 -1.273 -0.732 1.00 91.56 354 LEU A N 1
ATOM 2693 C CA . LEU A 1 354 ? 0.494 -1.705 -0.432 1.00 91.56 354 LEU A CA 1
ATOM 2694 C C . LEU A 1 354 ? -0.136 -0.853 0.670 1.00 91.56 354 LEU A C 1
ATOM 2696 O O . LEU A 1 354 ? 0.538 -0.274 1.525 1.00 91.56 354 LEU A O 1
ATOM 2700 N N . VAL A 1 355 ? -1.462 -0.834 0.662 1.00 90.44 355 VAL A N 1
ATOM 2701 C CA . VAL A 1 355 ? -2.316 -0.291 1.717 1.00 90.44 355 VAL A CA 1
ATOM 2702 C C . VAL A 1 355 ? -3.334 -1.347 2.135 1.00 90.44 355 VAL A C 1
ATOM 2704 O O . VAL A 1 355 ? -3.781 -2.143 1.307 1.00 90.44 355 VAL A O 1
ATOM 2707 N N . ASN A 1 356 ? -3.694 -1.385 3.417 1.00 90.94 356 ASN A N 1
ATOM 2708 C CA . ASN A 1 356 ? -4.728 -2.294 3.898 1.00 90.94 356 ASN A CA 1
ATOM 2709 C C . ASN A 1 356 ? -6.126 -1.722 3.584 1.00 90.94 356 ASN A C 1
ATOM 2711 O O . ASN A 1 356 ? -6.416 -0.559 3.866 1.00 90.94 356 ASN A O 1
ATOM 2715 N N . LYS A 1 357 ? -7.020 -2.541 3.023 1.00 89.44 357 LYS A N 1
ATOM 2716 C CA . LYS A 1 357 ? -8.418 -2.186 2.727 1.00 89.44 357 LYS A CA 1
ATOM 2717 C C . LYS A 1 357 ? -9.199 -1.795 3.982 1.00 89.44 357 LYS A C 1
ATOM 2719 O O . LYS A 1 357 ? -10.078 -0.942 3.908 1.00 89.44 357 LYS A O 1
ATOM 2724 N N . GLN A 1 358 ? -8.843 -2.350 5.140 1.00 90.62 358 GLN A N 1
ATOM 2725 C CA . GLN A 1 358 ? -9.418 -1.963 6.426 1.00 90.62 358 GLN A CA 1
ATOM 2726 C C . GLN A 1 358 ? -9.076 -0.506 6.783 1.00 90.62 358 GLN A C 1
ATOM 2728 O O . GLN A 1 358 ? -9.929 0.185 7.329 1.00 90.62 358 GLN A O 1
ATOM 2733 N N . ASP A 1 359 ? -7.889 0.002 6.424 1.00 90.44 359 ASP A N 1
ATOM 2734 C CA . ASP A 1 359 ? -7.564 1.426 6.613 1.00 90.44 359 ASP A CA 1
ATOM 2735 C C . ASP A 1 359 ? -8.315 2.331 5.643 1.00 90.44 359 ASP A C 1
ATOM 2737 O O . ASP A 1 359 ? -8.722 3.426 6.018 1.00 90.44 359 ASP A O 1
ATOM 2741 N N . LEU A 1 360 ? -8.539 1.875 4.407 1.00 87.75 360 LEU A N 1
ATOM 2742 C CA . LEU A 1 360 ? -9.372 2.603 3.446 1.00 87.75 360 LEU A CA 1
ATOM 2743 C C . LEU A 1 360 ? -10.825 2.717 3.932 1.00 87.75 360 LEU A C 1
ATOM 2745 O O . LEU A 1 360 ? -11.467 3.739 3.710 1.00 87.75 360 LEU A O 1
ATOM 2749 N N . ALA A 1 361 ? -11.333 1.702 4.636 1.00 87.25 361 ALA A N 1
ATOM 2750 C CA . ALA A 1 361 ? -12.628 1.776 5.308 1.00 87.25 361 ALA A CA 1
ATOM 2751 C C . ALA A 1 361 ? -12.582 2.682 6.554 1.00 87.25 361 ALA A C 1
ATOM 2753 O O . ALA A 1 361 ? -13.476 3.504 6.755 1.00 87.25 361 ALA A O 1
ATOM 2754 N N . ALA A 1 362 ? -11.523 2.583 7.367 1.00 89.44 362 ALA A N 1
ATOM 2755 C CA . ALA A 1 362 ? -11.329 3.426 8.550 1.00 89.44 362 ALA A CA 1
ATOM 2756 C C . ALA A 1 362 ? -11.216 4.916 8.195 1.00 89.44 362 ALA A C 1
ATOM 2758 O O . ALA A 1 362 ? -11.607 5.777 8.978 1.00 89.44 362 ALA A O 1
ATOM 2759 N N . ASP A 1 363 ? -10.751 5.223 6.988 1.00 89.00 363 ASP A N 1
ATOM 2760 C CA . ASP A 1 363 ? -10.650 6.571 6.448 1.00 89.00 363 ASP A CA 1
ATOM 2761 C C . ASP A 1 363 ? -11.989 7.305 6.296 1.00 89.00 363 ASP A C 1
ATOM 2763 O O . ASP A 1 363 ? -11.970 8.538 6.211 1.00 89.00 363 ASP A O 1
ATOM 2767 N N . ALA A 1 364 ? -13.104 6.567 6.229 1.00 87.31 364 ALA A N 1
ATOM 2768 C CA . ALA A 1 364 ? -14.467 7.095 6.190 1.00 87.31 364 ALA A CA 1
ATOM 2769 C C . ALA A 1 364 ? -15.075 7.286 7.587 1.00 87.31 364 ALA A C 1
ATOM 2771 O O . ALA A 1 364 ? -16.153 7.868 7.718 1.00 87.31 364 ALA A O 1
ATOM 2772 N N . TRP A 1 365 ? -14.409 6.800 8.637 1.00 87.88 365 TRP A N 1
ATOM 2773 C CA . TRP A 1 365 ? -14.894 6.985 9.993 1.00 87.88 365 TRP A CA 1
ATOM 2774 C C . TRP A 1 365 ? -14.795 8.446 10.419 1.00 87.88 365 TRP A C 1
ATOM 2776 O O . TRP A 1 365 ? -13.798 9.132 10.183 1.00 87.88 365 TRP A O 1
ATOM 2786 N N . VAL A 1 366 ? -15.829 8.892 11.121 1.00 83.88 366 VAL A N 1
ATOM 2787 C CA . VAL A 1 366 ? -15.902 10.214 11.729 1.00 83.88 366 VAL A CA 1
ATOM 2788 C C . VAL A 1 366 ? -16.284 10.021 13.185 1.00 83.88 366 VAL A C 1
ATOM 2790 O O . VAL A 1 366 ? -17.213 9.269 13.486 1.00 83.88 366 VAL A O 1
ATOM 2793 N N . ALA A 1 367 ? -15.578 10.710 14.081 1.00 80.81 367 ALA A N 1
ATOM 2794 C CA . ALA A 1 367 ? -15.918 10.709 15.495 1.00 80.81 367 ALA A CA 1
ATOM 2795 C C . ALA A 1 367 ? -17.383 11.151 15.670 1.00 80.81 367 ALA A C 1
ATOM 2797 O O . ALA A 1 367 ? -17.765 12.205 15.140 1.00 80.81 367 ALA A O 1
ATOM 2798 N N . PRO A 1 368 ? -18.216 10.379 16.389 1.00 76.88 368 PRO A N 1
ATOM 2799 C CA . PRO A 1 368 ? -19.561 10.819 16.723 1.00 76.88 368 PRO A CA 1
ATOM 2800 C C . PRO A 1 368 ? -19.491 12.176 17.423 1.00 76.88 368 PRO A C 1
ATOM 2802 O O . PRO A 1 368 ? -18.624 12.397 18.270 1.00 76.88 368 PRO A O 1
ATOM 2805 N N . LYS A 1 369 ? -20.399 13.099 17.080 1.00 67.00 369 LYS A N 1
ATOM 2806 C CA . LYS A 1 369 ? -20.531 14.353 17.835 1.00 67.00 369 LYS A CA 1
ATOM 2807 C C . LYS A 1 369 ? -20.786 13.971 19.286 1.00 67.00 369 LYS A C 1
ATOM 2809 O O . LYS A 1 369 ? -21.749 13.254 19.537 1.00 67.00 369 LYS A O 1
ATOM 2814 N N . GLU A 1 370 ? -19.920 14.409 20.197 1.00 55.72 370 GLU A N 1
ATOM 2815 C CA . GLU A 1 370 ? -19.989 14.067 21.617 1.00 55.72 370 GLU A CA 1
ATOM 2816 C C . GLU A 1 370 ? -21.402 14.294 22.168 1.00 55.72 370 GLU A C 1
ATOM 2818 O O . GLU A 1 370 ? -21.797 15.407 22.510 1.00 55.72 370 GLU A O 1
ATOM 2823 N N . VAL A 1 371 ? -22.172 13.219 22.291 1.00 46.28 371 VAL A N 1
ATOM 2824 C CA . VAL A 1 371 ? -23.296 13.164 23.215 1.00 46.28 371 VAL A CA 1
ATOM 2825 C C . VAL A 1 371 ? -22.789 12.321 24.371 1.00 46.28 371 VAL A C 1
ATOM 2827 O O . VAL A 1 371 ? -23.060 11.133 24.476 1.00 46.28 371 VAL A O 1
ATOM 2830 N N . LEU A 1 372 ? -22.000 12.947 25.248 1.00 47.94 372 LEU A N 1
ATOM 2831 C CA . LEU A 1 372 ? -21.498 12.361 26.501 1.00 47.94 372 LEU A CA 1
ATOM 2832 C C . LEU A 1 372 ? -22.621 12.161 27.542 1.00 47.94 372 LEU A C 1
ATOM 2834 O O . LEU A 1 372 ? -22.409 12.249 28.749 1.00 47.94 372 LEU A O 1
ATOM 2838 N N . THR A 1 373 ? -23.841 11.896 27.082 1.00 42.81 373 THR A N 1
ATOM 2839 C CA . THR A 1 373 ? -24.973 11.515 27.918 1.00 42.81 373 THR A CA 1
ATOM 2840 C C . THR A 1 373 ? -25.500 10.196 27.396 1.00 42.81 373 THR A C 1
ATOM 2842 O O . THR A 1 373 ? -25.868 10.085 26.232 1.00 42.81 373 THR A O 1
ATOM 2845 N N . ILE A 1 374 ? -25.525 9.194 28.275 1.00 46.06 374 ILE A N 1
ATOM 2846 C CA . ILE A 1 374 ? -26.278 7.963 28.051 1.00 46.06 374 ILE A CA 1
ATOM 2847 C C . ILE A 1 374 ? -27.713 8.405 27.784 1.00 46.06 374 ILE A C 1
ATOM 2849 O O . ILE A 1 374 ? -28.395 8.894 28.689 1.00 46.06 374 ILE A O 1
ATOM 2853 N N . VAL A 1 375 ? -28.134 8.335 26.522 1.00 38.53 375 VAL A N 1
ATOM 2854 C CA . VAL A 1 375 ? -29.504 8.653 26.143 1.00 38.53 375 VAL A CA 1
ATOM 2855 C C . VAL A 1 375 ? -30.358 7.578 26.782 1.00 38.53 375 VAL A C 1
ATOM 2857 O O . VAL A 1 375 ? -30.373 6.432 26.352 1.00 38.53 375 VAL A O 1
ATOM 2860 N N . THR A 1 376 ? -31.055 7.951 27.848 1.00 35.03 376 THR A N 1
ATOM 2861 C CA . THR A 1 376 ? -32.118 7.124 28.400 1.00 35.03 376 THR A CA 1
ATOM 2862 C C . THR A 1 376 ? -33.177 7.030 27.301 1.00 35.03 376 THR A C 1
ATOM 2864 O O . THR A 1 376 ? -33.677 8.083 26.882 1.00 35.03 376 THR A O 1
ATOM 2867 N N . PRO A 1 377 ? -33.509 5.841 26.770 1.00 31.80 377 PRO A N 1
ATOM 2868 C CA . PRO A 1 377 ? -34.515 5.750 25.724 1.00 31.80 377 PRO A CA 1
ATOM 2869 C C . PRO A 1 377 ? -35.834 6.321 26.257 1.00 31.80 377 PRO A C 1
ATOM 2871 O O . PRO A 1 377 ? -36.369 5.874 27.274 1.00 31.80 377 PRO A O 1
ATOM 2874 N N . LYS A 1 378 ? -36.362 7.352 25.581 1.00 34.88 378 LYS A N 1
ATOM 2875 C CA . LYS A 1 378 ? -37.732 7.835 25.797 1.00 34.88 378 LYS A CA 1
ATOM 2876 C C . LYS A 1 378 ? -38.683 6.751 25.302 1.00 34.88 378 LYS A C 1
ATOM 2878 O O . LYS A 1 378 ? -39.094 6.761 24.148 1.00 34.88 378 LYS A O 1
ATOM 2883 N N . GLY A 1 379 ? -39.012 5.809 26.174 1.00 29.61 379 GLY A N 1
ATOM 2884 C CA . GLY A 1 379 ? -39.851 4.678 25.809 1.00 29.61 379 GLY A CA 1
ATOM 2885 C C . GLY A 1 379 ? -40.301 3.881 27.018 1.00 29.61 379 GLY A C 1
ATOM 2886 O O . GLY A 1 379 ? -39.826 2.778 27.222 1.00 29.61 379 GLY A O 1
ATOM 2887 N N . MET A 1 380 ? -41.170 4.483 27.831 1.00 26.27 380 MET A N 1
ATOM 2888 C CA . MET A 1 380 ? -42.342 3.873 28.480 1.00 26.27 380 MET A CA 1
ATOM 2889 C C . MET A 1 380 ? -42.904 4.905 29.460 1.00 26.27 380 MET A C 1
ATOM 2891 O O . MET A 1 380 ? -42.582 4.941 30.644 1.00 26.27 380 MET A O 1
ATOM 2895 N N . SER A 1 381 ? -43.744 5.796 28.937 1.00 37.66 381 SER A N 1
ATOM 2896 C CA . SER A 1 381 ? -44.737 6.459 29.769 1.00 37.66 381 SER A CA 1
ATOM 2897 C C . SER A 1 381 ? -45.704 5.392 30.281 1.00 37.66 381 SER A C 1
ATOM 2899 O O . SER A 1 381 ? -46.416 4.791 29.475 1.00 37.66 381 SER A O 1
ATOM 2901 N N . ALA A 1 382 ? -45.762 5.185 31.592 1.00 26.80 382 ALA A N 1
ATOM 2902 C CA . ALA A 1 382 ? -46.951 4.639 32.235 1.00 26.80 382 ALA A CA 1
ATOM 2903 C C . ALA A 1 382 ? -47.651 5.775 33.008 1.00 26.80 382 ALA A C 1
ATOM 2905 O O . ALA A 1 382 ? -46.969 6.654 33.542 1.00 26.80 382 ALA A O 1
ATOM 2906 N N . PRO A 1 383 ? -48.994 5.834 32.982 1.00 41.78 383 PRO A N 1
ATOM 2907 C CA . PRO A 1 383 ? -49.754 7.039 33.283 1.00 41.78 383 PRO A CA 1
ATOM 2908 C C . PRO A 1 383 ? -50.098 7.185 34.773 1.00 41.78 383 PRO A C 1
ATOM 2910 O O . PRO A 1 383 ? -50.045 6.229 35.537 1.00 41.78 383 PRO A O 1
ATOM 2913 N N . ALA A 1 384 ? -50.574 8.395 35.091 1.00 30.97 384 ALA A N 1
ATOM 2914 C CA . ALA A 1 384 ? -51.227 8.863 36.319 1.00 30.97 384 ALA A CA 1
ATOM 2915 C C . ALA A 1 384 ? -50.318 9.528 37.374 1.00 30.97 384 ALA A C 1
ATOM 2917 O O . ALA A 1 384 ? -49.675 8.860 38.171 1.00 30.97 384 ALA A O 1
ATOM 2918 N N . ALA A 1 385 ? -50.373 10.874 37.369 1.00 27.98 385 ALA A N 1
ATOM 2919 C CA . ALA A 1 385 ? -50.075 11.849 38.439 1.00 27.98 385 ALA A CA 1
ATOM 2920 C C . ALA A 1 385 ? -49.093 12.944 37.975 1.00 27.98 385 ALA A C 1
ATOM 2922 O O . ALA A 1 385 ? -48.049 13.206 38.559 1.00 27.98 385 ALA A O 1
ATOM 2923 N N . LEU A 1 386 ? -49.360 13.642 36.875 1.00 33.72 386 LEU A N 1
ATOM 2924 C CA . LEU A 1 386 ? -50.131 14.897 36.891 1.00 33.72 386 LEU A CA 1
ATOM 2925 C C . LEU A 1 386 ? -50.732 15.318 38.252 1.00 33.72 386 LEU A C 1
ATOM 2927 O O . LEU A 1 386 ? -51.932 15.519 38.368 1.00 33.72 386 LEU A O 1
ATOM 2931 N N . SER A 1 387 ? -49.904 15.490 39.284 1.00 35.22 387 SER A N 1
ATOM 2932 C CA . SER A 1 387 ? -50.300 16.200 40.508 1.00 35.22 387 SER A CA 1
ATOM 2933 C C . SER A 1 387 ? -49.079 16.518 41.373 1.00 35.22 387 SER A C 1
ATOM 2935 O O . SER A 1 387 ? -48.713 15.711 42.215 1.00 35.22 387 SER A O 1
ATOM 2937 N N . ALA A 1 388 ? -48.435 17.674 41.141 1.00 31.44 388 ALA A N 1
ATOM 2938 C CA . ALA A 1 388 ? -47.954 18.595 42.198 1.00 31.44 388 ALA A CA 1
ATOM 2939 C C . ALA A 1 388 ? -46.826 19.558 41.768 1.00 31.44 388 ALA A C 1
ATOM 2941 O O . ALA A 1 388 ? -46.638 20.570 42.436 1.00 31.44 388 ALA A O 1
ATOM 2942 N N . ALA A 1 389 ? -46.099 19.334 40.667 1.00 29.98 389 ALA A N 1
ATOM 2943 C CA . ALA A 1 389 ? -44.920 20.165 40.352 1.00 29.98 389 ALA A CA 1
ATOM 2944 C C . ALA A 1 389 ? -45.179 21.374 39.422 1.00 29.98 389 ALA A C 1
ATOM 2946 O O . ALA A 1 389 ? -44.255 22.114 39.103 1.00 29.98 389 ALA A O 1
ATOM 2947 N N . ILE A 1 390 ? -46.437 21.642 39.043 1.00 34.12 390 ILE A N 1
ATOM 2948 C CA . ILE A 1 390 ? -46.846 22.908 38.389 1.00 34.12 390 ILE A CA 1
ATOM 2949 C C . ILE A 1 390 ? -47.074 24.036 39.428 1.00 34.12 390 ILE A C 1
ATOM 2951 O O . ILE A 1 390 ? -47.343 25.184 39.082 1.00 34.12 390 ILE A O 1
ATOM 2955 N N . ARG A 1 391 ? -46.881 23.784 40.731 1.00 33.28 391 ARG A N 1
ATOM 2956 C CA . ARG A 1 391 ? -46.873 24.840 41.758 1.00 33.28 391 ARG A CA 1
ATOM 2957 C C . ARG A 1 391 ? -45.450 25.306 42.067 1.00 33.28 391 ARG A C 1
ATOM 2959 O O . ARG A 1 391 ? -44.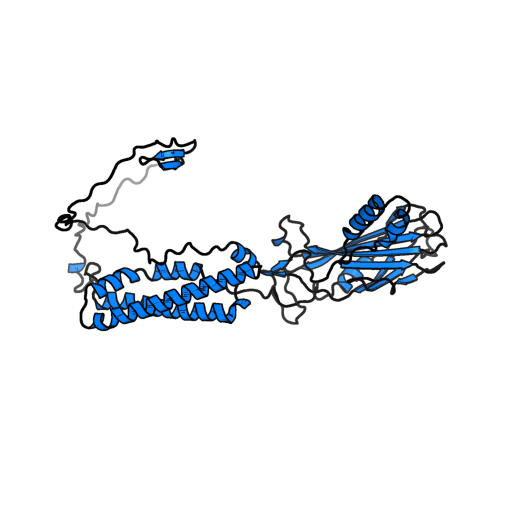858 24.865 43.043 1.00 33.28 391 ARG A O 1
ATOM 2966 N N . LYS A 1 392 ? -44.963 26.246 41.248 1.00 31.31 392 LYS A N 1
ATOM 2967 C CA . LYS A 1 392 ? -44.050 27.377 41.561 1.00 31.31 392 LYS A CA 1
ATOM 2968 C C . LYS A 1 392 ? -43.130 27.678 40.372 1.00 31.31 392 LYS A C 1
ATOM 2970 O O . LYS A 1 392 ? -41.919 27.536 40.451 1.00 31.31 392 LYS A O 1
ATOM 2975 N N . VAL A 1 393 ? -43.705 28.209 39.295 1.00 30.75 393 VAL A N 1
ATOM 2976 C CA . VAL A 1 393 ? -42.964 29.125 38.418 1.00 30.75 393 VAL A CA 1
ATOM 2977 C C . VAL A 1 393 ? -43.665 30.472 38.502 1.00 30.75 393 VAL A C 1
ATOM 2979 O O . VAL A 1 393 ? -44.608 30.775 37.777 1.00 30.75 393 VAL A O 1
ATOM 2982 N N . ARG A 1 394 ? -43.248 31.252 39.500 1.00 29.41 394 ARG A N 1
ATOM 2983 C CA . ARG A 1 394 ? -43.645 32.645 39.677 1.00 29.41 394 ARG A CA 1
ATOM 2984 C C . ARG A 1 394 ? -42.674 33.493 38.850 1.00 29.41 394 ARG A C 1
ATOM 2986 O O . ARG A 1 394 ? -41.503 33.586 39.188 1.00 29.41 394 ARG A O 1
ATOM 2993 N N . THR A 1 395 ? -43.213 34.078 37.780 1.00 34.94 395 THR A N 1
ATOM 2994 C CA . THR A 1 395 ? -42.825 35.351 37.140 1.00 34.94 395 THR A CA 1
ATOM 2995 C C . THR A 1 395 ? -41.373 35.553 36.685 1.00 34.94 395 THR A C 1
ATOM 2997 O O . THR A 1 395 ? -40.504 35.852 37.498 1.00 34.94 395 THR A O 1
ATOM 3000 N N . LYS A 1 396 ? -41.179 35.638 35.360 1.00 29.09 396 LYS A N 1
ATOM 3001 C CA . LYS A 1 396 ? -40.754 36.878 34.674 1.00 29.09 396 LYS A CA 1
ATOM 3002 C C . LYS A 1 396 ? -41.062 36.787 33.163 1.00 29.09 396 LYS A C 1
ATOM 3004 O O . LYS A 1 396 ? -40.788 35.747 32.571 1.00 29.09 396 LYS A O 1
ATOM 3009 N N . PRO A 1 397 ? -41.654 37.823 32.541 1.00 36.94 397 PRO A N 1
ATOM 3010 C CA . PRO A 1 397 ? -41.976 37.833 31.116 1.00 36.94 397 PRO A CA 1
ATOM 3011 C C . PRO A 1 397 ? -40.816 38.426 30.307 1.00 36.94 397 PRO A C 1
ATOM 3013 O O . PRO A 1 397 ? -40.160 39.335 30.801 1.00 36.94 397 PRO A O 1
ATOM 3016 N N . MET A 1 398 ? -40.614 37.993 29.057 1.00 27.02 398 MET A N 1
ATOM 3017 C CA . MET A 1 398 ? -40.134 38.890 27.995 1.00 27.02 398 MET A CA 1
ATOM 3018 C C . MET A 1 398 ? -40.361 38.326 26.579 1.00 27.02 398 MET A C 1
ATOM 3020 O O . MET A 1 398 ? -39.742 37.357 26.164 1.00 27.02 398 MET A O 1
ATOM 3024 N N . SER A 1 399 ? -41.235 39.048 25.871 1.00 29.20 399 SER A N 1
ATOM 3025 C CA . SER A 1 399 ? -41.242 39.413 24.446 1.00 29.20 399 SER A CA 1
ATOM 3026 C C . SER A 1 399 ? -41.363 38.352 23.342 1.00 29.20 399 SER A C 1
ATOM 3028 O O . SER A 1 399 ? -40.500 37.510 23.116 1.00 29.20 399 SER A O 1
ATOM 3030 N N . ALA A 1 400 ? -42.434 38.516 22.563 1.00 34.00 400 ALA A N 1
ATOM 3031 C CA . ALA A 1 400 ? -42.753 37.804 21.338 1.00 34.00 400 ALA A CA 1
ATOM 3032 C C . ALA A 1 400 ? -42.051 38.405 20.106 1.00 34.00 400 ALA A C 1
ATOM 3034 O O . ALA A 1 400 ? -42.028 39.622 19.920 1.00 34.00 400 ALA A O 1
ATOM 3035 N N . ARG A 1 401 ? -41.615 37.543 19.179 1.00 28.27 401 ARG A N 1
ATOM 3036 C CA . ARG A 1 401 ? -41.443 37.886 17.758 1.00 28.27 401 ARG A CA 1
ATOM 3037 C C . ARG A 1 401 ? -42.057 36.784 16.879 1.00 28.27 401 ARG A C 1
ATOM 3039 O O . ARG A 1 401 ? -41.546 35.673 16.822 1.00 28.27 401 ARG A O 1
ATOM 3046 N N . ARG A 1 402 ? -43.170 37.120 16.207 1.00 31.38 402 ARG A N 1
ATOM 3047 C CA . ARG A 1 402 ? -43.666 36.494 14.956 1.00 31.38 402 ARG A CA 1
ATOM 3048 C C . ARG A 1 402 ? -42.573 36.691 13.883 1.00 31.38 402 ARG A C 1
ATOM 3050 O O . ARG A 1 402 ? -41.943 37.740 13.903 1.00 31.38 402 ARG A O 1
ATOM 3057 N N . GLY A 1 403 ? -42.240 35.823 12.933 1.00 30.52 403 GLY A N 1
ATOM 3058 C CA . GLY A 1 403 ? -42.897 34.686 12.297 1.00 30.52 403 GLY A CA 1
ATOM 3059 C C . GLY A 1 403 ? -42.712 34.866 10.779 1.00 30.52 403 GLY A C 1
ATOM 3060 O O . GLY A 1 403 ? -43.201 35.850 10.239 1.00 30.52 403 GLY A O 1
ATOM 3061 N N . THR A 1 404 ? -42.021 33.949 10.097 1.00 32.88 404 THR A N 1
ATOM 3062 C CA . THR A 1 404 ? -42.089 33.775 8.632 1.00 32.88 404 THR A CA 1
ATOM 3063 C C . THR A 1 404 ? -42.196 32.279 8.337 1.00 32.88 404 THR A C 1
ATOM 3065 O O . THR A 1 404 ? -41.343 31.489 8.738 1.00 32.88 404 THR A O 1
ATOM 3068 N N . ALA A 1 405 ? -43.300 31.877 7.703 1.00 41.88 405 ALA A N 1
ATOM 3069 C CA . ALA A 1 405 ? -43.599 30.487 7.377 1.00 41.88 405 ALA A CA 1
ATOM 3070 C C . ALA A 1 405 ? -42.735 30.020 6.194 1.00 41.88 405 ALA A C 1
ATOM 3072 O O . ALA A 1 405 ? -42.737 30.651 5.139 1.00 41.88 405 ALA A O 1
ATOM 3073 N N . LYS A 1 406 ? -41.990 28.923 6.368 1.00 48.38 406 LYS A N 1
ATOM 3074 C CA . LYS A 1 406 ? -41.226 28.271 5.297 1.00 48.38 406 LYS A CA 1
ATOM 3075 C C . LYS A 1 406 ? -42.162 27.386 4.469 1.00 48.38 406 LYS A C 1
ATOM 3077 O O . LYS A 1 406 ? -42.743 26.444 4.997 1.00 48.38 406 LYS A O 1
ATOM 3082 N N . THR A 1 407 ? -42.302 27.676 3.179 1.00 54.22 407 THR A N 1
ATOM 3083 C CA . THR A 1 407 ? -42.934 26.790 2.189 1.00 54.22 407 THR A CA 1
ATOM 3084 C C . THR A 1 407 ? -41.960 25.689 1.759 1.00 54.22 407 THR A C 1
ATOM 3086 O O . THR A 1 407 ? -40.813 25.976 1.422 1.00 54.22 407 THR A O 1
ATOM 3089 N N . CYS A 1 408 ? -42.410 24.432 1.767 1.00 64.75 408 CYS A N 1
ATOM 3090 C CA . CYS A 1 408 ? -41.634 23.267 1.331 1.00 64.75 408 CYS A CA 1
ATOM 3091 C C . CYS A 1 408 ? -41.522 23.200 -0.200 1.00 64.75 408 CYS A C 1
ATOM 3093 O O . CYS A 1 408 ? -42.509 23.426 -0.896 1.00 64.75 408 CYS A O 1
ATOM 3095 N N . VAL A 1 409 ? -40.335 22.871 -0.720 1.00 60.53 409 VAL A N 1
ATOM 3096 C CA . VAL A 1 409 ? -40.089 22.672 -2.160 1.00 60.53 409 VAL A CA 1
ATOM 3097 C C . VAL A 1 409 ? -40.315 21.197 -2.512 1.00 60.53 409 VAL A C 1
ATOM 3099 O O . VAL A 1 409 ? -39.880 20.309 -1.777 1.00 60.53 409 VAL A O 1
ATOM 3102 N N . ALA A 1 410 ? -41.004 20.925 -3.625 1.00 51.91 410 ALA A N 1
ATOM 3103 C CA . ALA A 1 410 ? -41.281 19.563 -4.089 1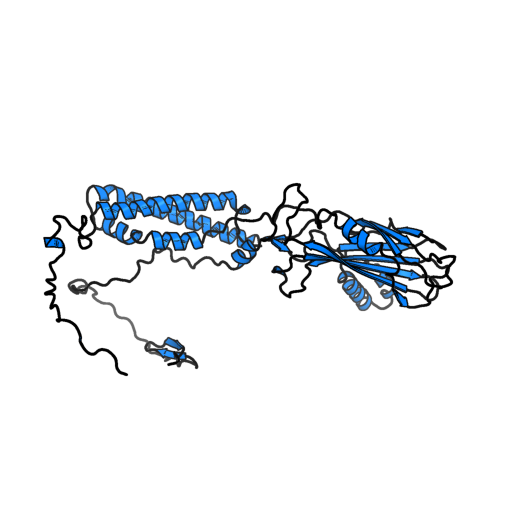.00 51.91 410 ALA A CA 1
ATOM 3104 C C . ALA A 1 410 ? -39.977 18.746 -4.256 1.00 51.91 410 ALA A C 1
ATOM 3106 O O . ALA A 1 410 ? -38.983 19.309 -4.720 1.00 51.91 410 ALA A O 1
ATOM 3107 N N . PRO A 1 411 ? -39.947 17.442 -3.901 1.00 55.09 411 PRO A N 1
ATOM 3108 C CA . PRO A 1 411 ? -41.068 16.535 -3.602 1.00 55.09 411 PRO A CA 1
ATOM 3109 C C . PRO A 1 411 ? -41.458 16.452 -2.108 1.00 55.09 411 PRO A C 1
ATOM 3111 O O . PRO A 1 411 ? -42.034 15.454 -1.668 1.00 55.09 411 PRO A O 1
ATOM 3114 N N . LEU A 1 412 ? -41.128 17.473 -1.310 1.00 59.47 412 LEU A N 1
ATOM 3115 C CA . LEU A 1 412 ? -41.413 17.509 0.124 1.00 59.47 412 LEU A CA 1
ATOM 3116 C C . LEU A 1 412 ? -42.766 18.188 0.409 1.00 59.47 412 LEU A C 1
ATOM 3118 O O . LEU A 1 412 ? -43.065 19.250 -0.135 1.00 59.47 412 LEU A O 1
ATOM 3122 N N . VAL A 1 413 ? -43.564 17.606 1.301 1.00 67.12 413 VAL A N 1
ATOM 3123 C CA . VAL A 1 413 ? -44.837 18.143 1.807 1.00 67.12 413 VAL A CA 1
ATOM 3124 C C . VAL A 1 413 ? -44.688 18.601 3.255 1.00 67.12 413 VAL A C 1
ATOM 3126 O O . VAL A 1 413 ? -43.924 18.022 4.027 1.00 67.12 413 VAL A O 1
ATOM 3129 N N . SER A 1 414 ? -45.406 19.664 3.627 1.00 69.06 414 SER A N 1
ATOM 3130 C CA . SER A 1 414 ? -45.362 20.184 4.994 1.00 69.06 414 SER A CA 1
ATOM 3131 C C . SER A 1 414 ? -46.099 19.254 5.952 1.00 69.06 414 SER A C 1
ATOM 3133 O O . SER A 1 414 ? -47.272 18.940 5.748 1.00 69.06 414 SER A O 1
ATOM 3135 N N . ILE A 1 415 ? -45.409 18.854 7.015 1.00 64.19 415 ILE A N 1
ATOM 3136 C CA . ILE A 1 415 ? -45.988 18.206 8.188 1.00 64.19 415 ILE A CA 1
ATOM 3137 C C . ILE A 1 415 ? -45.982 19.264 9.298 1.00 64.19 415 ILE A C 1
ATOM 3139 O O . ILE A 1 415 ? -44.963 19.914 9.525 1.00 64.19 415 ILE A O 1
ATOM 3143 N N . GLY A 1 416 ? -47.148 19.560 9.882 1.00 42.41 416 GLY A N 1
ATOM 3144 C CA . GLY A 1 416 ? -47.352 20.726 10.758 1.00 42.41 416 GLY A CA 1
ATOM 3145 C C . GLY A 1 416 ? -46.222 20.928 11.779 1.00 42.41 416 GLY A C 1
ATOM 3146 O O . GLY A 1 416 ? -45.752 19.949 12.347 1.00 42.41 416 GLY A O 1
ATOM 3147 N N . ASN A 1 417 ? -45.824 22.197 11.978 1.00 49.75 417 ASN A N 1
ATOM 3148 C CA . ASN A 1 417 ? -44.647 22.736 12.709 1.00 49.75 417 ASN A CA 1
ATOM 3149 C C . ASN A 1 417 ? -43.555 23.370 11.820 1.00 49.75 417 ASN A C 1
ATOM 3151 O O . ASN A 1 417 ? -42.535 23.827 12.329 1.00 49.75 417 ASN A O 1
ATOM 3155 N N . GLY A 1 418 ? -43.789 23.495 10.509 1.00 53.91 418 GLY A N 1
ATOM 3156 C CA . GLY A 1 418 ? -42.848 24.153 9.588 1.00 53.91 418 GLY A CA 1
ATOM 3157 C C . GLY A 1 418 ? -41.734 23.235 9.076 1.00 53.91 418 GLY A C 1
ATOM 3158 O O . GLY A 1 418 ? -40.745 23.726 8.532 1.00 53.91 418 GLY A O 1
ATOM 3159 N N . GLU A 1 419 ? -41.907 21.921 9.232 1.00 51.97 419 GLU A N 1
ATOM 3160 C CA . GLU A 1 419 ? -41.014 20.886 8.713 1.00 51.97 419 GLU A CA 1
ATOM 3161 C C . GLU A 1 419 ? -41.553 20.302 7.396 1.00 51.97 419 GLU A C 1
ATOM 3163 O O . GLU A 1 419 ? -42.763 20.275 7.146 1.00 51.97 419 GLU A O 1
ATOM 3168 N N . CYS A 1 420 ? -40.636 19.861 6.533 1.00 67.81 420 CYS A N 1
ATOM 3169 C CA . CYS A 1 420 ? -40.911 19.352 5.190 1.00 67.81 420 CYS A CA 1
ATOM 3170 C C . CYS A 1 420 ? -40.438 17.900 5.088 1.00 67.81 420 CYS A C 1
ATOM 3172 O O . CYS A 1 420 ? -39.259 17.638 5.314 1.00 67.81 420 CYS A O 1
ATOM 3174 N N . ALA A 1 421 ? -41.324 16.973 4.720 1.00 59.09 421 ALA A N 1
ATOM 3175 C CA . ALA A 1 421 ? -41.017 15.546 4.613 1.00 59.09 421 ALA A CA 1
ATOM 3176 C C . ALA A 1 421 ? -41.351 14.987 3.215 1.00 59.09 421 ALA A C 1
ATOM 3178 O O . ALA A 1 421 ? -42.262 15.501 2.565 1.00 59.09 421 ALA A O 1
ATOM 3179 N N . PRO A 1 422 ? -40.647 13.948 2.723 1.00 58.16 422 PRO A N 1
ATOM 3180 C CA . PRO A 1 422 ? -40.927 13.341 1.419 1.00 58.16 422 PRO A CA 1
ATOM 3181 C C . PRO A 1 422 ? -42.349 12.776 1.346 1.00 58.16 422 PRO A C 1
ATOM 3183 O O . PRO A 1 422 ? -42.786 12.078 2.261 1.00 58.16 422 PRO A O 1
ATOM 3186 N N . ALA A 1 423 ? -43.066 13.044 0.250 1.00 61.72 423 ALA A N 1
ATOM 3187 C CA . ALA A 1 423 ? -44.380 12.450 0.026 1.00 61.72 423 ALA A CA 1
ATOM 3188 C C . ALA A 1 423 ? -44.256 10.921 -0.122 1.00 61.72 423 ALA A C 1
ATOM 3190 O O . ALA A 1 423 ? -43.683 10.423 -1.093 1.00 61.72 423 ALA A O 1
ATOM 3191 N N . LEU A 1 424 ? -44.793 10.170 0.844 1.00 45.38 424 LEU A N 1
ATOM 3192 C CA . LEU A 1 424 ? -44.896 8.713 0.756 1.00 45.38 424 LEU A CA 1
ATOM 3193 C C . LEU A 1 424 ? -45.865 8.351 -0.382 1.00 45.38 424 LEU A C 1
ATOM 3195 O O . LEU A 1 424 ? -47.020 8.783 -0.377 1.00 45.38 424 LEU A O 1
ATOM 3199 N N . LYS A 1 425 ? -45.395 7.581 -1.373 1.00 41.56 425 LYS A N 1
ATOM 3200 C CA . LYS A 1 425 ? -46.256 7.009 -2.422 1.00 41.56 425 LYS A CA 1
ATOM 3201 C C . LYS A 1 425 ? -47.237 6.025 -1.772 1.00 41.56 425 LYS A C 1
ATOM 3203 O O . LYS A 1 425 ? -46.807 5.184 -0.988 1.00 41.56 425 LYS A O 1
ATOM 3208 N N . ARG A 1 426 ? -48.529 6.171 -2.079 1.00 36.06 426 ARG A N 1
ATOM 3209 C CA . ARG A 1 426 ? -49.567 5.189 -1.733 1.00 36.06 426 ARG A CA 1
ATOM 3210 C C . ARG A 1 426 ? -49.477 3.961 -2.619 1.00 36.06 426 ARG A C 1
ATOM 3212 O O . ARG A 1 426 ? -49.152 4.150 -3.814 1.00 36.06 426 ARG A O 1
#

Sequence (426 aa):
KEFPGKNGPKQTYKLKAVPYESIVANWPPSNILAPITAEQKLSAVAEAAWGLSALIEDSDFVSHNAGLFATGTTPAKRDARIAHVKARRAFYQTSLDSMRNVAKNCDAEWTTSCESLYTKWKSWEDFAVAEYEQFPVRYVSDCYTPREVTFAGHSVKDTIEGVIKIPGQFRNTKGDRQVGGGPVGFSAYLDFKPNFSGGDPLAATKLLATLRMKMEEKGADHTTFENTVNVDVADISKPDLSSGAPVTLQQCAYKGLGVRAPQVPMSSSVCDALKPFGGAMYENCKDAMASQKHHGMLFAKAREDAEVENFTSGGVGVVKSMKCQVDKLDGDNGNDTPFLGCSNIGLLSIQYDLVNKQDLAADAWVAPKEVLTIVTPKGMSAPAALSAAIRKVRTKPMSARRGTAKTCVAPLVSIGNGECAPALKR

Secondary structure (DSSP, 8-state):
------PPP----------GGGTSTT-SSS-TTSPPPHHHHHHHHHHHHHHHHHHHHHHHHHHH-GGGEE--SSHHHHHHHHHHHHHHHHHHHHHHHHHHHHHTTTTT---HHHHHHHHHHTTHHHHHHHHHTTSPEEPSS--SS--B-EETTEEHHHHHHHHHTSTT--EEEES-SS--SSPEEEEEEEEEEE--TTS-TTT--EEEEEEEEEEEESSSS--EEEEEEEEEEEETTSPB-TTSS-B--TTEEEEEEEES-PPEEPPGGGGGGGGGG-HHHHHHHHHHHHH-EESEEEEEEPPTT-SEEEE-SSEEETEEEEEEEEEE--TTS-----EEEEEEEEE---BEEEEEHHHHHHTT--PPP---S--------------STTS-------------PPPPPTTEEEETTTEEEE----

Foldseek 3Di:
DDDPPDDDDDDDDPPDPDPVCVVDPCPPVDDPPDPQDLVNLVVLLVVLLVLLVVLLVVLVVCLVPVVQFQQADDPVSNVVLNVLSVVVSVLSVVLNVVSCVLCVCSVVPNDPSSVVSSLQRVPVVVVSVVVVVSHTHGDPADFPPWDFQAAPNHHLQVQVQVVQQDWDQKDWPFDDLALPQAKKKKKKFKAKAQDPPPVDQQPRFWIKIKIKIKIFGPPPRGTIIIGIDIGTRHGLCFFDCRPVDTGHNPQKGADDRFWPWFWDFADLVVLVVCVVVDDVSSVVSSVVRRVRTGQKMAIDIGDGPAQKDWRQPRIDHFWGIKIWGHFDDPPPDPDNRGTITIHDTHGDTITTHIDGNSNVVSNPDDPPDDPSGSPSPPDDDDDDDPDDPVPDPDDDDDDDDDDDADDDDPPWDDDPPRDTHGDDDD